Protein AF-0000000082584695 (afdb_homodimer)

Radius of gyration: 26.68 Å; Cα contacts (8 Å, |Δi|>4): 1479; chains: 2; bounding box: 53×78×63 Å

Secondary structure (DSSP, 8-state):
---SHHHHHHHHHHSPPEEEEEET---HHHHHHHHHHHHTTSEEEEEEE-HHHHHHHHHHTT--GGGSEEEE--SHHHHHHHHHHHHHTTS-SEEEE-SS-HHHHHHHHT-TTTS---SSPPEEEEEEE-TT-SSEEEEE-SSS-SS--HHHHHHHHHHHHHHHHHHT-SS-EEEEEESSSS--TT-HHHHHHHHHHHHHHTTSS-SSEE--SEEHHHHH-HHHHHHTT--SSSTT--SEEE-SSHHHHHHHHHHHHHHS--EEEEEEESSSS-EE---TTS-HHHHHHHHHHHHHHHHHHHHT-/---SHHHHHHHHHHSPPEEEEEET---HHHHHHHHHHHHTTSEEEEEEE-HHHHHHHHHHTT--GGGSEEEE--SHHHHHHHHHHHHHTTS-SEEEE-SS-HHHHHHHHT-TTTS---SSPPEEEEEEE-TT-SSEEEEE-SSS-SS--HHHHHHHHHHHHHHHHHHT-SS-EEEEEESSSS--TT-HHHHHHHHHHHHHHTTSS-SSEE--SEEHHHHH-HHHHHHTT--SSSTT--SEEE-SSHHHHHHHHHHHHHHS--EEEEEEESSSS-EE---TTS-HHHHHHHHHHHHHHHHHHHHT-

Nearest PDB structures (foldseek):
  7vg9-assembly1_A  TM=9.895E-01  e=6.605E-53  Clostridium acetobutylicum
  3u9e-assembly1_B  TM=9.110E-01  e=1.922E-30  Listeria monocytogenes EGD-e
  1yco-assembly1_A  TM=9.090E-01  e=2.021E-27  Enterococcus faecalis V583
  6iox-assembly1_B  TM=8.522E-01  e=4.344E-23  Porphyromonas gingivalis ATCC 33277
  1vmi-assembly1_A-2  TM=8.661E-01  e=4.978E-21  Escherichia coli

Structure (mmCIF, N/CA/C/O backbone):
data_AF-0000000082584695-model_v1
#
loop_
_entity.id
_entity.type
_entity.pdbx_description
1 polymer 'Phosphate butyryltransferase'
#
loop_
_atom_site.group_PDB
_atom_site.id
_atom_site.type_symbol
_atom_site.label_atom_id
_atom_site.label_alt_id
_at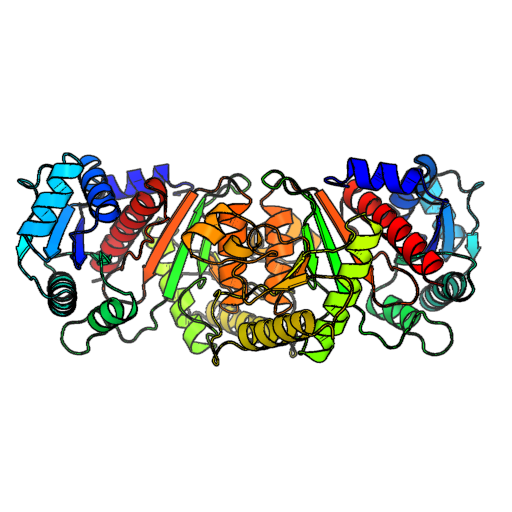om_site.label_comp_id
_atom_site.label_asym_id
_atom_site.label_entity_id
_atom_site.label_seq_id
_atom_site.pdbx_PDB_ins_code
_atom_site.Cartn_x
_atom_site.Cartn_y
_atom_site.Cartn_z
_atom_site.occupancy
_atom_site.B_iso_or_equiv
_atom_site.auth_seq_id
_atom_site.auth_comp_id
_atom_site.auth_asym_id
_atom_site.auth_atom_id
_atom_site.pdbx_PDB_model_num
ATOM 1 N N . MET A 1 1 ? -11.734 -24.312 6.875 1 70.38 1 MET A N 1
ATOM 2 C CA . MET A 1 1 ? -11.273 -23.266 5.969 1 70.38 1 MET A CA 1
ATOM 3 C C . MET A 1 1 ? -9.805 -22.938 6.215 1 70.38 1 MET A C 1
ATOM 5 O O . MET A 1 1 ? -9.367 -22.859 7.367 1 70.38 1 MET A O 1
ATOM 9 N N . VAL A 1 2 ? -8.938 -23.031 5.18 1 89.19 2 VAL A N 1
ATOM 10 C CA . VAL A 1 2 ? -7.5 -22.781 5.242 1 89.19 2 VAL A CA 1
ATOM 11 C C . VAL A 1 2 ? -7.246 -21.312 5.617 1 89.19 2 VAL A C 1
ATOM 13 O O . VAL A 1 2 ? -7.738 -20.406 4.953 1 89.19 2 VAL A O 1
ATOM 16 N N . LYS A 1 3 ? -6.625 -21.141 6.758 1 91.5 3 LYS A N 1
ATOM 17 C CA . LYS A 1 3 ? -6.477 -19.797 7.277 1 91.5 3 LYS A CA 1
ATOM 18 C C . LYS A 1 3 ? -5.012 -19.359 7.27 1 91.5 3 LYS A C 1
ATOM 20 O O . LYS A 1 3 ? -4.707 -18.188 7.5 1 91.5 3 LYS A O 1
ATOM 25 N N . ASN A 1 4 ? -4.129 -20.344 7.051 1 96.81 4 ASN A N 1
ATOM 26 C CA . ASN A 1 4 ? -2.703 -20.031 7.082 1 96.81 4 ASN A CA 1
ATOM 27 C C . ASN A 1 4 ? -1.909 -20.953 6.152 1 96.81 4 ASN A C 1
ATOM 29 O O . ASN A 1 4 ? -2.463 -21.891 5.574 1 96.81 4 ASN A O 1
ATOM 33 N N . PHE A 1 5 ? -0.653 -20.719 6.02 1 97.62 5 PHE A N 1
ATOM 34 C CA . PHE A 1 5 ? 0.144 -21.453 5.039 1 97.62 5 PHE A CA 1
ATOM 35 C C . PHE A 1 5 ? 0.452 -22.859 5.531 1 97.62 5 PHE A C 1
ATOM 37 O O . PHE A 1 5 ? 0.674 -23.766 4.727 1 97.62 5 PHE A O 1
ATOM 44 N N . GLN A 1 6 ? 0.509 -23.016 6.824 1 96.75 6 GLN A N 1
ATOM 45 C CA . GLN A 1 6 ? 0.66 -24.375 7.328 1 96.75 6 GLN A CA 1
ATOM 46 C C . GLN A 1 6 ? -0.469 -25.266 6.832 1 96.75 6 GLN A C 1
ATOM 48 O O . GLN A 1 6 ? -0.228 -26.406 6.402 1 96.75 6 GLN A O 1
ATOM 53 N N . GLU A 1 7 ? -1.643 -24.75 6.914 1 97.38 7 GLU A N 1
ATOM 54 C CA . GLU A 1 7 ? -2.807 -25.5 6.441 1 97.38 7 GLU A CA 1
ATOM 55 C C . GLU A 1 7 ? -2.779 -25.656 4.922 1 97.38 7 GLU A C 1
ATOM 57 O O . GLU A 1 7 ? -3.23 -26.672 4.391 1 97.38 7 GLU A O 1
ATOM 62 N N . VAL A 1 8 ? -2.295 -24.656 4.176 1 97.81 8 VAL A N 1
ATOM 63 C CA . VAL A 1 8 ? -2.131 -24.75 2.729 1 97.81 8 VAL A CA 1
ATOM 64 C C . VAL A 1 8 ? -1.207 -25.922 2.391 1 97.81 8 VAL A C 1
ATOM 66 O O . VAL A 1 8 ? -1.518 -26.734 1.515 1 97.81 8 VAL A O 1
ATOM 69 N N . LEU A 1 9 ? -0.085 -25.984 3.08 1 97.25 9 LEU A N 1
ATOM 70 C CA . LEU A 1 9 ? 0.897 -27.047 2.848 1 97.25 9 LEU A CA 1
ATOM 71 C C . LEU A 1 9 ? 0.307 -28.422 3.16 1 97.25 9 LEU A C 1
ATOM 73 O O . LEU A 1 9 ? 0.498 -29.359 2.396 1 97.25 9 LEU A O 1
ATOM 77 N N . GLU A 1 10 ? -0.404 -28.5 4.254 1 97.06 10 GLU A N 1
ATOM 78 C CA . GLU A 1 10 ? -1.026 -29.75 4.641 1 97.06 10 GLU A CA 1
ATOM 79 C C . GLU A 1 10 ? -2.07 -30.188 3.617 1 97.06 10 GLU A C 1
ATOM 81 O O . GLU A 1 10 ? -2.168 -31.375 3.289 1 97.06 10 GLU A O 1
ATOM 86 N N . LYS A 1 11 ? -2.816 -29.25 3.178 1 96.94 11 LYS A N 1
ATOM 87 C CA . LYS A 1 11 ? -3.818 -29.562 2.162 1 96.94 11 LYS A CA 1
ATOM 88 C C . LYS A 1 11 ? -3.164 -30.062 0.879 1 96.94 11 LYS A C 1
ATOM 90 O O . LYS A 1 11 ? -3.641 -31.031 0.267 1 96.94 11 LYS A O 1
ATOM 95 N N . ALA A 1 12 ? -2.15 -29.406 0.45 1 97 12 ALA A N 1
ATOM 96 C CA . ALA A 1 12 ? -1.428 -29.844 -0.745 1 97 12 ALA A CA 1
ATOM 97 C C . ALA A 1 12 ? -0.926 -31.266 -0.597 1 97 12 ALA A C 1
ATOM 99 O O . ALA A 1 12 ? -1.006 -32.062 -1.539 1 97 12 ALA A O 1
ATOM 100 N N . LYS A 1 13 ? -0.494 -31.625 0.543 1 96.06 13 LYS A N 1
ATOM 101 C CA . LYS A 1 13 ? 0.059 -32.938 0.818 1 96.06 13 LYS A CA 1
ATOM 102 C C . LYS A 1 13 ? -1.033 -34 0.81 1 96.06 13 LYS A C 1
ATOM 104 O O . LYS A 1 13 ? -0.763 -35.188 0.534 1 96.06 13 LYS A O 1
ATOM 109 N N . SER A 1 14 ? -2.162 -33.562 1.172 1 95.5 14 SER A N 1
ATOM 110 C CA . SER A 1 14 ? -3.262 -34.531 1.325 1 95.5 14 SER A CA 1
ATOM 111 C C . SER A 1 14 ? -3.9 -34.844 -0.019 1 95.5 14 SER A C 1
ATOM 113 O O . SER A 1 14 ? -4.645 -35.812 -0.138 1 95.5 14 SER A O 1
ATOM 115 N N . GLN A 1 15 ? -3.58 -34.094 -1.004 1 95.19 15 GLN A N 1
ATOM 116 C CA . GLN A 1 15 ? -4.129 -34.312 -2.336 1 95.19 15 GLN A CA 1
ATOM 117 C C . GLN A 1 15 ? -3.168 -35.125 -3.197 1 95.19 15 GLN A C 1
ATOM 119 O O . GLN A 1 15 ? -2.076 -35.5 -2.75 1 95.19 15 GLN A O 1
ATOM 124 N N . GLU A 1 16 ? -3.688 -35.5 -4.383 1 95 16 GLU A N 1
ATOM 125 C CA . GLU A 1 16 ? -2.818 -36.188 -5.336 1 95 16 GLU A CA 1
ATOM 126 C C . GLU A 1 16 ? -1.571 -35.375 -5.637 1 95 16 GLU A C 1
ATOM 128 O O . GLU A 1 16 ? -1.668 -34.156 -5.93 1 95 16 GLU A O 1
ATOM 133 N N . THR A 1 17 ? -0.45 -36 -5.516 1 96.44 17 THR A N 1
ATOM 134 C CA . THR A 1 17 ? 0.811 -35.312 -5.73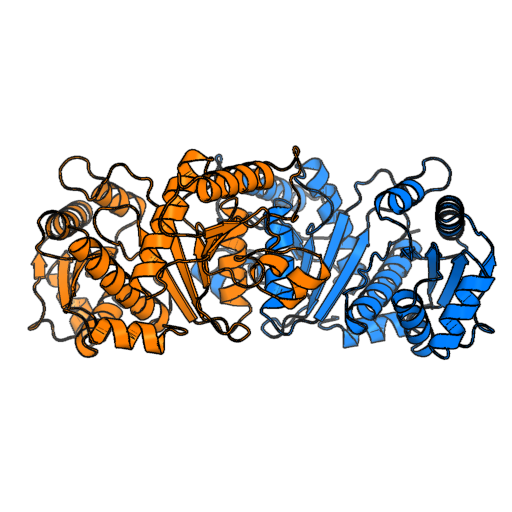4 1 96.44 17 THR A CA 1
ATOM 135 C C . THR A 1 17 ? 0.9 -34.781 -7.172 1 96.44 17 THR A C 1
ATOM 137 O O . THR A 1 17 ? 0.631 -35.531 -8.117 1 96.44 17 THR A O 1
ATOM 140 N N . LYS A 1 18 ? 1.263 -33.562 -7.262 1 97.94 18 LYS A N 1
ATOM 141 C CA . LYS A 1 18 ? 1.369 -32.938 -8.578 1 97.94 18 LYS A CA 1
ATOM 142 C C . LYS A 1 18 ? 2.822 -32.875 -9.039 1 97.94 18 LYS A C 1
ATOM 144 O O . LYS A 1 18 ? 3.742 -32.938 -8.227 1 97.94 18 LYS A O 1
ATOM 149 N N . LYS A 1 19 ? 2.928 -32.812 -10.328 1 98.38 19 LYS A N 1
ATOM 150 C CA . LYS A 1 19 ? 4.258 -32.75 -10.93 1 98.38 19 LYS A CA 1
ATOM 151 C C . LYS A 1 19 ? 4.539 -31.375 -11.516 1 98.38 19 LYS A C 1
ATOM 153 O O . LYS A 1 19 ? 3.717 -30.828 -12.258 1 98.38 19 LYS A O 1
ATOM 158 N N . ILE A 1 20 ? 5.688 -30.781 -11.18 1 98.62 20 ILE A N 1
ATOM 159 C CA . ILE A 1 20 ? 6.082 -29.469 -11.664 1 98.62 20 ILE A CA 1
ATOM 160 C C . ILE A 1 20 ? 7.215 -29.609 -12.68 1 98.62 20 ILE A C 1
ATOM 162 O O . ILE A 1 20 ? 8.195 -30.312 -12.43 1 98.62 20 ILE A O 1
ATOM 166 N N . ALA A 1 21 ? 7.027 -29.062 -13.875 1 98.81 21 ALA A N 1
ATOM 167 C CA . ALA A 1 21 ? 8.117 -28.969 -14.836 1 98.81 21 ALA A CA 1
ATOM 168 C C . ALA A 1 21 ? 8.945 -27.703 -14.602 1 98.81 21 ALA A C 1
ATOM 170 O O . ALA A 1 21 ? 8.406 -26.594 -14.625 1 98.81 21 ALA A O 1
ATOM 171 N N . VAL A 1 22 ? 10.242 -27.859 -14.398 1 98.75 22 VAL A N 1
ATOM 172 C CA . VAL A 1 22 ? 11.117 -26.719 -14.133 1 98.75 22 VAL A CA 1
ATOM 173 C C . VAL A 1 22 ? 11.875 -26.344 -15.406 1 98.75 22 VAL A C 1
ATOM 175 O O . VAL A 1 22 ? 12.648 -27.141 -15.938 1 98.75 22 VAL A O 1
ATOM 178 N N . ALA A 1 23 ? 11.656 -25.125 -15.844 1 98.69 23 ALA A N 1
ATOM 179 C CA . ALA A 1 23 ? 12.336 -24.641 -17.031 1 98.69 23 ALA A CA 1
ATOM 180 C C . ALA A 1 23 ? 13.734 -24.109 -16.688 1 98.69 23 ALA A C 1
ATOM 182 O O . ALA A 1 23 ? 13.875 -23.188 -15.883 1 98.69 23 ALA A O 1
ATOM 183 N N . VAL A 1 24 ? 14.742 -24.672 -17.312 1 98.5 24 VAL A N 1
ATOM 184 C CA . VAL A 1 24 ? 16.141 -24.297 -17.094 1 98.5 24 VAL A CA 1
ATOM 185 C C . VAL A 1 24 ? 16.484 -24.453 -15.617 1 98.5 24 VAL A C 1
ATOM 187 O O . VAL A 1 24 ? 16.812 -23.484 -14.938 1 98.5 24 VAL A O 1
ATOM 190 N N . ALA A 1 25 ? 16.625 -25.656 -15.25 1 98.38 25 ALA A N 1
ATOM 191 C CA . ALA A 1 25 ? 16.562 -26.062 -13.844 1 98.38 25 ALA A CA 1
ATOM 192 C C . ALA A 1 25 ? 17.906 -25.859 -13.156 1 98.38 25 ALA A C 1
ATOM 194 O O . ALA A 1 25 ? 18 -25.938 -11.93 1 98.38 25 ALA A O 1
ATOM 195 N N . GLN A 1 26 ? 18.953 -25.5 -13.898 1 97.75 26 GLN A N 1
ATOM 196 C CA . GLN A 1 26 ? 20.281 -25.344 -13.312 1 97.75 26 GLN A CA 1
ATOM 197 C C . GLN A 1 26 ? 20.375 -24.031 -12.555 1 97.75 26 GLN A C 1
ATOM 199 O O . GLN A 1 26 ? 21.203 -23.172 -12.883 1 97.75 26 GLN A O 1
ATOM 204 N N . ASP A 1 27 ? 19.594 -23.812 -11.586 1 95.5 27 ASP A N 1
ATOM 205 C CA . ASP A 1 27 ? 19.484 -22.656 -10.695 1 95.5 27 ASP A CA 1
ATOM 206 C C . ASP A 1 27 ? 19.406 -23.094 -9.234 1 95.5 27 ASP A C 1
ATOM 208 O O . ASP A 1 27 ? 18.469 -23.781 -8.828 1 95.5 27 ASP A O 1
ATOM 212 N N . LYS A 1 28 ? 20.344 -22.672 -8.445 1 95.81 28 LYS A N 1
ATOM 213 C CA . LYS A 1 28 ? 20.531 -23.188 -7.094 1 95.81 28 LYS A CA 1
ATOM 214 C C . LYS A 1 28 ? 19.281 -22.969 -6.238 1 95.81 28 LYS A C 1
ATOM 216 O O . LYS A 1 28 ? 18.75 -23.922 -5.668 1 95.81 28 LYS A O 1
ATOM 221 N N . PRO A 1 29 ? 18.766 -21.719 -6.129 1 95.5 29 PRO A N 1
ATOM 222 C CA . PRO A 1 29 ? 17.594 -21.547 -5.277 1 95.5 29 PRO A CA 1
ATOM 223 C C . PRO A 1 29 ? 16.375 -22.328 -5.766 1 95.5 29 PRO A C 1
ATOM 225 O O . PRO A 1 29 ? 15.555 -22.766 -4.957 1 95.5 29 PRO A O 1
ATOM 228 N N . VAL A 1 30 ? 16.266 -22.516 -7.023 1 95.81 30 VAL A N 1
ATOM 229 C CA . VAL A 1 30 ? 15.156 -23.25 -7.605 1 95.81 30 VAL A CA 1
ATOM 230 C C . VAL A 1 30 ? 15.266 -24.719 -7.238 1 95.81 30 VAL A C 1
ATOM 232 O O . VAL A 1 30 ? 14.281 -25.344 -6.812 1 95.81 30 VAL A O 1
ATOM 235 N N . LEU A 1 31 ? 16.438 -25.281 -7.41 1 96.94 31 LEU A N 1
ATOM 236 C CA . LEU A 1 31 ? 16.641 -26.703 -7.105 1 96.94 31 LEU A CA 1
ATOM 237 C C . LEU A 1 31 ? 16.453 -26.969 -5.617 1 96.94 31 LEU A C 1
ATOM 239 O O . LEU A 1 31 ? 15.945 -28.031 -5.234 1 96.94 31 LEU A O 1
ATOM 243 N N . GLU A 1 32 ? 16.844 -26.047 -4.77 1 96.56 32 GLU A N 1
ATOM 244 C CA . GLU A 1 32 ? 16.625 -26.188 -3.336 1 96.56 32 GLU A CA 1
ATOM 245 C C . GLU A 1 32 ? 15.133 -26.266 -3.014 1 96.56 32 GLU A C 1
ATOM 247 O O . GLU A 1 32 ? 14.703 -27.109 -2.227 1 96.56 32 GLU A O 1
ATOM 252 N N . ALA A 1 33 ? 14.422 -25.391 -3.633 1 95.94 33 ALA A N 1
ATOM 253 C CA . ALA A 1 33 ? 12.977 -25.375 -3.414 1 95.94 33 ALA A CA 1
ATOM 254 C C . ALA A 1 33 ? 12.336 -26.672 -3.898 1 95.94 33 ALA A C 1
ATOM 256 O O . ALA A 1 33 ? 11.445 -27.219 -3.238 1 95.94 33 ALA A O 1
ATOM 257 N N . ILE A 1 34 ? 12.781 -27.141 -5.023 1 96.81 34 ILE A N 1
ATOM 258 C CA . ILE A 1 34 ? 12.234 -28.359 -5.629 1 96.81 34 ILE A CA 1
ATOM 259 C C . ILE A 1 34 ? 12.578 -29.562 -4.766 1 96.81 34 ILE A C 1
ATOM 261 O O . ILE A 1 34 ? 11.727 -30.422 -4.531 1 96.81 34 ILE A O 1
ATOM 265 N N . ARG A 1 35 ? 13.805 -29.609 -4.34 1 96.75 35 ARG A N 1
ATOM 266 C CA . ARG A 1 35 ? 14.234 -30.672 -3.436 1 96.75 35 ARG A CA 1
ATOM 267 C C . ARG A 1 35 ? 13.344 -30.734 -2.201 1 96.75 35 ARG A C 1
ATOM 269 O O . ARG A 1 35 ? 12.828 -31.797 -1.857 1 96.75 35 ARG A O 1
ATOM 276 N N . ASP A 1 36 ? 13.18 -29.641 -1.588 1 96 36 ASP A N 1
ATOM 277 C CA . ASP A 1 36 ? 12.422 -29.578 -0.341 1 96 36 ASP A CA 1
ATOM 278 C C . ASP A 1 36 ? 10.953 -29.891 -0.576 1 96 36 ASP A C 1
ATOM 280 O O . ASP A 1 36 ? 10.305 -30.531 0.264 1 96 36 ASP A O 1
ATOM 284 N N . ALA A 1 37 ? 10.398 -29.391 -1.672 1 96.31 37 ALA A N 1
ATOM 285 C CA . ALA A 1 37 ? 9.008 -29.688 -2.012 1 96.31 37 ALA A CA 1
ATOM 286 C C . ALA A 1 37 ? 8.797 -31.188 -2.166 1 96.31 37 ALA A C 1
ATOM 288 O O . ALA A 1 37 ? 7.789 -31.719 -1.703 1 96.31 37 ALA A O 1
ATOM 289 N N . LYS A 1 38 ? 9.688 -31.875 -2.826 1 96.31 38 LYS A N 1
ATOM 290 C CA . LYS A 1 38 ? 9.602 -33.312 -2.998 1 96.31 38 LYS A CA 1
ATOM 291 C C . LYS A 1 38 ? 9.734 -34.031 -1.659 1 96.31 38 LYS A C 1
ATOM 293 O O . LYS A 1 38 ? 8.961 -34.938 -1.353 1 96.31 38 LYS A O 1
ATOM 298 N N . GLU A 1 39 ? 10.703 -33.594 -0.91 1 95.5 39 GLU A N 1
ATOM 299 C CA . GLU A 1 39 ? 10.969 -34.219 0.386 1 95.5 39 GLU A CA 1
ATOM 300 C C . GLU A 1 39 ? 9.758 -34.094 1.312 1 95.5 39 GLU A C 1
ATOM 302 O O . GLU A 1 39 ? 9.5 -35 2.123 1 95.5 39 GLU A O 1
ATOM 307 N N . GLN A 1 40 ? 9.055 -33.062 1.176 1 95.06 40 GLN A N 1
ATOM 308 C CA . GLN A 1 40 ? 7.914 -32.812 2.045 1 95.06 40 GLN A CA 1
ATOM 309 C C . GLN A 1 40 ? 6.633 -33.406 1.455 1 95.06 40 GLN A C 1
ATOM 311 O O . GLN A 1 40 ? 5.555 -33.25 2.031 1 95.06 40 GLN A O 1
ATOM 316 N N . GLY A 1 41 ? 6.746 -33.969 0.26 1 95.5 41 GLY A N 1
ATOM 317 C CA . GLY A 1 41 ? 5.598 -34.594 -0.365 1 95.5 41 GLY A CA 1
ATOM 318 C C . GLY A 1 41 ? 4.621 -33.594 -0.971 1 95.5 41 GLY A C 1
ATOM 319 O O . GLY A 1 41 ? 3.436 -33.906 -1.113 1 95.5 41 GLY A O 1
ATOM 320 N N . ILE A 1 42 ? 5.098 -32.469 -1.283 1 96.19 42 ILE A N 1
ATOM 321 C CA . ILE A 1 42 ? 4.238 -31.391 -1.805 1 96.19 42 ILE A CA 1
ATOM 322 C C . ILE A 1 42 ? 4.105 -31.531 -3.32 1 96.19 42 ILE A C 1
ATOM 324 O O . ILE A 1 42 ? 3.031 -31.312 -3.879 1 96.19 42 ILE A O 1
ATOM 328 N N . ALA A 1 43 ? 5.227 -31.875 -3.928 1 97 43 ALA A N 1
ATOM 329 C CA . ALA A 1 43 ? 5.223 -31.984 -5.383 1 97 43 ALA A CA 1
ATOM 330 C C . ALA A 1 43 ? 6.387 -32.844 -5.863 1 97 43 ALA A C 1
ATOM 332 O O . ALA A 1 43 ? 7.406 -32.969 -5.18 1 97 43 ALA A O 1
ATOM 333 N N . GLU A 1 44 ? 6.176 -33.469 -6.996 1 97.88 44 GLU A N 1
ATOM 334 C CA . GLU A 1 44 ? 7.258 -34.062 -7.773 1 97.88 44 GLU A CA 1
ATOM 335 C C . GLU A 1 44 ? 7.742 -33.094 -8.867 1 97.88 44 GLU A C 1
ATOM 337 O O . GLU A 1 44 ? 7.148 -32.031 -9.078 1 97.88 44 GLU A O 1
ATOM 342 N N . ALA A 1 45 ? 8.898 -33.5 -9.531 1 98.44 45 ALA A N 1
ATOM 343 C CA . ALA A 1 45 ? 9.383 -32.531 -10.5 1 98.44 45 ALA A CA 1
ATOM 344 C C . ALA A 1 45 ? 10.055 -33.219 -11.688 1 98.44 45 ALA A C 1
ATOM 346 O O . ALA A 1 45 ? 10.602 -34.312 -11.539 1 98.44 45 ALA A O 1
ATOM 347 N N . ILE A 1 46 ? 9.891 -32.625 -12.781 1 98.75 46 ILE A N 1
ATOM 348 C CA . ILE A 1 46 ? 10.719 -32.875 -13.961 1 98.75 46 ILE A CA 1
ATOM 349 C C . ILE A 1 46 ? 11.648 -31.703 -14.203 1 98.75 46 ILE A C 1
ATOM 351 O O . ILE A 1 46 ? 11.195 -30.562 -14.305 1 98.75 46 ILE A O 1
ATOM 355 N N . LEU A 1 47 ? 12.945 -31.984 -14.273 1 98.81 47 LEU A N 1
ATOM 356 C CA . LEU A 1 47 ? 13.945 -30.922 -14.438 1 98.81 47 LEU A CA 1
ATOM 357 C C . LEU A 1 47 ? 14.375 -30.812 -15.898 1 98.81 47 LEU A C 1
ATOM 359 O O . LEU A 1 47 ? 14.945 -31.766 -16.453 1 98.81 47 LEU A O 1
ATOM 363 N N . VAL A 1 48 ? 14.078 -29.719 -16.484 1 98.88 48 VAL A N 1
ATOM 364 C CA . VAL A 1 48 ? 14.453 -29.5 -17.875 1 98.88 48 VAL A CA 1
ATOM 365 C C . VAL A 1 48 ? 15.617 -28.516 -17.953 1 98.88 48 VAL A C 1
ATOM 367 O O . VAL A 1 48 ? 15.562 -27.438 -17.375 1 98.88 48 VAL A O 1
ATOM 370 N N . GLY A 1 49 ? 16.656 -28.766 -18.609 1 98.75 49 GLY A N 1
ATOM 371 C CA . GLY A 1 49 ? 17.812 -27.891 -18.766 1 98.75 49 GLY A CA 1
ATOM 372 C C . GLY A 1 49 ? 19.094 -28.656 -19.078 1 98.75 49 GLY A C 1
ATOM 373 O O . GLY A 1 49 ? 19.047 -29.781 -19.578 1 98.75 49 GLY A O 1
ATOM 374 N N . ASP A 1 50 ? 20.219 -28.031 -18.922 1 98.62 50 ASP A N 1
ATOM 375 C CA . ASP A 1 50 ? 21.531 -28.656 -19.125 1 98.62 50 ASP A CA 1
ATOM 376 C C . ASP A 1 50 ? 21.828 -29.688 -18.047 1 98.62 50 ASP A C 1
ATOM 378 O O . ASP A 1 50 ? 22.109 -29.328 -16.906 1 98.62 50 ASP A O 1
ATOM 382 N N . LYS A 1 51 ? 21.828 -30.922 -18.469 1 98.31 51 LYS A N 1
ATOM 383 C CA . LYS A 1 51 ? 21.938 -32.031 -17.531 1 98.31 51 LYS A CA 1
ATOM 384 C C . LYS A 1 51 ? 23.219 -31.906 -16.703 1 98.31 51 LYS A C 1
ATOM 386 O O . LYS A 1 51 ? 23.203 -32.188 -15.492 1 98.31 51 LYS A O 1
ATOM 391 N N . GLU A 1 52 ? 24.312 -31.531 -17.328 1 98.38 52 GLU A N 1
ATOM 392 C CA . GLU A 1 52 ? 25.578 -31.391 -16.625 1 98.38 52 GLU A CA 1
ATOM 393 C C . GLU A 1 52 ? 25.531 -30.266 -15.594 1 98.38 52 GLU A C 1
ATOM 395 O O . GLU A 1 52 ? 25.953 -30.438 -14.453 1 98.38 52 GLU A O 1
ATOM 400 N N . LYS A 1 53 ? 25 -29.141 -15.953 1 98.56 53 LYS A N 1
ATOM 401 C CA . LYS A 1 53 ? 24.906 -27.984 -15.047 1 98.56 53 LYS A CA 1
ATOM 402 C C . LYS A 1 53 ? 23.938 -28.266 -13.906 1 98.56 53 LYS A C 1
ATOM 404 O O . LYS A 1 53 ? 24.172 -27.859 -12.766 1 98.56 53 LYS A O 1
ATOM 409 N N . ILE A 1 54 ? 22.812 -28.953 -14.211 1 98.62 54 ILE A N 1
ATOM 410 C CA . ILE A 1 54 ? 21.875 -29.344 -13.172 1 98.62 54 ILE A CA 1
ATOM 411 C C . ILE A 1 54 ? 22.578 -30.25 -12.148 1 98.62 54 ILE A C 1
ATOM 413 O O . ILE A 1 54 ? 22.422 -30.062 -10.945 1 98.62 54 ILE A O 1
ATOM 417 N N . GLY A 1 55 ? 23.344 -31.172 -12.695 1 98.31 55 GLY A N 1
ATOM 418 C CA . GLY A 1 55 ? 24.094 -32.062 -11.828 1 98.31 55 GLY A CA 1
ATOM 419 C C . GLY A 1 55 ? 25.062 -31.344 -10.914 1 98.31 55 GLY A C 1
ATOM 420 O O . GLY A 1 55 ? 25.188 -31.688 -9.734 1 98.31 55 GLY A O 1
ATOM 421 N N . ILE A 1 56 ? 25.75 -30.391 -11.445 1 98.38 56 ILE A N 1
ATOM 422 C CA . ILE A 1 56 ? 26.734 -29.609 -10.688 1 98.38 56 ILE A CA 1
ATOM 423 C C . ILE A 1 56 ? 26.031 -28.875 -9.547 1 98.38 56 ILE A C 1
ATOM 425 O O . ILE A 1 56 ? 26.469 -28.953 -8.391 1 98.38 56 ILE A O 1
ATOM 429 N N . VAL A 1 57 ? 24.938 -28.203 -9.859 1 98.06 57 VAL A N 1
ATOM 430 C CA . VAL A 1 57 ? 24.219 -27.438 -8.852 1 98.06 57 VAL A CA 1
ATOM 431 C C . VAL A 1 57 ? 23.641 -28.375 -7.801 1 98.06 57 VAL A C 1
ATOM 433 O O . VAL A 1 57 ? 23.703 -28.094 -6.602 1 98.06 57 VAL A O 1
ATOM 436 N N . ALA A 1 58 ? 23.094 -29.5 -8.219 1 98 58 ALA A N 1
ATOM 437 C CA . ALA A 1 58 ? 22.516 -30.484 -7.301 1 98 58 ALA A CA 1
ATOM 438 C C . ALA A 1 58 ? 23.562 -31 -6.312 1 98 58 ALA A C 1
ATOM 440 O O . ALA A 1 58 ? 23.266 -31.156 -5.125 1 98 58 ALA A O 1
ATOM 441 N N . SER A 1 59 ? 24.688 -31.25 -6.844 1 97.56 59 SER A N 1
ATOM 442 C CA . SER A 1 59 ? 25.766 -31.734 -5.996 1 97.56 59 SER A CA 1
ATOM 443 C C . SER A 1 59 ? 26.156 -30.688 -4.949 1 97.56 59 SER A C 1
ATOM 445 O O . SER A 1 59 ? 26.422 -31.031 -3.795 1 97.56 59 SER A O 1
ATOM 447 N N . GLU A 1 60 ? 26.203 -29.469 -5.324 1 97.69 60 GLU A N 1
ATOM 448 C CA . GLU A 1 60 ? 26.547 -28.359 -4.426 1 97.69 60 GLU A CA 1
ATOM 449 C C . GLU A 1 60 ? 25.578 -28.297 -3.248 1 97.69 60 GLU A C 1
ATOM 451 O O . GLU A 1 60 ? 25.969 -27.922 -2.141 1 97.69 60 GLU A O 1
ATOM 456 N N . ILE A 1 61 ? 24.328 -28.641 -3.496 1 96.31 61 ILE A N 1
ATOM 457 C CA . ILE A 1 61 ? 23.344 -28.469 -2.439 1 96.31 61 ILE A CA 1
ATOM 458 C C . ILE A 1 61 ? 23 -29.828 -1.821 1 96.31 61 ILE A C 1
ATOM 460 O O . ILE A 1 61 ? 22.062 -29.922 -1.028 1 96.31 61 ILE A O 1
ATOM 464 N N . GLY A 1 62 ? 23.656 -30.859 -2.246 1 96.19 62 GLY A N 1
ATOM 465 C CA . GLY A 1 62 ? 23.438 -32.188 -1.694 1 96.19 62 GLY A CA 1
ATOM 466 C C . GLY A 1 62 ? 22.125 -32.812 -2.127 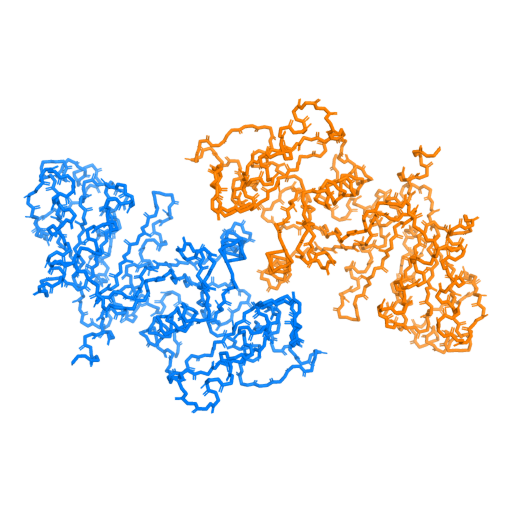1 96.19 62 GLY A C 1
ATOM 467 O O . GLY A 1 62 ? 21.484 -33.531 -1.356 1 96.19 62 GLY A O 1
ATOM 468 N N . MET A 1 63 ? 21.672 -32.469 -3.279 1 96.31 63 MET A N 1
ATOM 469 C CA . MET A 1 63 ? 20.406 -32.969 -3.812 1 96.31 63 MET A CA 1
ATOM 470 C C . MET A 1 63 ? 20.641 -34.25 -4.609 1 96.31 63 MET A C 1
ATOM 472 O O . MET A 1 63 ? 21.453 -34.281 -5.539 1 96.31 63 MET A O 1
ATOM 476 N N . ASP A 1 64 ? 20 -35.312 -4.223 1 95 64 ASP A N 1
ATOM 477 C CA . ASP A 1 64 ? 20.047 -36.594 -4.957 1 95 64 ASP A CA 1
ATOM 478 C C . ASP A 1 64 ? 19.125 -36.531 -6.18 1 95 64 ASP A C 1
ATOM 480 O O . ASP A 1 64 ? 17.906 -36.469 -6.043 1 95 64 ASP A O 1
ATOM 484 N N . LEU A 1 65 ? 19.641 -36.656 -7.348 1 96.62 65 LEU A N 1
ATOM 485 C CA . LEU A 1 65 ? 18.891 -36.469 -8.586 1 96.62 65 LEU A CA 1
ATOM 486 C C . LEU A 1 65 ? 18.25 -37.781 -9.023 1 96.62 65 LEU A C 1
ATOM 488 O O . LEU A 1 65 ? 17.438 -37.812 -9.945 1 96.62 65 LEU A O 1
ATOM 492 N N . THR A 1 66 ? 18.594 -38.906 -8.406 1 93.12 66 THR A N 1
ATOM 493 C CA . THR A 1 66 ? 18.094 -40.188 -8.82 1 93.12 66 THR A CA 1
ATOM 494 C C . THR A 1 66 ? 16.578 -40.25 -8.797 1 93.12 66 THR A C 1
ATOM 496 O O . THR A 1 66 ? 15.953 -40.906 -9.625 1 93.12 66 THR A O 1
ATOM 499 N N . GLY A 1 67 ? 15.922 -39.531 -8 1 91.38 67 GLY A N 1
ATOM 500 C CA . GLY A 1 67 ? 14.469 -39.531 -7.91 1 91.38 67 GLY A CA 1
ATOM 501 C C . GLY A 1 67 ? 13.82 -38.5 -8.797 1 91.38 67 GLY A C 1
ATOM 502 O O . GLY A 1 67 ? 12.609 -38.281 -8.719 1 91.38 67 GLY A O 1
ATOM 503 N N . PHE A 1 68 ? 14.594 -37.875 -9.742 1 96.25 68 PHE A N 1
ATOM 504 C CA . PHE A 1 68 ? 14.07 -36.844 -10.609 1 96.25 68 PHE A CA 1
ATOM 505 C C . PHE A 1 68 ? 14.234 -37.219 -12.078 1 96.25 68 PHE A C 1
ATOM 507 O O . PHE A 1 68 ? 15.242 -37.812 -12.461 1 96.25 68 PHE A O 1
ATOM 514 N N . GLU A 1 69 ? 13.25 -37.031 -12.805 1 97.75 69 GLU A N 1
ATOM 515 C CA . GLU A 1 69 ? 13.383 -37.062 -14.258 1 97.75 69 GLU A CA 1
ATOM 516 C C . GLU A 1 69 ? 14.055 -35.812 -14.797 1 97.75 69 GLU A C 1
ATOM 518 O O . GLU A 1 69 ? 13.656 -34.688 -14.453 1 97.75 69 GLU A O 1
ATOM 523 N N . ILE A 1 70 ? 15.086 -36.031 -15.602 1 98.5 70 ILE A N 1
ATOM 524 C CA . ILE A 1 70 ? 15.805 -34.906 -16.188 1 98.5 70 ILE A CA 1
ATOM 525 C C . ILE A 1 70 ? 15.68 -34.938 -17.703 1 98.5 70 ILE A C 1
ATOM 527 O O . ILE A 1 70 ? 15.961 -35.969 -18.328 1 98.5 70 ILE A O 1
ATOM 531 N N . VAL A 1 71 ? 15.219 -33.906 -18.266 1 98.69 71 VAL A N 1
ATOM 532 C CA . VAL A 1 71 ? 15.164 -33.75 -19.719 1 98.69 71 VAL A CA 1
ATOM 533 C C . VAL A 1 71 ? 16.281 -32.812 -20.172 1 98.69 71 VAL A C 1
ATOM 535 O O . VAL A 1 71 ? 16.219 -31.594 -19.922 1 98.69 71 VAL A O 1
ATOM 538 N N . HIS A 1 72 ? 17.219 -33.312 -20.906 1 98.62 72 HIS A N 1
ATOM 539 C CA . HIS A 1 72 ? 18.406 -32.562 -21.297 1 98.62 72 HIS A CA 1
ATOM 540 C C . HIS A 1 72 ? 18.094 -31.609 -22.438 1 98.62 72 HIS A C 1
ATOM 542 O O . HIS A 1 72 ? 17.562 -32.031 -23.469 1 98.62 72 HIS A O 1
ATOM 548 N N . GLU A 1 73 ? 18.312 -30.375 -22.266 1 98.69 73 GLU A N 1
ATOM 549 C CA . GLU A 1 73 ? 18.281 -29.328 -23.281 1 98.69 73 GLU A CA 1
ATOM 550 C C . GLU A 1 73 ? 19.172 -28.156 -22.875 1 98.69 73 GLU A C 1
ATOM 552 O O . GLU A 1 73 ? 18.875 -27.422 -21.938 1 98.69 73 GLU A O 1
ATOM 557 N N . GLU A 1 74 ? 20.203 -27.875 -23.625 1 98.12 74 GLU A N 1
ATOM 558 C CA . GLU A 1 74 ? 21.219 -26.891 -23.266 1 98.12 74 GLU A CA 1
ATOM 559 C C . GLU A 1 74 ? 20.75 -25.469 -23.531 1 98.12 74 GLU A C 1
ATOM 561 O O . GLU A 1 74 ? 21.125 -24.531 -22.812 1 98.12 74 GLU A O 1
ATOM 566 N N . ASN A 1 75 ? 20.031 -25.312 -24.594 1 98.38 75 ASN A N 1
ATOM 567 C CA . ASN A 1 75 ? 19.547 -23.984 -24.953 1 98.38 75 ASN A CA 1
ATOM 568 C C . ASN A 1 75 ? 18.406 -23.531 -24.047 1 98.38 75 ASN A C 1
ATOM 570 O O . ASN A 1 75 ? 17.359 -24.172 -24 1 98.38 75 ASN A O 1
ATOM 574 N N . PRO A 1 76 ? 18.547 -22.484 -23.328 1 98.38 76 PRO A N 1
ATOM 575 C CA . PRO A 1 76 ? 17.547 -22.062 -22.359 1 98.38 76 PRO A CA 1
ATOM 576 C C . PRO A 1 76 ? 16.172 -21.844 -22.984 1 98.38 76 PRO A C 1
ATOM 578 O O . PRO A 1 76 ? 15.148 -22.219 -22.391 1 98.38 76 PRO A O 1
ATOM 581 N N . VAL A 1 77 ? 16.109 -21.219 -24.125 1 98.38 77 VAL A N 1
ATOM 582 C CA . VAL A 1 77 ? 14.836 -20.953 -24.797 1 98.38 77 VAL A CA 1
ATOM 583 C C . VAL A 1 77 ? 14.156 -22.266 -25.172 1 98.38 77 VAL A C 1
ATOM 585 O O . VAL A 1 77 ? 12.953 -22.422 -24.953 1 98.38 77 VAL A O 1
ATOM 588 N N . LYS A 1 78 ? 14.914 -23.156 -25.688 1 98.5 78 LYS A N 1
ATOM 589 C CA . LYS A 1 78 ? 14.375 -24.469 -26.047 1 98.5 78 LYS A CA 1
ATOM 590 C C . LYS A 1 78 ? 13.977 -25.266 -24.797 1 98.5 78 LYS A C 1
ATOM 592 O O . LYS A 1 78 ? 12.992 -26 -24.812 1 98.5 78 LYS A O 1
ATOM 597 N N . ALA A 1 79 ? 14.773 -25.125 -23.766 1 98.75 79 ALA A N 1
ATOM 598 C CA . ALA A 1 79 ? 14.461 -25.797 -22.516 1 98.75 79 ALA A CA 1
ATOM 599 C C . ALA A 1 79 ? 13.133 -25.312 -21.953 1 98.75 79 ALA A C 1
ATOM 601 O O . ALA A 1 79 ? 12.336 -26.109 -21.438 1 98.75 79 ALA A O 1
ATOM 602 N N . ALA A 1 80 ? 12.914 -24.016 -22.016 1 98.69 80 ALA A N 1
ATOM 603 C CA . ALA A 1 80 ? 11.641 -23.469 -21.547 1 98.69 80 ALA A CA 1
ATOM 604 C C . ALA A 1 80 ? 10.477 -24.016 -22.359 1 98.69 80 ALA A C 1
ATOM 606 O O . ALA A 1 80 ? 9.445 -24.391 -21.797 1 98.69 80 ALA A O 1
ATOM 607 N N . LEU A 1 81 ? 10.648 -24.062 -23.656 1 98.62 81 LEU A N 1
ATOM 608 C CA . LEU A 1 81 ? 9.609 -24.594 -24.531 1 98.62 81 LEU A CA 1
ATOM 609 C C . LEU A 1 81 ? 9.32 -26.047 -24.219 1 98.62 81 LEU A C 1
ATOM 611 O O . LEU A 1 81 ? 8.164 -26.469 -24.219 1 98.62 81 LEU A O 1
ATOM 615 N N . LYS A 1 82 ? 10.359 -26.797 -24 1 98.69 82 LYS A N 1
ATOM 616 C CA . LYS A 1 82 ? 10.203 -28.203 -23.641 1 98.69 82 LYS A CA 1
ATOM 617 C C . LYS A 1 82 ? 9.438 -28.359 -22.328 1 98.69 82 LYS A C 1
ATOM 619 O O . LYS A 1 82 ? 8.578 -29.234 -22.203 1 98.69 82 LYS A O 1
ATOM 624 N N . ALA A 1 83 ? 9.812 -27.578 -21.344 1 98.81 83 ALA A N 1
ATOM 625 C CA . ALA A 1 83 ? 9.117 -27.625 -20.062 1 98.81 83 ALA A CA 1
ATOM 626 C C . ALA A 1 83 ? 7.633 -27.312 -20.234 1 98.81 83 ALA A C 1
ATOM 628 O O . ALA A 1 83 ? 6.781 -27.984 -19.641 1 98.81 83 ALA A O 1
ATOM 629 N N . VAL A 1 84 ? 7.324 -26.281 -21.016 1 98.75 84 VAL A N 1
ATOM 630 C CA . VAL A 1 84 ? 5.949 -25.891 -21.281 1 98.75 84 VAL A CA 1
ATOM 631 C C . VAL A 1 84 ? 5.211 -27.047 -21.984 1 98.75 84 VAL A C 1
ATOM 633 O O . VAL A 1 84 ? 4.051 -27.312 -21.672 1 98.75 84 VAL A O 1
ATOM 636 N N . GLU A 1 85 ? 5.875 -27.688 -22.859 1 98.44 85 GLU A N 1
ATOM 637 C CA . GLU A 1 85 ? 5.293 -28.812 -23.594 1 98.44 85 GLU A CA 1
ATOM 638 C C . GLU A 1 85 ? 4.941 -29.953 -22.656 1 98.44 85 GLU A C 1
ATOM 640 O O . GLU A 1 85 ? 3.92 -30.625 -22.828 1 98.44 85 GLU A O 1
ATOM 645 N N . LEU A 1 86 ? 5.824 -30.203 -21.703 1 98.62 86 LEU A N 1
ATOM 646 C CA . LEU A 1 86 ? 5.543 -31.234 -20.703 1 98.62 86 LEU A CA 1
ATOM 647 C C . LEU A 1 86 ? 4.234 -30.953 -19.984 1 98.62 86 LEU A C 1
ATOM 649 O O . LEU A 1 86 ? 3.48 -31.875 -19.672 1 98.62 86 LEU A O 1
ATOM 653 N N . VAL A 1 87 ? 3.984 -29.719 -19.734 1 98.69 87 VAL A N 1
ATOM 654 C CA . VAL A 1 87 ? 2.779 -29.344 -19 1 98.69 87 VAL A CA 1
ATOM 655 C C . VAL A 1 87 ? 1.573 -29.375 -19.938 1 98.69 87 VAL A C 1
ATOM 657 O O . VAL A 1 87 ? 0.528 -29.938 -19.578 1 98.69 87 VAL A O 1
ATOM 660 N N . SER A 1 88 ? 1.747 -28.797 -21.125 1 97.75 88 SER A N 1
ATOM 661 C CA . SER A 1 88 ? 0.625 -28.703 -22.047 1 97.75 88 SER A CA 1
ATOM 662 C C . SER A 1 88 ? 0.192 -30.078 -22.531 1 97.75 88 SER A C 1
ATOM 664 O O . SER A 1 88 ? -0.969 -30.281 -22.891 1 97.75 88 SER A O 1
ATOM 666 N N . THR A 1 89 ? 1.084 -31.078 -22.5 1 97.31 89 THR A N 1
ATOM 667 C CA . THR A 1 89 ? 0.764 -32.438 -22.953 1 97.31 89 THR A CA 1
ATOM 668 C C . THR A 1 89 ? 0.337 -33.312 -21.781 1 97.31 89 THR A C 1
ATOM 670 O O . THR A 1 89 ? 0.067 -34.5 -21.953 1 97.31 89 THR A O 1
ATOM 673 N N . GLY A 1 90 ? 0.377 -32.75 -20.562 1 96.75 90 GLY A N 1
ATOM 674 C CA . GLY A 1 90 ? -0.165 -33.469 -19.406 1 96.75 90 GLY A CA 1
ATOM 675 C C . GLY A 1 90 ? 0.87 -34.281 -18.672 1 96.75 90 GLY A C 1
ATOM 676 O O . GLY A 1 90 ? 0.537 -35 -17.734 1 96.75 90 GLY A O 1
ATOM 677 N N . LYS A 1 91 ? 2.123 -34.188 -19.031 1 97.88 91 LYS A N 1
ATOM 678 C CA . LYS A 1 91 ? 3.178 -34.938 -18.359 1 97.88 91 LYS A CA 1
ATOM 679 C C . LYS A 1 91 ? 3.547 -34.281 -17.031 1 97.88 91 LYS A C 1
ATOM 681 O O . LYS A 1 91 ? 4.121 -34.906 -16.141 1 97.88 91 LYS A O 1
ATOM 686 N N . ALA A 1 92 ? 3.273 -33.062 -16.953 1 98.44 92 ALA A N 1
ATOM 687 C CA . ALA A 1 92 ? 3.402 -32.281 -15.719 1 98.44 92 ALA A CA 1
ATOM 688 C C . ALA A 1 92 ? 2.154 -31.438 -15.477 1 98.44 92 ALA A C 1
ATOM 690 O O . ALA A 1 92 ? 1.339 -31.25 -16.375 1 98.44 92 ALA A O 1
ATOM 691 N N . ASP A 1 93 ? 1.991 -31 -14.25 1 98.38 93 ASP A N 1
ATOM 692 C CA . ASP A 1 93 ? 0.751 -30.328 -13.859 1 98.38 93 ASP A CA 1
ATOM 693 C C . ASP A 1 93 ? 0.958 -28.828 -13.695 1 98.38 93 ASP A C 1
ATOM 695 O O . ASP A 1 93 ? -0.005 -28.062 -13.719 1 98.38 93 ASP A O 1
ATOM 699 N N . MET A 1 94 ? 2.154 -28.406 -13.406 1 98.38 94 MET A N 1
ATOM 700 C CA . MET A 1 94 ? 2.504 -27.016 -13.156 1 98.38 94 MET A CA 1
ATOM 701 C C . MET A 1 94 ? 3.863 -26.672 -13.75 1 98.38 94 MET A C 1
ATOM 703 O O . MET A 1 94 ? 4.641 -27.578 -14.086 1 98.38 94 MET A O 1
ATOM 707 N N . LEU A 1 95 ? 4.105 -25.406 -13.922 1 98.75 95 LEU A N 1
ATOM 708 C CA . LEU A 1 95 ? 5.34 -24.922 -14.539 1 98.75 95 LEU A CA 1
ATOM 709 C C . LEU A 1 95 ? 6.09 -23.984 -13.594 1 98.75 95 LEU A C 1
ATOM 711 O O . LEU A 1 95 ? 5.477 -23.172 -12.906 1 98.75 95 LEU A O 1
ATOM 715 N N . MET A 1 96 ? 7.387 -24.094 -13.547 1 98.62 96 MET A N 1
ATOM 716 C CA . MET A 1 96 ? 8.219 -23.219 -12.734 1 98.62 96 MET A CA 1
ATOM 717 C C . MET A 1 96 ? 9.359 -22.641 -13.555 1 98.62 96 MET A C 1
ATOM 719 O O . MET A 1 96 ? 9.984 -23.344 -14.344 1 98.62 96 MET A O 1
ATOM 723 N N . LYS A 1 97 ? 9.547 -21.359 -13.359 1 98.06 97 LYS A N 1
ATOM 724 C CA . LYS A 1 97 ? 10.648 -20.672 -14.039 1 98.06 97 LYS A CA 1
ATOM 725 C C . LYS A 1 97 ? 11.969 -20.922 -13.32 1 98.06 97 LYS A C 1
ATOM 727 O O . LYS A 1 97 ? 12.062 -20.75 -12.102 1 98.06 97 LYS A O 1
ATOM 732 N N . GLY A 1 98 ? 12.992 -21.312 -14.016 1 96.94 98 GLY A N 1
ATOM 733 C CA . GLY A 1 98 ? 14.352 -21.422 -13.508 1 96.94 98 GLY A CA 1
ATOM 734 C C . GLY A 1 98 ? 15.266 -20.328 -14 1 96.94 98 GLY A C 1
ATOM 735 O O . GLY A 1 98 ? 14.914 -19.141 -13.938 1 96.94 98 GLY A O 1
ATOM 736 N N . LEU A 1 99 ? 16.484 -20.688 -14.398 1 96.12 99 LEU A N 1
ATOM 737 C CA . LEU A 1 99 ? 17.531 -19.734 -14.734 1 96.12 99 LEU A CA 1
ATOM 738 C C . LEU A 1 99 ? 17.359 -19.219 -16.156 1 96.12 99 LEU A C 1
ATOM 740 O O . LEU A 1 99 ? 18.203 -19.484 -17.031 1 96.12 99 LEU A O 1
ATOM 744 N N . ILE A 1 100 ? 16.359 -18.453 -16.422 1 96.69 100 ILE A N 1
ATOM 745 C CA . ILE A 1 100 ? 16.047 -17.844 -17.719 1 96.69 100 ILE A CA 1
ATOM 746 C C . ILE A 1 100 ? 15.375 -16.484 -17.5 1 96.69 100 ILE A C 1
ATOM 748 O O . ILE A 1 100 ? 14.75 -16.266 -16.453 1 96.69 100 ILE A O 1
ATOM 752 N N . ASP A 1 101 ? 15.609 -15.555 -18.344 1 95 101 ASP A N 1
ATOM 753 C CA . ASP A 1 101 ? 14.945 -14.258 -18.188 1 95 101 ASP A CA 1
ATOM 754 C C . ASP A 1 101 ? 13.438 -14.391 -18.359 1 95 101 ASP A C 1
ATOM 756 O O . ASP A 1 101 ? 12.961 -15.258 -19.094 1 95 101 ASP A O 1
ATOM 760 N N . THR A 1 102 ? 12.719 -13.531 -17.766 1 94.62 102 THR A N 1
ATOM 761 C CA . THR A 1 102 ? 11.266 -13.609 -17.672 1 94.62 102 THR A CA 1
ATOM 762 C C . THR A 1 102 ? 10.617 -13.469 -19.047 1 94.62 102 THR A C 1
ATOM 764 O O . THR A 1 102 ? 9.633 -14.141 -19.344 1 94.62 102 THR A O 1
ATOM 767 N N . ALA A 1 103 ? 11.18 -12.578 -19.859 1 94.19 103 ALA A N 1
ATOM 768 C CA . ALA A 1 103 ? 10.594 -12.336 -21.188 1 94.19 103 ALA A CA 1
ATOM 769 C C . ALA A 1 103 ? 10.586 -13.609 -22.016 1 94.19 103 ALA A C 1
ATOM 771 O O . ALA A 1 103 ? 9.562 -13.977 -22.594 1 94.19 103 ALA A O 1
ATOM 772 N N . ASN A 1 104 ? 11.703 -14.273 -22.062 1 97.31 104 ASN A N 1
ATOM 773 C CA . ASN A 1 104 ? 11.812 -15.5 -22.844 1 97.31 104 ASN A CA 1
ATOM 774 C C . ASN A 1 104 ? 10.977 -16.625 -22.234 1 97.31 104 ASN A C 1
ATOM 776 O O . ASN A 1 104 ? 10.359 -17.406 -22.969 1 97.31 104 ASN A O 1
ATOM 780 N N . PHE A 1 105 ? 10.992 -16.672 -20.984 1 98 105 PHE A N 1
ATOM 781 C CA . PHE A 1 105 ? 10.172 -17.656 -20.297 1 98 105 PHE A CA 1
ATOM 782 C C . PHE A 1 105 ? 8.703 -17.484 -20.656 1 98 105 PHE A C 1
ATOM 784 O O . PHE A 1 105 ? 8.023 -18.453 -21.016 1 98 105 PHE A O 1
ATOM 791 N N . LEU A 1 106 ? 8.227 -16.25 -20.578 1 97.5 106 LEU A N 1
ATOM 792 C CA . LEU A 1 106 ? 6.816 -15.961 -20.844 1 97.5 106 LEU A CA 1
ATOM 793 C C . LEU A 1 106 ? 6.473 -16.203 -22.312 1 97.5 106 LEU A C 1
ATOM 795 O O . LEU A 1 106 ? 5.359 -16.609 -22.625 1 97.5 106 LEU A O 1
ATOM 799 N N . ARG A 1 107 ? 7.395 -15.922 -23.141 1 97.5 107 ARG A N 1
ATOM 800 C CA . ARG A 1 107 ? 7.184 -16.234 -24.562 1 97.5 107 ARG A CA 1
ATOM 801 C C . ARG A 1 107 ? 6.902 -17.719 -24.75 1 97.5 107 ARG A C 1
ATOM 803 O O . ARG A 1 107 ? 6.07 -18.094 -25.578 1 97.5 107 ARG A O 1
ATOM 810 N N . ALA A 1 108 ? 7.625 -18.531 -24.031 1 98.38 108 ALA A N 1
ATOM 811 C CA . ALA A 1 108 ? 7.379 -19.969 -24.094 1 98.38 108 ALA A CA 1
ATOM 812 C C . ALA A 1 108 ? 5.996 -20.328 -23.547 1 98.38 108 ALA A C 1
ATOM 814 O O . ALA A 1 108 ? 5.262 -21.109 -24.156 1 98.38 108 ALA A O 1
ATOM 815 N N . VAL A 1 109 ? 5.645 -19.734 -22.43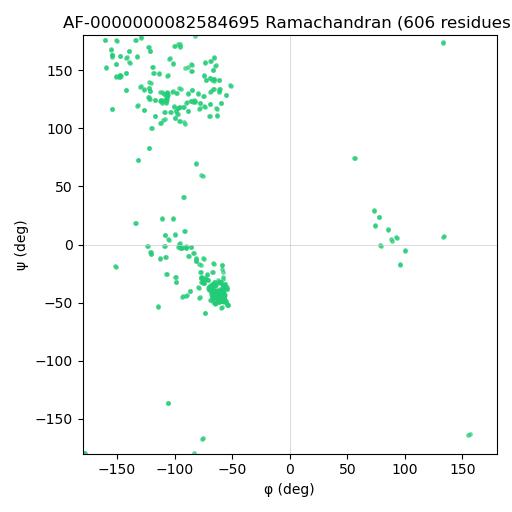8 1 98.31 109 VAL A N 1
ATOM 816 C CA . VAL A 1 109 ? 4.371 -20 -21.766 1 98.31 109 VAL A CA 1
ATOM 817 C C . VAL A 1 109 ? 3.221 -19.641 -22.703 1 98.31 109 VAL A C 1
ATOM 819 O O . VAL A 1 109 ? 2.217 -20.359 -22.781 1 98.31 109 VAL A O 1
ATOM 822 N N . LEU A 1 110 ? 3.395 -18.562 -23.453 1 96.94 110 LEU A N 1
ATOM 823 C CA . LEU A 1 110 ? 2.318 -18 -24.266 1 96.94 110 LEU A CA 1
ATOM 824 C C . LEU A 1 110 ? 2.465 -18.438 -25.719 1 96.94 110 LEU A C 1
ATOM 826 O O . LEU A 1 110 ? 1.815 -17.875 -26.609 1 96.94 110 LEU A O 1
ATOM 830 N N . ASN A 1 111 ? 3.387 -19.344 -25.938 1 97.38 111 ASN A N 1
ATOM 831 C CA . ASN A 1 111 ? 3.553 -19.875 -27.281 1 97.38 111 ASN A CA 1
ATOM 832 C C . ASN A 1 111 ? 2.229 -20.359 -27.875 1 97.38 111 ASN A C 1
ATOM 834 O O . ASN A 1 111 ? 1.47 -21.047 -27.203 1 97.38 111 ASN A O 1
ATOM 838 N N . LYS A 1 112 ? 1.971 -20.062 -29.078 1 94.69 112 LYS A N 1
ATOM 839 C CA . LYS A 1 112 ? 0.68 -20.328 -29.703 1 94.69 112 LYS A CA 1
ATOM 840 C C . LYS A 1 112 ? 0.507 -21.812 -30 1 94.69 112 LYS A C 1
ATOM 842 O O . LYS A 1 112 ? -0.612 -22.328 -29.969 1 94.69 112 LYS A O 1
ATOM 847 N N . GLU A 1 113 ? 1.522 -22.5 -30.219 1 94.81 113 GLU A N 1
ATOM 848 C CA . GLU A 1 113 ? 1.445 -23.891 -30.656 1 94.81 113 GLU A CA 1
ATOM 849 C C . GLU A 1 113 ? 1.492 -24.859 -29.484 1 94.81 113 GLU A C 1
ATOM 851 O O . GLU A 1 113 ? 0.685 -25.781 -29.406 1 94.81 113 GLU A O 1
ATOM 856 N N . VAL A 1 114 ? 2.389 -24.625 -28.547 1 94.19 114 VAL A N 1
ATOM 857 C CA . VAL A 1 114 ? 2.604 -25.641 -27.516 1 94.19 114 VAL A CA 1
ATOM 858 C C . VAL A 1 114 ? 2.4 -25.016 -26.141 1 94.19 114 VAL A C 1
ATOM 860 O O . VAL A 1 114 ? 2.514 -25.688 -25.109 1 94.19 114 VAL A O 1
ATOM 863 N N . GLY A 1 115 ? 2.104 -23.75 -26.109 1 95.81 115 GLY A N 1
ATOM 864 C CA . GLY A 1 115 ? 2.057 -23.031 -24.844 1 95.81 115 GLY A CA 1
ATOM 865 C C . GLY A 1 115 ? 0.817 -23.328 -24.031 1 95.81 115 GLY A C 1
ATOM 866 O O . GLY A 1 115 ? 0.156 -24.344 -24.25 1 95.81 115 GLY A O 1
ATOM 867 N N . LEU A 1 116 ? 0.626 -22.5 -23.031 1 97.5 116 LEU A N 1
ATOM 868 C CA . LEU A 1 116 ? -0.405 -22.75 -22.031 1 97.5 116 LEU A CA 1
ATOM 869 C C . LEU A 1 116 ? -1.539 -21.734 -22.156 1 97.5 116 LEU A C 1
ATOM 871 O O . LEU A 1 116 ? -2.32 -21.562 -21.219 1 97.5 116 LEU A O 1
ATOM 875 N N . ARG A 1 117 ? -1.681 -21.172 -23.266 1 95.38 117 ARG A N 1
ATOM 876 C CA . ARG A 1 117 ? -2.688 -20.141 -23.469 1 95.38 117 ARG A CA 1
ATOM 877 C C . ARG A 1 117 ? -4.094 -20.719 -23.375 1 95.38 117 ARG A C 1
ATOM 879 O O . ARG A 1 117 ? -4.352 -21.828 -23.859 1 95.38 117 ARG A O 1
ATOM 886 N N . THR A 1 118 ? -4.992 -19.953 -22.766 1 94.31 118 THR A N 1
ATOM 887 C CA . THR A 1 118 ? -6.391 -20.359 -22.656 1 94.31 118 THR A CA 1
ATOM 888 C C . THR A 1 118 ? -7.301 -19.328 -23.328 1 94.31 118 THR A C 1
ATOM 890 O O . THR A 1 118 ? -8.508 -19.562 -23.469 1 94.31 118 THR A O 1
ATOM 893 N N . GLY A 1 119 ? -6.734 -18.219 -23.719 1 92.25 119 GLY A N 1
ATOM 894 C CA . GLY A 1 119 ? -7.539 -17.109 -24.203 1 92.25 119 GLY A CA 1
ATOM 895 C C . GLY A 1 119 ? -7.852 -16.078 -23.141 1 92.25 119 GLY A C 1
ATOM 896 O O . GLY A 1 119 ? -8.25 -14.961 -23.438 1 92.25 119 GLY A O 1
ATOM 897 N N . LYS A 1 120 ? -7.688 -16.453 -21.938 1 93.44 120 LYS A N 1
ATOM 898 C CA . LYS A 1 120 ? -7.871 -15.539 -20.812 1 93.44 120 LYS A CA 1
ATOM 899 C C . LYS A 1 120 ? -6.602 -14.742 -20.531 1 93.44 120 LYS A C 1
ATOM 901 O O . LYS A 1 120 ? -5.504 -15.164 -20.906 1 93.44 120 LYS A O 1
ATOM 906 N N . LEU A 1 121 ? -6.812 -13.609 -19.953 1 97.44 121 LEU A N 1
ATOM 907 C CA . LEU A 1 121 ? -5.68 -12.797 -19.531 1 97.44 121 LEU A CA 1
ATOM 908 C C . LEU A 1 121 ? -4.934 -13.461 -18.375 1 97.44 121 LEU A C 1
ATOM 910 O O . LEU A 1 121 ? -5.555 -13.914 -17.422 1 97.44 121 LEU A O 1
ATOM 914 N N . MET A 1 122 ? -3.623 -13.555 -18.453 1 97.75 122 MET A N 1
ATOM 915 C CA . MET A 1 122 ? -2.791 -14.016 -17.344 1 97.75 122 MET A CA 1
ATOM 916 C C . MET A 1 122 ? -2.666 -12.945 -16.281 1 97.75 122 MET A C 1
ATOM 918 O O . MET A 1 122 ? -2.611 -11.75 -16.578 1 97.75 122 MET A O 1
ATOM 922 N N . SER A 1 123 ? -2.605 -13.359 -15.023 1 98.56 123 SER A N 1
ATOM 923 C CA . SER A 1 123 ? -2.471 -12.383 -13.945 1 98.56 123 SER A CA 1
ATOM 924 C C . SER A 1 123 ? -1.726 -12.977 -12.75 1 98.56 123 SER A C 1
ATOM 926 O O . SER A 1 123 ? -1.599 -14.195 -12.633 1 98.56 123 SER A O 1
ATOM 928 N N . HIS A 1 124 ? -1.143 -12.117 -12 1 98.38 124 HIS A N 1
ATOM 929 C CA . HIS A 1 124 ? -0.426 -12.445 -10.773 1 98.38 124 HIS A CA 1
ATOM 930 C C . HIS A 1 124 ? -1.378 -12.523 -9.578 1 98.38 124 HIS A C 1
ATOM 932 O O . HIS A 1 124 ? -2.27 -11.688 -9.438 1 98.38 124 HIS A O 1
ATOM 938 N N . VAL A 1 125 ? -1.275 -13.547 -8.773 1 98.75 125 VAL A N 1
ATOM 939 C CA . VAL A 1 125 ? -1.994 -13.656 -7.512 1 98.75 125 VAL A CA 1
ATOM 940 C C . VAL A 1 125 ? -1.008 -13.938 -6.379 1 98.75 125 VAL A C 1
ATOM 942 O O . VAL A 1 125 ? -0.312 -14.961 -6.395 1 98.75 125 VAL A O 1
ATOM 945 N N . ALA A 1 126 ? -0.899 -13.023 -5.477 1 98.69 126 ALA A N 1
ATOM 946 C CA . ALA A 1 126 ? -0.117 -13.227 -4.258 1 98.69 126 ALA A CA 1
ATOM 947 C C . ALA A 1 126 ? -1.023 -13.539 -3.07 1 98.69 126 ALA A C 1
ATOM 949 O O . ALA A 1 126 ? -2.049 -12.875 -2.875 1 98.69 126 ALA A O 1
ATOM 950 N N . VAL A 1 127 ? -0.701 -14.555 -2.316 1 98.75 127 VAL A N 1
ATOM 951 C CA . VAL A 1 127 ? -1.433 -14.922 -1.108 1 98.75 127 VAL A CA 1
ATOM 952 C C . VAL A 1 127 ? -0.609 -14.562 0.125 1 98.75 127 VAL A C 1
ATOM 954 O O . VAL A 1 127 ? 0.58 -14.883 0.201 1 98.75 127 VAL A O 1
ATOM 957 N N . PHE A 1 128 ? -1.252 -13.883 1.065 1 98.69 128 PHE A N 1
ATOM 958 C CA . PHE A 1 128 ? -0.558 -13.414 2.262 1 98.69 128 PHE A CA 1
ATOM 959 C C . PHE A 1 128 ? -1.209 -13.984 3.518 1 98.69 128 PHE A C 1
ATOM 961 O O . PHE A 1 128 ? -2.438 -14.031 3.619 1 98.69 128 PHE A O 1
ATOM 968 N N . GLU A 1 129 ? -0.427 -14.484 4.375 1 98.56 129 GLU A N 1
ATOM 969 C CA . GLU A 1 129 ? -0.766 -14.656 5.785 1 98.56 129 GLU A CA 1
ATOM 970 C C . GLU A 1 129 ? -0.25 -13.492 6.625 1 98.56 129 GLU A C 1
ATOM 972 O O . GLU A 1 129 ? 0.959 -13.344 6.816 1 98.56 129 GLU A O 1
ATOM 977 N N . ILE A 1 130 ? -1.117 -12.656 7.051 1 97.38 130 ILE A N 1
ATOM 978 C CA . ILE A 1 130 ? -0.781 -11.438 7.789 1 97.38 130 ILE A CA 1
ATOM 979 C C . ILE A 1 130 ? -1.142 -11.609 9.258 1 97.38 130 ILE A C 1
ATOM 981 O O . ILE A 1 130 ? -2.268 -11.992 9.594 1 97.38 130 ILE A O 1
ATOM 985 N N . PRO A 1 131 ? -0.289 -11.328 10.227 1 94.56 131 PRO A N 1
ATOM 986 C CA . PRO A 1 131 ? -0.506 -11.594 11.648 1 94.56 131 PRO A CA 1
ATOM 987 C C . PRO A 1 131 ? -1.773 -10.93 12.188 1 94.56 131 PRO A C 1
ATOM 989 O O . PRO A 1 131 ? -2.461 -11.508 13.039 1 94.56 131 PRO A O 1
ATOM 992 N N . LYS A 1 132 ? -2.172 -9.82 11.781 1 93.25 132 LYS A N 1
ATOM 993 C CA . LYS A 1 132 ? -3.297 -9.07 12.328 1 93.25 132 LYS A CA 1
ATOM 994 C C . LYS A 1 132 ? -4.613 -9.516 11.695 1 93.25 132 LYS A C 1
ATOM 996 O O . LYS A 1 132 ? -5.684 -9.031 12.078 1 93.25 132 LYS A O 1
ATOM 1001 N N . LEU A 1 133 ? -4.547 -10.422 10.766 1 94.69 133 LEU A N 1
ATOM 1002 C CA . LEU A 1 133 ? -5.746 -10.922 10.102 1 94.69 133 LEU A CA 1
ATOM 1003 C C . LEU A 1 133 ? -5.918 -12.414 10.352 1 94.69 133 LEU A C 1
ATOM 1005 O O . LEU A 1 133 ? -4.934 -13.156 10.445 1 94.69 133 LEU A O 1
ATOM 1009 N N . ASP A 1 134 ? -7.145 -12.906 10.422 1 94.5 134 ASP A N 1
ATOM 1010 C CA . ASP A 1 134 ? -7.434 -14.289 10.773 1 94.5 134 ASP A CA 1
ATOM 1011 C C . ASP A 1 134 ? -7.754 -15.117 9.531 1 94.5 134 ASP A C 1
ATOM 1013 O O . ASP A 1 134 ? -8.484 -16.109 9.609 1 94.5 134 ASP A O 1
ATOM 1017 N N . ARG A 1 135 ? -7.309 -14.672 8.43 1 96.75 135 ARG A N 1
ATOM 1018 C CA . ARG A 1 135 ? -7.527 -15.367 7.168 1 96.75 135 ARG A CA 1
ATOM 1019 C C . ARG A 1 135 ? -6.438 -15.023 6.16 1 96.75 135 ARG A C 1
ATOM 1021 O O . ARG A 1 135 ? -5.699 -14.047 6.34 1 96.75 135 ARG A O 1
ATOM 1028 N N . LEU A 1 136 ? -6.32 -15.852 5.102 1 98.25 136 LEU A N 1
ATOM 1029 C CA . LEU A 1 136 ? -5.422 -15.539 3.994 1 98.25 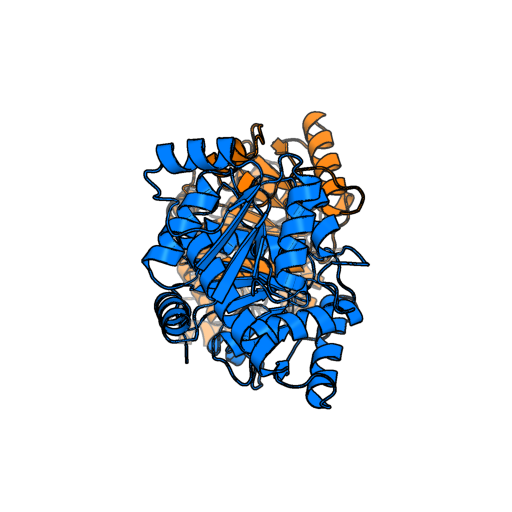136 LEU A CA 1
ATOM 1030 C C . LEU A 1 136 ? -5.984 -14.406 3.143 1 98.25 136 LEU A C 1
ATOM 1032 O O . LEU A 1 136 ? -7.195 -14.328 2.924 1 98.25 136 LEU A O 1
ATOM 1036 N N . ILE A 1 137 ? -5.145 -13.547 2.684 1 98.75 137 ILE A N 1
ATOM 1037 C CA . ILE A 1 137 ? -5.52 -12.461 1.786 1 98.75 137 ILE A CA 1
ATOM 1038 C C . ILE A 1 137 ? -4.91 -12.695 0.405 1 98.75 137 ILE A C 1
ATOM 1040 O O . ILE A 1 137 ? -3.709 -12.945 0.282 1 98.75 137 ILE A O 1
ATOM 1044 N N . PHE A 1 138 ? -5.742 -12.711 -0.595 1 98.88 138 PHE A N 1
ATOM 1045 C CA . PHE A 1 138 ? -5.309 -12.836 -1.982 1 98.88 138 PHE A CA 1
ATOM 1046 C C . PHE A 1 138 ? -5.215 -11.469 -2.646 1 98.88 138 PHE A C 1
ATOM 1048 O O . PHE A 1 138 ? -6.207 -10.742 -2.732 1 98.88 138 PHE A O 1
ATOM 1055 N N . LEU A 1 139 ? -4.047 -11.102 -3.059 1 98.94 139 LEU A N 1
ATOM 1056 C CA . LEU A 1 139 ? -3.773 -9.797 -3.66 1 98.94 139 LEU A CA 1
ATOM 1057 C C . LEU A 1 139 ? -3.527 -9.938 -5.16 1 98.94 139 LEU A C 1
ATOM 1059 O O . LEU A 1 139 ? -2.654 -10.695 -5.582 1 98.94 139 LEU A O 1
ATOM 1063 N N . THR A 1 140 ? -4.285 -9.258 -5.961 1 98.88 140 THR A N 1
ATOM 1064 C CA . THR A 1 140 ? -4.109 -9.297 -7.406 1 98.88 140 THR A CA 1
ATOM 1065 C C . THR A 1 140 ? -4.504 -7.965 -8.039 1 98.88 140 THR A C 1
ATOM 1067 O O . THR A 1 140 ? -5.387 -7.27 -7.531 1 98.88 140 THR A O 1
ATOM 1070 N N . ASP A 1 141 ? -3.881 -7.477 -9.047 1 98.44 141 ASP A N 1
ATOM 1071 C CA . ASP A 1 141 ? -2.604 -7.895 -9.617 1 98.44 141 ASP A CA 1
ATOM 1072 C C . ASP A 1 141 ? -1.464 -7.012 -9.117 1 98.44 141 ASP A C 1
ATOM 1074 O O . ASP A 1 141 ? -1.565 -5.781 -9.148 1 98.44 141 ASP A O 1
ATOM 1078 N N . ALA A 1 142 ? -0.466 -7.582 -8.68 1 98 142 ALA A N 1
ATOM 1079 C CA . ALA A 1 142 ? 0.6 -6.805 -8.055 1 98 142 ALA A CA 1
ATOM 1080 C C . ALA A 1 142 ? 1.841 -6.762 -8.938 1 98 142 ALA A C 1
ATOM 1082 O O . ALA A 1 142 ? 2.799 -6.043 -8.641 1 98 142 ALA A O 1
ATOM 1083 N N . ALA A 1 143 ? 1.78 -7.453 -10.125 1 96.38 143 ALA A N 1
ATOM 1084 C CA . ALA A 1 143 ? 3.088 -7.609 -10.758 1 96.38 143 ALA A CA 1
ATOM 1085 C C . ALA A 1 143 ? 2.953 -7.707 -12.281 1 96.38 143 ALA A C 1
ATOM 1087 O O . ALA A 1 143 ? 3.916 -7.461 -13.008 1 96.38 143 ALA A O 1
ATOM 1088 N N . PHE A 1 144 ? 1.791 -8.016 -12.781 1 96.62 144 PHE A N 1
ATOM 1089 C CA . PHE A 1 144 ? 1.775 -8.5 -14.164 1 96.62 144 PHE A CA 1
ATOM 1090 C C . PHE A 1 144 ? 1.035 -7.52 -15.062 1 96.62 144 PHE A C 1
ATOM 1092 O O . PHE A 1 144 ? 1.539 -7.145 -16.125 1 96.62 144 PHE A O 1
ATOM 1099 N N . ASN A 1 145 ? -0.182 -7.16 -14.734 1 98.06 145 ASN A N 1
ATOM 1100 C CA . ASN A 1 145 ? -0.98 -6.242 -15.539 1 98.06 145 ASN A CA 1
ATOM 1101 C C . ASN A 1 145 ? -0.871 -4.809 -15.031 1 98.06 145 ASN A C 1
ATOM 1103 O O . ASN A 1 145 ? -1.319 -4.504 -13.922 1 98.06 145 ASN A O 1
ATOM 1107 N N . MET A 1 146 ? -0.381 -3.926 -15.828 1 97.69 146 MET A N 1
ATOM 1108 C CA . MET A 1 146 ? -0.03 -2.58 -15.383 1 97.69 146 MET A CA 1
ATOM 1109 C C . MET A 1 146 ? -1.281 -1.74 -15.148 1 97.69 146 MET A C 1
ATOM 1111 O O . MET A 1 146 ? -1.497 -1.229 -14.047 1 97.69 146 MET A O 1
ATOM 1115 N N . TYR A 1 147 ? -2.066 -1.588 -16.188 1 98.19 147 TYR A N 1
ATOM 1116 C CA . TYR A 1 147 ? -3.273 -0.77 -16.141 1 98.19 147 TYR A CA 1
ATOM 1117 C C . TYR A 1 147 ? -4.461 -1.521 -16.734 1 98.19 147 TYR A C 1
ATOM 1119 O O . TYR A 1 147 ? -4.945 -1.178 -17.812 1 98.19 147 TYR A O 1
ATOM 1127 N N . PRO A 1 148 ? -4.961 -2.5 -16.016 1 98.44 148 PRO A N 1
ATOM 1128 C CA . PRO A 1 148 ? -6.043 -3.334 -16.547 1 98.44 148 PRO A CA 1
ATOM 1129 C C . PRO A 1 148 ? -7.344 -2.561 -16.75 1 98.44 148 PRO A C 1
ATOM 1131 O O . PRO A 1 148 ? -7.73 -1.765 -15.883 1 98.44 148 PRO A O 1
ATOM 1134 N N . GLU A 1 149 ? -7.938 -2.74 -17.859 1 98 149 GLU A N 1
ATOM 1135 C CA . GLU A 1 149 ? -9.281 -2.232 -18.109 1 98 149 GLU A CA 1
ATOM 1136 C C . GLU A 1 149 ? -10.344 -3.18 -17.562 1 98 149 GLU A C 1
ATOM 1138 O O . GLU A 1 149 ? -10.016 -4.191 -16.938 1 98 149 GLU A O 1
ATOM 1143 N N . LEU A 1 150 ? -11.602 -2.773 -17.766 1 98.38 150 LEU A N 1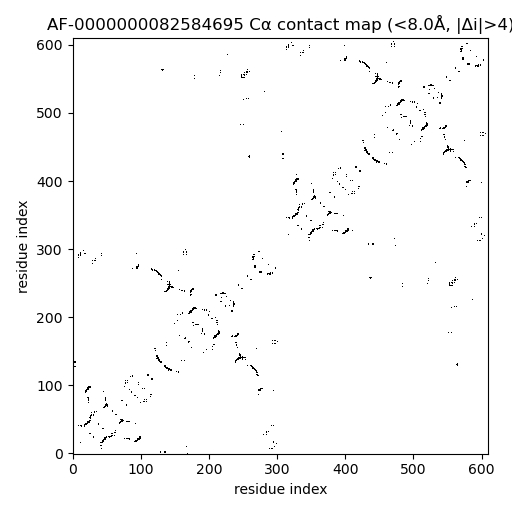
ATOM 1144 C CA . LEU A 1 150 ? -12.703 -3.516 -17.141 1 98.38 150 LEU A CA 1
ATOM 1145 C C . LEU A 1 150 ? -12.664 -4.984 -17.562 1 98.38 150 LEU A C 1
ATOM 1147 O O . LEU A 1 150 ? -12.766 -5.875 -16.719 1 98.38 150 LEU A O 1
ATOM 1151 N N . LYS A 1 151 ? -12.516 -5.25 -18.859 1 97.88 151 LYS A N 1
ATOM 1152 C CA . LYS A 1 151 ? -12.492 -6.621 -19.344 1 97.88 151 LYS A CA 1
ATOM 1153 C C . LYS A 1 151 ? -11.336 -7.406 -18.734 1 97.88 151 LYS A C 1
ATOM 1155 O O . LYS A 1 151 ? -11.492 -8.578 -18.391 1 97.88 151 LYS A O 1
ATOM 1160 N N . ASP A 1 152 ? -10.172 -6.734 -18.641 1 98.56 152 ASP A N 1
ATOM 1161 C CA . ASP A 1 152 ? -9.016 -7.348 -18 1 98.56 152 ASP A CA 1
ATOM 1162 C C . ASP A 1 152 ? -9.305 -7.695 -16.547 1 98.56 152 ASP A C 1
ATOM 1164 O O . ASP A 1 152 ? -8.953 -8.781 -16.078 1 98.56 152 ASP A O 1
ATOM 1168 N N . LYS A 1 153 ? -9.961 -6.797 -15.859 1 98.88 153 LYS A N 1
ATOM 1169 C CA . LYS A 1 153 ? -10.25 -6.977 -14.438 1 98.88 153 LYS A CA 1
ATOM 1170 C C . LYS A 1 153 ? -11.195 -8.156 -14.211 1 98.88 153 LYS A C 1
ATOM 1172 O O . LYS A 1 153 ? -11.094 -8.852 -13.203 1 98.88 153 LYS A O 1
ATOM 1177 N N . ILE A 1 154 ? -12.109 -8.367 -15.125 1 98.69 154 ILE A N 1
ATOM 1178 C CA . ILE A 1 154 ? -12.992 -9.523 -15.039 1 98.69 154 ILE A CA 1
ATOM 1179 C C . ILE A 1 154 ? -12.164 -10.812 -15.047 1 98.69 154 ILE A C 1
ATOM 1181 O O . ILE A 1 154 ? -12.352 -11.688 -14.203 1 98.69 154 ILE A O 1
ATOM 1185 N N . ASP A 1 155 ? -11.234 -10.922 -15.984 1 98.62 155 ASP A N 1
ATOM 1186 C CA . ASP A 1 155 ? -10.383 -12.102 -16.078 1 98.62 155 ASP A CA 1
ATOM 1187 C C . ASP A 1 155 ? -9.5 -12.242 -14.836 1 98.62 155 ASP A C 1
ATOM 1189 O O . ASP A 1 155 ? -9.289 -13.352 -14.336 1 98.62 155 ASP A O 1
ATOM 1193 N N . ILE A 1 156 ? -8.938 -11.125 -14.359 1 98.88 156 ILE A N 1
ATOM 1194 C CA . ILE A 1 156 ? -8.07 -11.125 -13.18 1 98.88 156 ILE A CA 1
ATOM 1195 C C . ILE A 1 156 ? -8.852 -11.641 -11.977 1 98.88 156 ILE A C 1
ATOM 1197 O O . ILE A 1 156 ? -8.328 -12.438 -11.195 1 98.88 156 ILE A O 1
ATOM 1201 N N . VAL A 1 157 ? -10.102 -11.203 -11.828 1 98.88 157 VAL A N 1
ATOM 1202 C CA . VAL A 1 157 ? -10.969 -11.672 -10.75 1 98.88 157 VAL A CA 1
ATOM 1203 C C . VAL A 1 157 ? -11.188 -13.18 -10.875 1 98.88 157 VAL A C 1
ATOM 1205 O O . VAL A 1 157 ? -10.984 -13.922 -9.914 1 98.88 157 VAL A O 1
ATOM 1208 N N . LYS A 1 158 ? -11.547 -13.617 -12.062 1 98.38 158 LYS A N 1
ATOM 1209 C CA . LYS A 1 158 ? -11.812 -15.039 -12.273 1 98.38 158 LYS A CA 1
ATOM 1210 C C . LYS A 1 158 ? -10.578 -15.883 -11.945 1 98.38 158 LYS A C 1
ATOM 1212 O O . LYS A 1 158 ? -10.695 -16.938 -11.328 1 98.38 158 LYS A O 1
ATOM 1217 N N . ASN A 1 159 ? -9.445 -15.43 -12.383 1 98.44 159 ASN A N 1
ATOM 1218 C CA . ASN A 1 159 ? -8.188 -16.109 -12.07 1 98.44 159 ASN A CA 1
ATOM 1219 C C . ASN A 1 159 ? -7.98 -16.234 -10.562 1 98.44 159 ASN A C 1
ATOM 1221 O O . ASN A 1 159 ? -7.641 -17.312 -10.07 1 98.44 159 ASN A O 1
ATOM 1225 N N . SER A 1 160 ? -8.148 -15.141 -9.852 1 98.75 160 SER A N 1
ATOM 1226 C CA . SER A 1 160 ? -7.906 -15.117 -8.414 1 98.75 160 SER A CA 1
ATOM 1227 C C . SER A 1 160 ? -8.93 -15.969 -7.668 1 98.75 160 SER A C 1
ATOM 1229 O O . SER A 1 160 ? -8.609 -16.578 -6.645 1 98.75 160 SER A O 1
ATOM 1231 N N . VAL A 1 161 ? -10.172 -16 -8.156 1 98.56 161 VAL A N 1
ATOM 1232 C CA . VAL A 1 161 ? -11.219 -16.828 -7.578 1 98.56 161 VAL A CA 1
ATOM 1233 C C . VAL A 1 161 ? -10.82 -18.312 -7.68 1 98.56 161 VAL A C 1
ATOM 1235 O O . VAL A 1 161 ? -10.992 -19.062 -6.73 1 98.56 161 VAL A O 1
ATOM 1238 N N . THR A 1 162 ? -10.234 -18.672 -8.805 1 98 162 THR A N 1
ATOM 1239 C CA . THR A 1 162 ? -9.766 -20.047 -8.992 1 98 162 THR A CA 1
ATOM 1240 C C . THR A 1 162 ? -8.734 -20.406 -7.934 1 98 162 THR A C 1
ATOM 1242 O O . THR A 1 162 ? -8.773 -21.516 -7.371 1 98 162 THR A O 1
ATOM 1245 N N . VAL A 1 163 ? -7.816 -19.516 -7.625 1 98.56 163 VAL A N 1
ATOM 1246 C CA . VAL A 1 163 ? -6.781 -19.766 -6.629 1 98.56 163 VAL A CA 1
ATOM 1247 C C . VAL A 1 163 ? -7.414 -19.891 -5.246 1 98.56 163 VAL A C 1
ATOM 1249 O O . VAL A 1 163 ? -7.09 -20.812 -4.492 1 98.56 163 VAL A O 1
ATOM 1252 N N . ALA A 1 164 ? -8.336 -18.969 -4.934 1 98.62 164 ALA A N 1
ATOM 1253 C CA . ALA A 1 164 ? -8.992 -19 -3.629 1 98.62 164 ALA A CA 1
ATOM 1254 C C . ALA A 1 164 ? -9.781 -20.281 -3.439 1 98.62 164 ALA A C 1
ATOM 1256 O O . ALA A 1 164 ? -9.742 -20.891 -2.369 1 98.62 164 ALA A O 1
ATOM 1257 N N . GLN A 1 165 ? -10.477 -20.703 -4.445 1 98.12 165 GLN A N 1
ATOM 1258 C CA . GLN A 1 165 ? -11.25 -21.938 -4.371 1 98.12 165 GLN A CA 1
ATOM 1259 C C . GLN A 1 165 ? -10.344 -23.156 -4.219 1 98.12 165 GLN A C 1
ATOM 1261 O O . GLN A 1 165 ? -10.664 -24.094 -3.496 1 98.12 165 GLN A O 1
ATOM 1266 N N . ALA A 1 166 ? -9.234 -23.156 -4.922 1 97.81 166 ALA A N 1
ATOM 1267 C CA . ALA A 1 166 ? -8.266 -24.234 -4.801 1 97.81 166 ALA A CA 1
ATOM 1268 C C . ALA A 1 166 ? -7.777 -24.375 -3.363 1 97.81 166 ALA A C 1
ATOM 1270 O O . ALA A 1 166 ? -7.5 -25.484 -2.9 1 97.81 166 ALA A O 1
ATOM 1271 N N . VAL A 1 167 ? -7.637 -23.266 -2.666 1 97.81 167 VAL A N 1
ATOM 1272 C CA . VAL A 1 167 ? -7.168 -23.25 -1.285 1 97.81 167 VAL A CA 1
ATOM 1273 C C . VAL A 1 167 ? -8.273 -23.719 -0.354 1 97.81 167 VAL A C 1
ATOM 1275 O O . VAL A 1 167 ? -8 -24.281 0.716 1 97.81 167 VAL A O 1
ATOM 1278 N N . GLY A 1 168 ? -9.539 -23.469 -0.755 1 96.44 168 GLY A N 1
ATOM 1279 C CA . GLY A 1 168 ? -10.625 -24.016 0.04 1 96.44 168 GLY A CA 1
ATOM 1280 C C . GLY A 1 168 ? -11.727 -23.016 0.333 1 96.44 168 GLY A C 1
ATOM 1281 O O . GLY A 1 168 ? -12.617 -23.281 1.136 1 96.44 168 GLY A O 1
ATOM 1282 N N . ILE A 1 169 ? -11.656 -21.875 -0.26 1 97.5 169 ILE A N 1
ATOM 1283 C CA . ILE A 1 169 ? -12.711 -20.891 -0.1 1 97.5 169 ILE A CA 1
ATOM 1284 C C . ILE A 1 169 ? -13.75 -21.062 -1.201 1 97.5 169 ILE A C 1
ATOM 1286 O O . ILE A 1 169 ? -13.539 -20.641 -2.34 1 97.5 169 ILE A O 1
ATOM 1290 N N . GLU A 1 170 ? -14.867 -21.578 -0.946 1 96.81 170 GLU A N 1
ATOM 1291 C CA . GLU A 1 170 ? -15.859 -21.984 -1.939 1 96.81 170 GLU A CA 1
ATOM 1292 C C . GLU A 1 170 ? -16.422 -20.781 -2.682 1 96.81 170 GLU A C 1
ATOM 1294 O O . GLU A 1 170 ? -16.5 -20.781 -3.91 1 96.81 170 GLU A O 1
ATOM 1299 N N . ILE A 1 171 ? -16.828 -19.797 -1.91 1 97.69 171 ILE A N 1
ATOM 1300 C CA . ILE A 1 171 ? -17.359 -18.562 -2.486 1 97.69 171 ILE A CA 1
ATOM 1301 C C . ILE A 1 171 ? -16.547 -17.375 -1.996 1 97.69 171 ILE A C 1
ATOM 1303 O O . ILE A 1 171 ? -16.969 -16.672 -1.072 1 97.69 171 ILE A O 1
ATOM 1307 N N . PRO A 1 172 ? -15.398 -17.141 -2.682 1 98.5 172 PRO A N 1
ATOM 1308 C CA . PRO A 1 172 ? -14.539 -16.031 -2.248 1 98.5 172 PRO A CA 1
ATOM 1309 C C . PRO A 1 172 ? -15.234 -14.68 -2.336 1 98.5 172 PRO A C 1
ATOM 1311 O O . PRO A 1 172 ? -16.016 -14.438 -3.26 1 98.5 172 PRO A O 1
ATOM 1314 N N . LYS A 1 173 ? -14.977 -13.852 -1.368 1 98.75 173 LYS A N 1
ATOM 1315 C CA . LYS A 1 173 ? -15.422 -12.461 -1.353 1 98.75 173 LYS A CA 1
ATOM 1316 C C . LYS A 1 173 ? -14.359 -11.539 -1.951 1 98.75 173 LYS A C 1
ATOM 1318 O O . LYS A 1 173 ? -13.25 -11.445 -1.432 1 98.75 173 LYS A O 1
ATOM 1323 N N . VAL A 1 174 ? -14.719 -10.875 -3.033 1 98.88 174 VAL A N 1
ATOM 1324 C CA . VAL A 1 174 ? -13.781 -10.062 -3.795 1 98.88 174 VAL A CA 1
ATOM 1325 C C . VAL A 1 174 ? -14.062 -8.578 -3.549 1 98.88 174 VAL A C 1
ATOM 1327 O O . VAL A 1 174 ? -15.188 -8.117 -3.719 1 98.88 174 VAL A O 1
ATOM 1330 N N . ALA A 1 175 ? -13.047 -7.824 -3.166 1 98.88 175 ALA A N 1
ATOM 1331 C CA . ALA A 1 175 ? -13.148 -6.379 -2.992 1 98.88 175 ALA A CA 1
ATOM 1332 C C . ALA A 1 175 ? -12.328 -5.637 -4.043 1 98.88 175 ALA A C 1
ATOM 1334 O O . ALA A 1 175 ? -11.094 -5.633 -3.988 1 98.88 175 ALA A O 1
ATOM 1335 N N . PRO A 1 176 ? -12.969 -5.047 -5.07 1 98.81 176 PRO A N 1
ATOM 1336 C CA . PRO A 1 176 ? -12.227 -4.047 -5.852 1 98.81 176 PRO A CA 1
ATOM 1337 C C . PRO A 1 176 ? -11.828 -2.832 -5.02 1 98.81 176 PRO A C 1
ATOM 1339 O O . PRO A 1 176 ? -12.68 -2.037 -4.625 1 98.81 176 PRO A O 1
ATOM 1342 N N . VAL A 1 177 ? -10.578 -2.654 -4.773 1 98.81 177 VAL A N 1
ATOM 1343 C CA . VAL A 1 177 ? -10.086 -1.685 -3.799 1 98.81 177 VAL A CA 1
ATOM 1344 C C . VAL A 1 177 ? -9.891 -0.329 -4.473 1 98.81 177 VAL A C 1
ATOM 1346 O O . VAL A 1 177 ? -9.297 -0.247 -5.551 1 98.81 177 VAL A O 1
ATOM 1349 N N . CYS A 1 178 ? -10.422 0.688 -3.9 1 98.38 178 CYS A N 1
ATOM 1350 C CA . CYS A 1 178 ? -10.289 2.076 -4.324 1 98.38 178 CYS A CA 1
ATOM 1351 C C . CYS A 1 178 ? -9.859 2.963 -3.164 1 98.38 178 CYS A C 1
ATOM 1353 O O . CYS A 1 178 ? -9.633 2.475 -2.055 1 98.38 178 CYS A O 1
ATOM 1355 N N . ALA A 1 179 ? -9.688 4.23 -3.463 1 97.5 179 ALA A N 1
ATOM 1356 C CA . ALA A 1 179 ? -9.305 5.184 -2.426 1 97.5 179 ALA A CA 1
ATOM 1357 C C . ALA A 1 179 ? -10.523 5.641 -1.627 1 97.5 179 ALA A C 1
ATOM 1359 O O . ALA A 1 179 ? -10.383 6.227 -0.55 1 97.5 179 ALA A O 1
ATOM 1360 N N . VAL A 1 180 ? -11.695 5.375 -2.125 1 95.69 180 VAL A N 1
ATOM 1361 C CA . VAL A 1 180 ? -12.945 5.773 -1.488 1 95.69 180 VAL A CA 1
ATOM 1362 C C . VAL A 1 180 ? -13.969 4.648 -1.611 1 95.69 180 VAL A C 1
ATOM 1364 O O . VAL A 1 180 ? -13.781 3.719 -2.398 1 95.69 180 VAL A O 1
ATOM 1367 N N . GLU A 1 181 ? -15.031 4.711 -0.893 1 95.81 181 GLU A N 1
ATOM 1368 C CA . GLU A 1 181 ? -16.031 3.646 -0.874 1 95.81 181 GLU A CA 1
ATOM 1369 C C . GLU A 1 181 ? -17.312 4.074 -1.591 1 95.81 181 GLU A C 1
ATOM 1371 O O . GLU A 1 181 ? -18.344 3.396 -1.502 1 95.81 181 GLU A O 1
ATOM 1376 N N . VAL A 1 182 ? -17.234 5.242 -2.242 1 95.56 182 VAL A N 1
ATOM 1377 C CA . VAL A 1 182 ? -18.344 5.73 -3.049 1 95.56 182 VAL A CA 1
ATOM 1378 C C . VAL A 1 182 ? -17.906 5.883 -4.504 1 95.56 182 VAL A C 1
ATOM 1380 O O . VAL A 1 182 ? -16.719 6.07 -4.781 1 95.56 182 VAL A O 1
ATOM 1383 N N . VAL A 1 183 ? -18.906 5.762 -5.395 1 97.81 183 VAL A N 1
ATOM 1384 C CA . VAL A 1 183 ? -18.578 5.949 -6.805 1 97.81 183 VAL A CA 1
ATOM 1385 C C . VAL A 1 183 ? -18.234 7.414 -7.066 1 97.81 183 VAL A C 1
ATOM 1387 O O . VAL A 1 183 ? -19 8.312 -6.715 1 97.81 183 VAL A O 1
ATOM 1390 N N . ASN A 1 184 ? -17.094 7.613 -7.52 1 97.62 184 ASN A N 1
ATOM 1391 C CA . ASN A 1 184 ? -16.609 8.922 -7.949 1 97.62 184 ASN A CA 1
ATOM 1392 C C . ASN A 1 184 ? -16.281 8.938 -9.438 1 97.62 184 ASN A C 1
ATOM 1394 O O . ASN A 1 184 ? -15.289 8.344 -9.867 1 97.62 184 ASN A O 1
ATOM 1398 N N . PRO A 1 185 ? -17.062 9.641 -10.234 1 97.19 185 PRO A N 1
ATOM 1399 C CA . PRO A 1 185 ? -16.891 9.617 -11.688 1 97.19 185 PRO A CA 1
ATOM 1400 C C . PRO A 1 185 ? -15.492 10.078 -12.117 1 97.19 185 PRO A C 1
ATOM 1402 O O . PRO A 1 185 ? -15.055 9.789 -13.234 1 97.19 185 PRO A O 1
ATOM 1405 N N . SER A 1 186 ? -14.836 10.742 -11.219 1 96.69 186 SER A N 1
ATOM 1406 C CA . SER A 1 186 ? -13.5 11.234 -11.547 1 96.69 186 SER A CA 1
ATOM 1407 C C . SER A 1 186 ? -12.438 10.203 -11.18 1 96.69 186 SER A C 1
ATOM 1409 O O . SER A 1 186 ? -11.242 10.43 -11.406 1 96.69 186 SER A O 1
ATOM 1411 N N . MET A 1 187 ? -12.836 9.078 -10.609 1 97.56 187 MET A N 1
ATOM 1412 C CA . MET A 1 187 ? -11.938 7.996 -10.227 1 97.56 187 MET A CA 1
ATOM 1413 C C . MET A 1 187 ? -12.305 6.703 -10.953 1 97.56 187 MET A C 1
ATOM 1415 O O . MET A 1 187 ? -13.156 5.949 -10.484 1 97.56 187 MET A O 1
ATOM 1419 N N . GLN A 1 188 ? -11.578 6.434 -11.969 1 98.12 188 GLN A N 1
ATOM 1420 C CA . GLN A 1 188 ? -11.891 5.281 -12.812 1 98.12 188 GLN A CA 1
ATOM 1421 C C . GLN A 1 188 ? -11.961 4 -11.992 1 98.12 188 GLN A C 1
ATOM 1423 O O . GLN A 1 188 ? -12.773 3.117 -12.281 1 98.12 188 GLN A O 1
ATOM 1428 N N . ALA A 1 189 ? -11.133 3.859 -11 1 98.44 189 ALA A N 1
ATOM 1429 C CA . ALA A 1 189 ? -11.133 2.674 -10.148 1 98.44 189 ALA A CA 1
ATOM 1430 C C . ALA A 1 189 ? -12.516 2.418 -9.555 1 98.44 189 ALA A C 1
ATOM 1432 O O . ALA A 1 189 ? -12.953 1.269 -9.461 1 98.44 189 ALA A O 1
ATOM 1433 N N . THR A 1 190 ? -13.234 3.494 -9.18 1 98.62 190 THR A N 1
ATOM 1434 C CA . THR A 1 190 ? -14.539 3.338 -8.539 1 98.62 190 THR A CA 1
ATOM 1435 C C . THR A 1 190 ? -15.602 2.977 -9.57 1 98.62 190 THR A C 1
ATOM 1437 O O . THR A 1 190 ? -16.562 2.26 -9.266 1 98.62 190 THR A O 1
ATOM 1440 N N . ILE A 1 191 ? -15.406 3.498 -10.773 1 98.62 191 ILE A N 1
ATOM 1441 C CA . ILE A 1 191 ? -16.312 3.154 -11.859 1 98.62 191 ILE A CA 1
ATOM 1442 C C . ILE A 1 191 ? -16.203 1.666 -12.18 1 98.62 191 ILE A C 1
ATOM 1444 O O . ILE A 1 191 ? -17.203 0.951 -12.203 1 98.62 191 ILE A O 1
ATOM 1448 N N . ASP A 1 192 ? -14.977 1.2 -12.359 1 98.81 192 ASP A N 1
ATOM 1449 C CA . ASP A 1 192 ? -14.742 -0.217 -12.625 1 98.81 192 ASP A CA 1
ATOM 1450 C C . ASP A 1 192 ? -15.312 -1.085 -11.508 1 98.81 192 ASP A C 1
ATOM 1452 O O . ASP A 1 192 ? -15.977 -2.09 -11.773 1 98.81 192 ASP A O 1
ATOM 1456 N N . ALA A 1 193 ? -15.031 -0.685 -10.273 1 98.69 193 ALA A N 1
ATOM 1457 C CA . ALA A 1 193 ? -15.461 -1.448 -9.109 1 98.69 193 ALA A CA 1
ATOM 1458 C C . ALA A 1 193 ? -16.984 -1.58 -9.07 1 98.69 193 ALA A C 1
ATOM 1460 O O . ALA A 1 193 ? -17.516 -2.65 -8.766 1 98.69 193 ALA A O 1
ATOM 1461 N N . SER A 1 194 ? -17.641 -0.477 -9.383 1 98.56 194 SER A N 1
ATOM 1462 C CA . SER A 1 194 ? -19.109 -0.48 -9.359 1 98.56 194 SER A CA 1
ATOM 1463 C C . SER A 1 194 ? -19.672 -1.404 -10.43 1 98.56 194 SER A C 1
ATOM 1465 O O . SER A 1 194 ? -20.656 -2.119 -10.188 1 98.56 194 SER A O 1
ATOM 1467 N N . ILE A 1 195 ? -19.078 -1.373 -11.594 1 98.69 195 ILE A N 1
ATOM 1468 C CA . ILE A 1 195 ? -19.547 -2.207 -12.695 1 98.69 195 ILE A CA 1
ATOM 1469 C C . ILE A 1 195 ? -19.312 -3.68 -12.359 1 98.69 195 ILE A C 1
ATOM 1471 O O . ILE A 1 195 ? -20.219 -4.508 -12.523 1 98.69 195 ILE A O 1
ATOM 1475 N N . LEU A 1 196 ? -18.109 -4.047 -11.852 1 98.81 196 LEU A N 1
ATOM 1476 C CA . LEU A 1 196 ? -17.797 -5.418 -11.469 1 98.81 196 LEU A CA 1
ATOM 1477 C C . LEU A 1 196 ? -18.797 -5.93 -10.43 1 98.81 196 LEU A C 1
ATOM 1479 O O . LEU A 1 196 ? -19.25 -7.07 -10.516 1 98.81 196 LEU A O 1
ATOM 1483 N N . SER A 1 197 ? -19.062 -5.109 -9.453 1 98.38 197 SER A N 1
ATOM 1484 C CA . SER A 1 197 ? -19.984 -5.477 -8.391 1 98.38 197 SER A CA 1
ATOM 1485 C C . SER A 1 197 ? -21.375 -5.754 -8.945 1 98.38 197 SER A C 1
ATOM 1487 O O . SER A 1 197 ? -22.031 -6.723 -8.547 1 98.38 197 SER A O 1
ATOM 1489 N N . LYS A 1 198 ? -21.812 -4.871 -9.789 1 98.25 198 LYS A N 1
ATOM 1490 C CA . LYS A 1 198 ? -23.141 -5.051 -10.391 1 98.25 198 LYS A CA 1
ATOM 1491 C C . LYS A 1 198 ? -23.172 -6.316 -11.25 1 98.25 198 LYS A C 1
ATOM 1493 O O . LYS A 1 198 ? -24.188 -7.016 -11.281 1 98.25 198 LYS A O 1
ATOM 1498 N N . MET A 1 199 ? -22.141 -6.57 -12.008 1 98.38 199 MET A N 1
ATOM 1499 C CA . MET A 1 199 ? -22.062 -7.793 -12.805 1 98.38 199 MET A CA 1
ATOM 1500 C C . MET A 1 199 ? -22.188 -9.031 -11.914 1 98.38 199 MET A C 1
ATOM 1502 O O . MET A 1 199 ? -22.828 -10 -12.289 1 98.38 199 MET A O 1
ATOM 1506 N N . SER A 1 200 ? -21.5 -8.969 -10.805 1 97.81 200 SER A N 1
ATOM 1507 C CA . SER A 1 200 ? -21.594 -10.062 -9.836 1 97.81 200 SER A CA 1
ATOM 1508 C C . SER A 1 200 ? -23.031 -10.211 -9.32 1 97.81 200 SER A C 1
ATOM 1510 O O . SER A 1 200 ? -23.562 -11.32 -9.273 1 97.81 200 SER A O 1
ATOM 1512 N N . ASP A 1 201 ? -23.672 -9.125 -8.984 1 96.75 201 ASP A N 1
ATOM 1513 C CA . ASP A 1 201 ? -25.047 -9.117 -8.5 1 96.75 201 ASP A CA 1
ATOM 1514 C C . ASP A 1 201 ? -25.984 -9.781 -9.5 1 96.75 201 ASP A C 1
ATOM 1516 O O . ASP A 1 201 ? -26.953 -10.438 -9.117 1 96.75 201 ASP A O 1
ATOM 1520 N N . ARG A 1 202 ? -25.656 -9.609 -10.703 1 97.56 202 ARG A N 1
ATOM 1521 C CA . ARG A 1 202 ? -26.531 -10.078 -11.766 1 97.56 202 ARG A CA 1
ATOM 1522 C C . ARG A 1 202 ? -26.141 -11.477 -12.227 1 97.56 202 ARG A C 1
ATOM 1524 O O . ARG A 1 202 ? -26.703 -12.008 -13.18 1 97.56 202 ARG A O 1
ATOM 1531 N N . GLY A 1 203 ? -25.109 -12 -11.672 1 97 203 GLY A N 1
ATOM 1532 C CA . GLY A 1 203 ? -24.719 -13.367 -11.977 1 97 203 GLY A CA 1
ATOM 1533 C C . GLY A 1 203 ? -23.859 -13.477 -13.219 1 97 203 GLY A C 1
ATOM 1534 O O . GLY A 1 203 ? -23.656 -14.57 -13.75 1 97 203 GLY A O 1
ATOM 1535 N N . GLN A 1 204 ? -23.344 -12.344 -13.703 1 97.62 204 GLN A N 1
ATOM 1536 C CA . GLN A 1 204 ? -22.469 -12.367 -14.875 1 97.62 204 GLN A CA 1
ATOM 1537 C C . GLN A 1 204 ? -21.078 -12.875 -14.508 1 97.62 204 GLN A C 1
ATOM 1539 O O . GLN A 1 204 ? -20.359 -13.398 -15.359 1 97.62 204 GLN A O 1
ATOM 1544 N N . ILE A 1 205 ? -20.656 -12.609 -13.352 1 97.81 205 ILE A N 1
ATOM 1545 C CA . ILE A 1 205 ? -19.438 -13.195 -12.773 1 97.81 205 ILE A CA 1
ATOM 1546 C C . ILE A 1 205 ? -19.812 -14.18 -11.672 1 97.81 205 ILE A C 1
ATOM 1548 O O . ILE A 1 205 ? -20.344 -13.789 -10.633 1 97.81 205 ILE A O 1
ATOM 1552 N N . LYS A 1 206 ? -19.531 -15.406 -11.891 1 96.94 206 LYS A N 1
ATOM 1553 C CA . LYS A 1 206 ? -20.047 -16.469 -11.023 1 96.94 206 LYS A CA 1
ATOM 1554 C C . LYS A 1 206 ? -18.938 -16.984 -10.102 1 96.94 206 LYS A C 1
ATOM 1556 O O . LYS A 1 206 ? -17.766 -16.75 -10.336 1 96.94 206 LYS A O 1
ATOM 1561 N N . GLY A 1 207 ? -19.344 -17.609 -9.039 1 97.25 207 GLY A N 1
ATOM 1562 C CA . GLY A 1 207 ? -18.438 -18.344 -8.18 1 97.25 207 GLY A CA 1
ATOM 1563 C C . GLY A 1 207 ? -17.812 -17.484 -7.09 1 97.25 207 GLY A C 1
ATOM 1564 O O . GLY A 1 207 ? -16.938 -17.938 -6.359 1 97.25 207 GLY A O 1
ATOM 1565 N N . CYS A 1 208 ? -18.281 -16.281 -7.078 1 98.38 208 CYS A N 1
ATOM 1566 C CA . CYS A 1 208 ? -17.766 -15.367 -6.062 1 98.38 208 CYS A CA 1
ATOM 1567 C C . CYS A 1 208 ? -18.766 -14.258 -5.766 1 98.38 208 CYS A C 1
ATOM 1569 O O . CYS A 1 208 ? -19.812 -14.18 -6.402 1 98.38 208 CYS A O 1
ATOM 1571 N N . LEU A 1 209 ? -18.516 -13.531 -4.723 1 98.56 209 LEU A N 1
ATOM 1572 C CA . LEU A 1 209 ? -19.219 -12.297 -4.398 1 98.56 209 LEU A CA 1
ATOM 1573 C C . LEU A 1 209 ? -18.312 -11.086 -4.551 1 98.56 209 LEU A C 1
ATOM 1575 O O . LEU A 1 209 ? -17.203 -11.07 -4.004 1 98.56 209 LEU A O 1
ATOM 1579 N N . ILE A 1 210 ? -18.719 -10.188 -5.383 1 98.69 210 ILE A N 1
ATOM 1580 C CA . ILE A 1 210 ? -17.953 -8.969 -5.57 1 98.69 210 ILE A CA 1
ATOM 1581 C C . ILE A 1 210 ? -18.719 -7.777 -5.008 1 98.69 210 ILE A C 1
ATOM 1583 O O . ILE A 1 210 ? -19.922 -7.629 -5.258 1 98.69 210 ILE A O 1
ATOM 1587 N N . ASP A 1 211 ? -18.062 -6.977 -4.223 1 98 211 ASP A N 1
ATOM 1588 C CA . ASP A 1 211 ? -18.672 -5.734 -3.752 1 98 211 ASP A CA 1
ATOM 1589 C C . ASP A 1 211 ? -17.641 -4.609 -3.691 1 98 211 ASP A C 1
ATOM 1591 O O . ASP A 1 211 ? -16.547 -4.797 -3.17 1 98 211 ASP A O 1
ATOM 1595 N N . GLY A 1 212 ? -18.062 -3.484 -4.234 1 96.62 212 GLY A N 1
ATOM 1596 C CA . GLY A 1 212 ? -17.234 -2.287 -4.254 1 96.62 212 GLY A CA 1
ATOM 1597 C C . GLY A 1 212 ? -17.922 -1.095 -4.887 1 96.62 212 GLY A C 1
ATOM 1598 O O . GLY A 1 212 ? -19.062 -1.202 -5.348 1 96.62 212 GLY A O 1
ATOM 1599 N N . PRO A 1 213 ? -17.266 0.026 -4.969 1 98 213 PRO A N 1
ATOM 1600 C CA . PRO A 1 213 ? -15.906 0.28 -4.504 1 98 213 PRO A CA 1
ATOM 1601 C C . PRO A 1 213 ? -15.773 0.18 -2.986 1 98 213 PRO A C 1
ATOM 1603 O O . PRO A 1 213 ? -16.688 0.56 -2.254 1 98 213 PRO A O 1
ATOM 1606 N N . LEU A 1 214 ? -14.641 -0.37 -2.525 1 98.12 214 LEU A N 1
ATOM 1607 C CA . LEU A 1 214 ? -14.273 -0.394 -1.113 1 98.12 214 LEU A CA 1
ATOM 1608 C C . LEU A 1 214 ? -12.883 0.183 -0.903 1 98.12 214 LEU A C 1
ATOM 1610 O O . LEU A 1 214 ? -11.969 -0.088 -1.687 1 98.12 214 LEU A O 1
ATOM 1614 N N . ALA A 1 215 ? -12.734 1.048 0.076 1 97.62 215 ALA A N 1
ATOM 1615 C CA . ALA A 1 215 ? -11.391 1.349 0.548 1 97.62 215 ALA A CA 1
ATOM 1616 C C . ALA A 1 215 ? -10.781 0.149 1.269 1 97.62 215 ALA A C 1
ATOM 1618 O O . ALA A 1 215 ? -11.5 -0.751 1.706 1 97.62 215 ALA A O 1
ATOM 1619 N N . LEU A 1 216 ? -9.492 0.138 1.339 1 98.12 216 LEU A N 1
ATOM 1620 C CA . LEU A 1 216 ? -8.805 -1.043 1.857 1 98.12 216 LEU A CA 1
ATOM 1621 C C . LEU A 1 216 ? -9.25 -1.343 3.287 1 98.12 216 LEU A C 1
ATOM 1623 O O . LEU A 1 216 ? -9.398 -2.508 3.662 1 98.12 216 LEU A O 1
ATOM 1627 N N . ASP A 1 217 ? -9.438 -0.29 4.113 1 95.75 217 ASP A N 1
ATOM 1628 C CA . ASP A 1 217 ? -9.852 -0.49 5.496 1 95.75 217 ASP A CA 1
ATOM 1629 C C . ASP A 1 217 ? -11.227 -1.148 5.566 1 95.75 217 ASP A C 1
ATOM 1631 O O . ASP A 1 217 ? -11.445 -2.062 6.367 1 95.75 217 ASP A O 1
ATOM 1635 N N . ASN A 1 218 ? -12.141 -0.734 4.695 1 96.25 218 ASN A N 1
ATOM 1636 C CA . ASN A 1 218 ? -13.484 -1.303 4.656 1 96.25 218 ASN A CA 1
ATOM 1637 C C . ASN A 1 218 ? -13.477 -2.721 4.094 1 96.25 218 ASN A C 1
ATOM 1639 O O . ASN A 1 218 ? -14.406 -3.494 4.332 1 96.25 218 ASN A O 1
ATOM 1643 N N . ALA A 1 219 ? -12.5 -3.029 3.285 1 97.5 219 ALA A N 1
ATOM 1644 C CA . ALA A 1 219 ? -12.367 -4.379 2.738 1 97.5 219 ALA A CA 1
ATOM 1645 C C . ALA A 1 219 ? -11.844 -5.348 3.793 1 97.5 219 ALA A C 1
ATOM 1647 O O . ALA A 1 219 ? -12.242 -6.516 3.826 1 97.5 219 ALA A O 1
ATOM 1648 N N . LEU A 1 220 ? -10.969 -4.852 4.723 1 96.69 220 LEU A N 1
ATOM 1649 C CA . LEU A 1 220 ? -10.203 -5.734 5.59 1 96.69 220 LEU A CA 1
ATOM 1650 C C . LEU A 1 220 ? -10.852 -5.848 6.965 1 96.69 220 LEU A C 1
ATOM 1652 O O . LEU A 1 220 ? -10.695 -6.863 7.648 1 96.69 220 LEU A O 1
ATOM 1656 N N . SER A 1 221 ? -11.492 -4.797 7.41 1 94.12 221 SER A N 1
ATOM 1657 C CA . SER A 1 221 ? -11.922 -4.715 8.805 1 94.12 221 SER A CA 1
ATOM 1658 C C . SER A 1 221 ? -13.43 -4.508 8.914 1 94.12 221 SER A C 1
ATOM 1660 O O . SER A 1 221 ? -13.961 -3.523 8.398 1 94.12 221 SER A O 1
ATOM 1662 N N . ILE A 1 222 ? -14.062 -5.367 9.688 1 92.56 222 ILE A N 1
ATOM 1663 C CA . ILE A 1 222 ? -15.5 -5.25 9.914 1 92.56 222 ILE A CA 1
ATOM 1664 C C . ILE A 1 222 ? -15.797 -3.959 10.672 1 92.56 222 ILE A C 1
ATOM 1666 O O . ILE A 1 222 ? -16.75 -3.248 10.344 1 92.56 222 ILE A O 1
ATOM 1670 N N . GLU A 1 223 ? -14.969 -3.68 11.594 1 90.19 223 GLU A N 1
ATOM 1671 C CA . GLU A 1 223 ? -15.133 -2.477 12.398 1 90.19 223 GLU A CA 1
ATOM 1672 C C . GLU A 1 223 ? -15.023 -1.217 11.547 1 90.19 223 GLU A C 1
ATOM 1674 O O . GLU A 1 223 ? -15.836 -0.299 11.68 1 90.19 223 GLU A O 1
ATOM 1679 N N . ALA A 1 224 ? -14.016 -1.209 10.703 1 89.44 224 ALA A N 1
ATOM 1680 C CA . ALA A 1 224 ? -13.836 -0.053 9.836 1 89.44 224 ALA A CA 1
ATOM 1681 C C . ALA A 1 224 ? -15.031 0.115 8.891 1 89.44 224 ALA A C 1
ATOM 1683 O O . ALA A 1 224 ? -15.492 1.233 8.664 1 89.44 224 ALA A O 1
ATOM 1684 N N . ALA A 1 225 ? -15.492 -0.97 8.391 1 90.31 225 ALA A N 1
ATOM 1685 C CA . ALA A 1 225 ? -16.641 -0.933 7.492 1 90.31 225 ALA A CA 1
ATOM 1686 C C . ALA A 1 225 ? -17.875 -0.408 8.211 1 90.31 225 ALA A C 1
ATOM 1688 O O . ALA A 1 225 ? -18.594 0.453 7.684 1 90.31 225 ALA A O 1
ATOM 1689 N N . ALA A 1 226 ? -18.125 -0.878 9.383 1 88.19 226 ALA A N 1
ATOM 1690 C CA . ALA A 1 226 ? -19.281 -0.461 10.18 1 88.19 226 ALA A CA 1
ATOM 1691 C C . ALA A 1 226 ? -19.219 1.033 10.484 1 88.19 226 ALA A C 1
ATOM 1693 O O . ALA A 1 226 ? -20.234 1.728 10.406 1 88.19 226 ALA A O 1
ATOM 1694 N N . HIS A 1 227 ? -18.078 1.492 10.828 1 85.5 227 HIS A N 1
ATOM 1695 C CA . HIS A 1 227 ? -17.875 2.893 11.18 1 85.5 227 HIS A CA 1
ATOM 1696 C C . HIS A 1 227 ? -18.219 3.809 10.008 1 85.5 227 HIS A C 1
ATOM 1698 O O . HIS A 1 227 ? -18.703 4.926 10.211 1 85.5 227 HIS A O 1
ATOM 1704 N N . LYS A 1 228 ? -17.969 3.305 8.828 1 85.19 228 LYS A N 1
ATOM 1705 C CA . LYS A 1 228 ? -18.219 4.121 7.645 1 85.19 228 LYS A CA 1
ATOM 1706 C C . LYS A 1 228 ? -19.594 3.822 7.047 1 85.19 228 LYS A C 1
ATOM 1708 O O . LYS A 1 228 ? -19.922 4.312 5.969 1 85.19 228 LYS A O 1
ATOM 1713 N N . GLY A 1 229 ? -20.266 2.945 7.691 1 87.06 229 GLY A N 1
ATOM 1714 C CA . GLY A 1 229 ? -21.594 2.598 7.242 1 87.06 229 GLY A CA 1
ATOM 1715 C C . GLY A 1 229 ? -21.609 1.747 5.988 1 87.06 229 GLY A C 1
ATOM 1716 O O . GLY A 1 229 ? -22.562 1.787 5.207 1 87.06 229 GLY A O 1
ATOM 1717 N N . VAL A 1 230 ? -20.516 1.196 5.691 1 84.88 230 VAL A N 1
ATOM 1718 C CA . VAL A 1 230 ? -20.422 0.297 4.547 1 84.88 230 VAL A CA 1
ATOM 1719 C C . VAL A 1 230 ? -20.906 -1.098 4.949 1 84.88 230 VAL A C 1
ATOM 1721 O O . VAL A 1 230 ? -20.422 -1.669 5.926 1 84.88 230 VAL A O 1
ATOM 1724 N N . ASN A 1 231 ? -21.875 -1.508 4.195 1 83.94 231 ASN A N 1
ATOM 1725 C CA . ASN A 1 231 ? -22.469 -2.801 4.516 1 83.94 231 ASN A CA 1
ATOM 1726 C C . ASN A 1 231 ? -22.359 -3.775 3.344 1 83.94 231 ASN A C 1
ATOM 1728 O O . ASN A 1 231 ? -21.906 -3.4 2.262 1 83.94 231 ASN A O 1
ATOM 1732 N N . GLY A 1 232 ? -22.609 -5.051 3.615 1 84.88 232 GLY A N 1
ATOM 1733 C CA . GLY A 1 232 ? -22.562 -6.074 2.584 1 84.88 232 GLY A CA 1
ATOM 1734 C C . GLY A 1 232 ? -21.781 -7.305 2.996 1 84.88 232 GLY A C 1
ATOM 1735 O O . GLY A 1 232 ? -21.125 -7.309 4.043 1 84.88 232 GLY A O 1
ATOM 1736 N N . SER A 1 233 ? -21.844 -8.242 2.158 1 89.38 233 SER A N 1
ATOM 1737 C CA . SER A 1 233 ? -21.25 -9.531 2.477 1 89.38 233 SER A CA 1
ATOM 1738 C C . SER A 1 233 ? -19.734 -9.5 2.326 1 89.38 233 SER A C 1
ATOM 1740 O O . SER A 1 233 ? -19.016 -10.312 2.926 1 89.38 233 SER A O 1
ATOM 1742 N N . VAL A 1 234 ? -19.188 -8.531 1.625 1 96.19 234 VAL A N 1
ATOM 1743 C CA . VAL A 1 234 ? -17.75 -8.484 1.337 1 96.19 234 VAL A CA 1
ATOM 1744 C C . VAL A 1 234 ? -17.062 -7.531 2.309 1 96.19 234 VAL A C 1
ATOM 1746 O O . VAL A 1 234 ? -15.898 -7.742 2.672 1 96.19 234 VAL A O 1
ATOM 1749 N N . ALA A 1 235 ? -17.75 -6.508 2.834 1 95.25 235 ALA A N 1
ATOM 1750 C CA . ALA A 1 235 ? -17.188 -5.461 3.684 1 95.25 235 ALA A CA 1
ATOM 1751 C C . ALA A 1 235 ? -16.578 -6.055 4.953 1 95.25 235 ALA A C 1
ATOM 1753 O O . ALA A 1 235 ? -17.25 -6.785 5.684 1 95.25 235 ALA A O 1
ATOM 1754 N N . GLY A 1 236 ? -15.32 -5.77 5.09 1 96 236 GLY A N 1
ATOM 1755 C CA . GLY A 1 236 ? -14.586 -6.219 6.262 1 96 236 GLY A CA 1
ATOM 1756 C C . GLY A 1 236 ? -14.188 -7.68 6.188 1 96 236 GLY A C 1
ATOM 1757 O O . GLY A 1 236 ? -13.484 -8.18 7.066 1 96 236 GLY A O 1
ATOM 1758 N N . ARG A 1 237 ? -14.555 -8.375 5.09 1 96.56 237 ARG A N 1
ATOM 1759 C CA . ARG A 1 237 ? -14.383 -9.82 5.035 1 96.56 237 ARG A CA 1
ATOM 1760 C C . ARG A 1 237 ? -13.781 -10.25 3.699 1 96.56 237 ARG A C 1
ATOM 1762 O O . ARG A 1 237 ? -13.906 -11.406 3.297 1 96.56 237 ARG A O 1
ATOM 1769 N N . ALA A 1 238 ? -13.211 -9.328 3.037 1 98.25 238 ALA A N 1
ATOM 1770 C CA . ALA A 1 238 ? -12.695 -9.633 1.702 1 98.25 238 ALA A CA 1
ATOM 1771 C C . ALA A 1 238 ? -11.625 -10.719 1.758 1 98.25 238 ALA A C 1
ATOM 1773 O O . ALA A 1 238 ? -10.758 -10.695 2.637 1 98.25 238 ALA A O 1
ATOM 1774 N N . ASP A 1 239 ? -11.719 -11.688 0.872 1 98.44 239 ASP A N 1
ATOM 1775 C CA . ASP A 1 239 ? -10.672 -12.688 0.655 1 98.44 239 ASP A CA 1
ATOM 1776 C C . ASP A 1 239 ? -9.68 -12.219 -0.403 1 98.44 239 ASP A C 1
ATOM 1778 O O . ASP A 1 239 ? -8.469 -12.391 -0.24 1 98.44 239 ASP A O 1
ATOM 1782 N N . ILE A 1 240 ? -10.234 -11.688 -1.438 1 98.88 240 ILE A N 1
ATOM 1783 C CA . ILE A 1 240 ? -9.461 -11.258 -2.594 1 98.88 240 ILE A CA 1
ATOM 1784 C C . ILE A 1 240 ? -9.5 -9.734 -2.699 1 98.88 240 ILE A C 1
ATOM 1786 O O . ILE A 1 240 ? -10.578 -9.133 -2.699 1 98.88 240 ILE A O 1
ATOM 1790 N N . LEU A 1 241 ? -8.383 -9.125 -2.719 1 98.94 241 LEU A N 1
ATOM 1791 C CA . LEU A 1 241 ? -8.227 -7.699 -2.979 1 98.94 241 LEU A CA 1
ATOM 1792 C C . LEU A 1 241 ? -7.816 -7.449 -4.426 1 98.94 241 LEU A C 1
ATOM 1794 O O . LEU A 1 241 ? -6.695 -7.773 -4.82 1 98.94 241 LEU A O 1
ATOM 1798 N N . LEU A 1 242 ? -8.734 -6.906 -5.238 1 98.94 242 LEU A N 1
ATOM 1799 C CA . LEU A 1 242 ? -8.445 -6.52 -6.617 1 98.94 242 LEU A CA 1
ATOM 1800 C C . LEU A 1 242 ? -7.914 -5.094 -6.68 1 98.94 242 LEU A C 1
ATOM 1802 O O . LEU A 1 242 ? -8.633 -4.141 -6.375 1 98.94 242 LEU A O 1
ATOM 1806 N N . MET A 1 243 ? -6.684 -4.934 -7.09 1 98.88 243 MET A N 1
ATOM 1807 C CA . MET A 1 243 ? -6.031 -3.629 -7.117 1 98.88 243 MET A CA 1
ATOM 1808 C C . MET A 1 243 ? -6.352 -2.887 -8.414 1 98.88 243 MET A C 1
ATOM 1810 O O . MET A 1 243 ? -6.523 -3.506 -9.461 1 98.88 243 MET A O 1
ATOM 1814 N N . PRO A 1 244 ? -6.387 -1.618 -8.359 1 98.69 244 PRO A N 1
ATOM 1815 C CA . PRO A 1 244 ? -6.812 -0.836 -9.516 1 98.69 244 PRO A CA 1
ATOM 1816 C C . PRO A 1 244 ? -5.73 -0.735 -10.594 1 98.69 244 PRO A C 1
ATOM 1818 O O . PRO A 1 244 ? -6.043 -0.565 -11.773 1 98.69 244 PRO A O 1
ATOM 1821 N N . ASN A 1 245 ? -4.484 -0.798 -10.203 1 98.44 245 ASN A N 1
ATOM 1822 C CA . ASN A 1 245 ? -3.357 -0.667 -11.117 1 98.44 245 ASN A CA 1
ATOM 1823 C C . ASN A 1 245 ? -2.074 -1.23 -10.516 1 98.44 245 ASN A C 1
ATOM 1825 O O . ASN A 1 245 ? -2.061 -1.646 -9.352 1 98.44 245 ASN A O 1
ATOM 1829 N N . ILE A 1 246 ? -1.052 -1.232 -11.266 1 98.5 246 ILE A N 1
ATOM 1830 C CA . ILE A 1 246 ? 0.169 -1.94 -10.898 1 98.5 246 ILE A CA 1
ATOM 1831 C C . ILE A 1 246 ? 0.85 -1.221 -9.734 1 98.5 246 ILE A C 1
ATOM 1833 O O . ILE A 1 246 ? 1.448 -1.859 -8.867 1 98.5 246 ILE A O 1
ATOM 1837 N N . GLU A 1 247 ? 0.785 0.145 -9.719 1 98.44 247 GLU A N 1
ATOM 1838 C CA . GLU A 1 247 ? 1.436 0.876 -8.641 1 98.44 247 GLU A CA 1
ATOM 1839 C C . GLU A 1 247 ? 0.82 0.523 -7.285 1 98.44 247 GLU A C 1
ATOM 1841 O O . GLU A 1 247 ? 1.538 0.202 -6.336 1 98.44 247 GLU A O 1
ATOM 1846 N N . ALA A 1 248 ? -0.511 0.56 -7.262 1 98.69 248 ALA A N 1
ATOM 1847 C CA . ALA A 1 248 ? -1.221 0.252 -6.023 1 98.69 248 ALA A CA 1
ATOM 1848 C C . ALA A 1 248 ? -0.945 -1.181 -5.574 1 98.69 248 ALA A C 1
ATOM 1850 O O . ALA A 1 248 ? -0.647 -1.425 -4.402 1 98.69 248 ALA A O 1
ATOM 1851 N N . GLY A 1 249 ? -1.02 -2.055 -6.516 1 98.75 249 GLY A N 1
ATOM 1852 C CA . GLY A 1 249 ? -0.785 -3.453 -6.195 1 98.75 249 GLY A CA 1
ATOM 1853 C C . GLY A 1 249 ? 0.631 -3.729 -5.727 1 98.75 249 GLY A C 1
ATOM 1854 O O . GLY A 1 249 ? 0.834 -4.379 -4.699 1 98.75 249 GLY A O 1
ATOM 1855 N N . ASN A 1 250 ? 1.586 -3.26 -6.496 1 98.56 250 ASN A N 1
ATOM 1856 C CA . ASN A 1 250 ? 2.992 -3.48 -6.176 1 98.56 250 ASN A CA 1
ATOM 1857 C C . ASN A 1 250 ? 3.367 -2.85 -4.836 1 98.56 250 ASN A C 1
ATOM 1859 O O . ASN A 1 250 ? 4.082 -3.457 -4.039 1 98.56 250 ASN A O 1
ATOM 1863 N N . ILE A 1 251 ? 2.877 -1.686 -4.594 1 98.69 251 ILE A N 1
ATOM 1864 C CA . ILE A 1 251 ? 3.201 -0.96 -3.371 1 98.69 251 ILE A CA 1
ATOM 1865 C C . ILE A 1 251 ? 2.586 -1.675 -2.17 1 98.69 251 ILE A C 1
ATOM 1867 O O . ILE A 1 251 ? 3.225 -1.801 -1.122 1 98.69 251 ILE A O 1
ATOM 1871 N N . MET A 1 252 ? 1.332 -2.137 -2.275 1 98.75 252 MET A N 1
ATOM 1872 C CA . MET A 1 252 ? 0.765 -2.898 -1.168 1 98.75 252 MET A CA 1
ATOM 1873 C C . MET A 1 252 ? 1.564 -4.176 -0.92 1 98.75 252 MET A C 1
ATOM 1875 O O . MET A 1 252 ? 1.862 -4.512 0.227 1 98.75 252 MET A O 1
ATOM 1879 N N . TYR A 1 253 ? 1.893 -4.875 -2.021 1 98.5 253 TYR A N 1
ATOM 1880 C CA . TYR A 1 253 ? 2.686 -6.098 -1.926 1 98.5 253 TYR A CA 1
ATOM 1881 C C . TYR A 1 253 ? 3.977 -5.848 -1.156 1 98.5 253 TYR A C 1
ATOM 1883 O O . TYR A 1 253 ? 4.297 -6.578 -0.215 1 98.5 253 TYR A O 1
ATOM 1891 N N . LYS A 1 254 ? 4.707 -4.879 -1.529 1 97.94 254 LYS A N 1
ATOM 1892 C CA . LYS A 1 254 ? 5.996 -4.574 -0.914 1 97.94 254 LYS A CA 1
ATOM 1893 C C . LYS A 1 254 ? 5.816 -4.027 0.498 1 97.94 254 LYS A C 1
ATOM 1895 O O . LYS A 1 254 ? 6.645 -4.273 1.376 1 97.94 254 LYS A O 1
ATOM 1900 N N . THR A 1 255 ? 4.75 -3.176 0.727 1 98.44 255 THR A N 1
ATOM 1901 C CA . THR A 1 255 ? 4.473 -2.705 2.078 1 98.44 255 THR A CA 1
ATOM 1902 C C . THR A 1 255 ? 4.305 -3.881 3.037 1 98.44 255 THR A C 1
ATOM 1904 O O . THR A 1 255 ? 4.957 -3.932 4.082 1 98.44 255 THR A O 1
ATOM 1907 N N . LEU A 1 256 ? 3.484 -4.867 2.664 1 97.94 256 LEU A N 1
ATOM 1908 C CA . LEU A 1 256 ? 3.277 -6.043 3.504 1 97.94 256 LEU A CA 1
ATOM 1909 C C . LEU A 1 256 ? 4.59 -6.785 3.73 1 97.94 256 LEU A C 1
ATOM 1911 O O . LEU A 1 256 ? 4.922 -7.133 4.867 1 97.94 256 LEU A O 1
ATOM 1915 N N . THR A 1 257 ? 5.359 -6.98 2.682 1 96.12 257 THR A N 1
ATOM 1916 C CA . THR A 1 257 ? 6.57 -7.797 2.707 1 96.12 257 THR A CA 1
ATOM 1917 C C . THR A 1 257 ? 7.637 -7.152 3.592 1 96.12 257 THR A C 1
ATOM 1919 O O . THR A 1 257 ? 8.375 -7.848 4.293 1 96.12 257 THR A O 1
ATOM 1922 N N . TYR A 1 258 ? 7.688 -5.828 3.627 1 95.25 258 TYR A N 1
ATOM 1923 C CA . TYR A 1 258 ? 8.852 -5.188 4.238 1 95.25 258 TYR A CA 1
ATOM 1924 C C . TYR A 1 258 ? 8.484 -4.562 5.578 1 95.25 258 TYR A C 1
ATOM 1926 O O . TYR A 1 258 ? 9.367 -4.188 6.355 1 95.25 258 TYR A O 1
ATOM 1934 N N . THR A 1 259 ? 7.145 -4.5 5.859 1 96.38 259 THR A N 1
ATOM 1935 C CA . THR A 1 259 ? 6.805 -3.797 7.094 1 96.38 259 THR A CA 1
ATOM 1936 C C . THR A 1 259 ? 6.055 -4.715 8.047 1 96.38 259 THR A C 1
ATOM 1938 O O . THR A 1 259 ? 5.77 -4.34 9.188 1 96.38 259 THR A O 1
ATOM 1941 N N . THR A 1 260 ? 5.703 -5.918 7.629 1 96.44 260 THR A N 1
ATOM 1942 C CA . THR A 1 260 ? 5.059 -6.895 8.5 1 96.44 260 THR A CA 1
ATOM 1943 C C . THR A 1 260 ? 5.871 -8.188 8.555 1 96.44 260 THR A C 1
ATOM 1945 O O . THR A 1 260 ? 6.848 -8.344 7.82 1 96.44 260 THR A O 1
ATOM 1948 N N . GLU A 1 261 ? 5.508 -9.086 9.469 1 95.75 261 GLU A N 1
ATOM 1949 C CA . GLU A 1 261 ? 6.062 -10.43 9.523 1 95.75 261 GLU A CA 1
ATOM 1950 C C . GLU A 1 261 ? 5.203 -11.414 8.727 1 95.75 261 GLU A C 1
ATOM 1952 O O . GLU A 1 261 ? 5.031 -12.562 9.133 1 95.75 261 GLU A O 1
ATOM 1957 N N . CYS A 1 262 ? 4.754 -11.062 7.668 1 96.81 262 CYS A N 1
ATOM 1958 C CA . CYS A 1 262 ? 3.83 -11.867 6.875 1 96.81 262 CYS A CA 1
ATOM 1959 C C . CYS A 1 262 ? 4.551 -13.039 6.219 1 96.81 262 CYS A C 1
ATOM 1961 O O . CYS A 1 262 ? 5.781 -13.047 6.133 1 96.81 262 CYS A O 1
ATOM 1963 N N . ARG A 1 263 ? 3.82 -14.094 5.887 1 97.5 263 ARG A N 1
ATOM 1964 C CA . ARG A 1 263 ? 4.207 -15.156 4.969 1 97.5 263 ARG A CA 1
ATOM 1965 C C . ARG A 1 263 ? 3.463 -15.031 3.641 1 97.5 263 ARG A C 1
ATOM 1967 O O . ARG A 1 263 ? 2.316 -14.578 3.605 1 97.5 263 ARG A O 1
ATOM 1974 N N . SER A 1 264 ? 4.148 -15.391 2.605 1 97.81 264 SER A N 1
ATOM 1975 C CA . SER A 1 264 ? 3.473 -15.172 1.329 1 97.81 264 SER A CA 1
ATOM 1976 C C . SER A 1 264 ? 3.863 -16.234 0.311 1 97.81 264 SER A C 1
ATOM 1978 O O . SER A 1 264 ? 4.773 -17.031 0.554 1 97.81 264 SER A O 1
ATOM 1980 N N . GLY A 1 265 ? 3.148 -16.406 -0.689 1 98 265 GLY A N 1
ATOM 1981 C CA . GLY A 1 265 ? 3.363 -17.141 -1.92 1 98 265 GLY A CA 1
ATOM 1982 C C . GLY A 1 265 ? 2.609 -16.562 -3.104 1 98 265 GLY A C 1
ATOM 1983 O O . GLY A 1 265 ? 1.501 -16.047 -2.949 1 98 265 GLY A O 1
ATOM 1984 N N . ALA A 1 266 ? 3.217 -16.656 -4.23 1 97.88 266 ALA A N 1
ATOM 1985 C CA . ALA A 1 266 ? 2.57 -16.062 -5.398 1 97.88 266 ALA A CA 1
ATOM 1986 C C . ALA A 1 266 ? 2.723 -16.953 -6.625 1 97.88 266 ALA A C 1
ATOM 1988 O O . ALA A 1 266 ? 3.623 -17.797 -6.68 1 97.88 266 ALA A O 1
ATOM 1989 N N . LEU A 1 267 ? 1.834 -16.781 -7.555 1 97.62 267 LEU A N 1
ATOM 1990 C CA . LEU A 1 267 ? 1.913 -17.516 -8.812 1 97.62 267 LEU A CA 1
ATOM 1991 C C . LEU A 1 267 ? 1.208 -16.75 -9.93 1 97.62 267 LEU A C 1
ATOM 1993 O O . LEU A 1 267 ? 0.528 -15.758 -9.68 1 97.62 267 LEU A O 1
ATOM 1997 N N . LEU A 1 268 ? 1.517 -17.141 -11.125 1 98.19 268 LEU A N 1
ATOM 1998 C CA . LEU A 1 268 ? 0.81 -16.672 -12.312 1 98.19 268 LEU A CA 1
ATOM 1999 C C . LEU A 1 268 ? -0.277 -17.656 -12.727 1 98.19 268 LEU A C 1
ATOM 2001 O O . LEU A 1 268 ? -0.05 -18.875 -12.727 1 98.19 268 LEU A O 1
ATOM 2005 N N . VAL A 1 269 ? -1.429 -17.078 -13.016 1 98.19 269 VAL A N 1
ATOM 2006 C CA . VAL A 1 269 ? -2.594 -17.891 -13.367 1 98.19 269 VAL A CA 1
ATOM 2007 C C . VAL A 1 269 ? -3.275 -17.297 -14.602 1 98.19 269 VAL A C 1
ATOM 2009 O O . VAL A 1 269 ? -2.846 -16.266 -15.117 1 98.19 269 VAL A O 1
ATOM 2012 N N . GLY A 1 270 ? -4.27 -17.953 -15.07 1 97.44 270 GLY A N 1
ATOM 2013 C CA . GLY A 1 270 ? -4.918 -17.578 -16.328 1 97.44 270 GLY A CA 1
ATOM 2014 C C . GLY A 1 270 ? -4.488 -18.422 -17.5 1 97.44 270 GLY A C 1
ATOM 2015 O O . GLY A 1 270 ? -4.977 -18.25 -18.609 1 97.44 270 GLY A O 1
ATOM 2016 N N . THR A 1 271 ? -3.533 -19.297 -17.281 1 97.62 271 THR A N 1
ATOM 2017 C CA . THR A 1 271 ? -3.08 -20.312 -18.234 1 97.62 271 THR A CA 1
ATOM 2018 C C . THR A 1 271 ? -3.688 -21.672 -17.922 1 97.62 271 THR A C 1
ATOM 2020 O O . THR A 1 271 ? -4.371 -21.828 -16.906 1 97.62 271 THR A O 1
ATOM 2023 N N . SER A 1 272 ? -3.484 -22.578 -18.812 1 97.44 272 SER A N 1
ATOM 2024 C CA . SER A 1 272 ? -4.098 -23.891 -18.656 1 97.44 272 SER A CA 1
ATOM 2025 C C . SER A 1 272 ? -3.508 -24.625 -17.453 1 97.44 272 SER A C 1
ATOM 2027 O O . SER A 1 272 ? -4.082 -25.609 -16.984 1 97.44 272 SER A O 1
ATOM 2029 N N . ALA A 1 273 ? -2.402 -24.203 -16.953 1 98.19 273 ALA A N 1
ATOM 2030 C CA . ALA A 1 273 ? -1.74 -24.672 -15.734 1 98.19 273 ALA A CA 1
ATOM 2031 C C . ALA A 1 273 ? -1.091 -23.516 -14.984 1 98.19 273 ALA A C 1
ATOM 2033 O O . ALA A 1 273 ? -0.69 -22.516 -15.594 1 98.19 273 ALA A O 1
ATOM 2034 N N . PRO A 1 274 ? -1.067 -23.641 -13.617 1 98.56 274 PRO A N 1
ATOM 2035 C CA . PRO A 1 274 ? -0.428 -22.547 -12.867 1 98.56 274 PRO A CA 1
ATOM 2036 C C . PRO A 1 274 ? 1.074 -22.453 -13.125 1 98.56 274 PRO A C 1
ATOM 2038 O O . PRO A 1 274 ? 1.713 -23.469 -13.43 1 98.56 274 PRO A O 1
ATOM 2041 N N . VAL A 1 275 ? 1.588 -21.266 -13.031 1 98.62 275 VAL A N 1
ATOM 2042 C CA . VAL A 1 275 ? 2.996 -20.984 -13.297 1 98.62 275 VAL A CA 1
ATOM 2043 C C . VAL A 1 275 ? 3.643 -20.359 -12.062 1 98.62 275 VAL A C 1
ATOM 2045 O O . VAL A 1 275 ? 3.148 -19.359 -11.531 1 98.62 275 VAL A O 1
ATOM 2048 N N . VAL A 1 276 ? 4.715 -20.938 -11.578 1 98.19 276 VAL A N 1
ATOM 2049 C CA . VAL A 1 276 ? 5.461 -20.438 -10.43 1 98.19 276 VAL A CA 1
ATOM 2050 C C . VAL A 1 276 ? 6.656 -19.609 -10.906 1 98.19 276 VAL A C 1
ATOM 2052 O O . VAL A 1 276 ? 7.539 -20.141 -11.586 1 98.19 276 VAL A O 1
ATOM 2055 N N . LEU A 1 277 ? 6.527 -18.328 -10.602 1 93.62 277 LEU A N 1
ATOM 2056 C CA . LEU A 1 277 ? 7.629 -17.406 -10.875 1 93.62 277 LEU A CA 1
ATOM 2057 C C . LEU A 1 277 ? 8.281 -16.938 -9.578 1 93.62 277 LEU A C 1
ATOM 2059 O O . LEU A 1 277 ? 7.648 -16.266 -8.766 1 93.62 277 LEU A O 1
ATOM 2063 N N . THR A 1 278 ? 9.43 -17.406 -9.312 1 84.06 278 THR A N 1
ATOM 2064 C CA . THR A 1 278 ? 10.078 -16.984 -8.07 1 84.06 278 THR A CA 1
ATOM 2065 C C . THR A 1 278 ? 11.32 -16.156 -8.359 1 84.06 278 THR A C 1
ATOM 2067 O O . THR A 1 278 ? 11.891 -16.25 -9.445 1 84.06 278 THR A O 1
ATOM 2070 N N . SER A 1 279 ? 11.492 -15.242 -7.441 1 81.06 279 SER A N 1
ATOM 2071 C CA . SER A 1 279 ? 12.711 -14.438 -7.508 1 81.06 279 SER A CA 1
ATOM 2072 C C . SER A 1 279 ? 13.852 -15.094 -6.742 1 81.06 279 SER A C 1
ATOM 2074 O O . SER A 1 279 ? 13.625 -15.844 -5.793 1 81.06 279 SER A O 1
ATOM 2076 N N . ARG A 1 280 ? 15.102 -14.828 -7.145 1 75.06 280 ARG A N 1
ATOM 2077 C CA . ARG A 1 280 ? 16.281 -15.312 -6.438 1 75.06 280 ARG A CA 1
ATOM 2078 C C . ARG A 1 280 ? 16.297 -14.836 -4.992 1 75.06 280 ARG A C 1
ATOM 2080 O O . ARG A 1 280 ? 16.844 -15.5 -4.113 1 75.06 280 ARG A O 1
ATOM 2087 N N . ASN A 1 281 ? 15.57 -13.742 -4.836 1 77.38 281 ASN A N 1
ATOM 2088 C CA . ASN A 1 281 ? 15.633 -13.117 -3.52 1 77.38 281 ASN A CA 1
ATOM 2089 C C . ASN A 1 281 ? 14.469 -13.555 -2.633 1 77.38 281 ASN A C 1
ATOM 2091 O O . ASN A 1 281 ? 14.414 -13.211 -1.452 1 77.38 281 ASN A O 1
ATOM 2095 N N . ASP A 1 282 ? 13.633 -14.352 -3.17 1 88 282 ASP A N 1
ATOM 2096 C CA . ASP A 1 282 ? 12.562 -14.891 -2.346 1 88 282 ASP A CA 1
ATOM 2097 C C . ASP A 1 282 ? 13.102 -15.867 -1.3 1 88 282 ASP A C 1
ATOM 2099 O O . ASP A 1 282 ? 14.062 -16.594 -1.562 1 88 282 ASP A O 1
ATOM 2103 N N . SER A 1 283 ? 12.531 -15.836 -0.19 1 90.88 283 SER A N 1
ATOM 2104 C CA . SER A 1 283 ? 12.914 -16.812 0.828 1 90.88 283 SER A CA 1
ATOM 2105 C C . SER A 1 283 ? 12.539 -18.219 0.406 1 90.88 283 SER A C 1
ATOM 2107 O O . SER A 1 283 ? 11.711 -18.406 -0.483 1 90.88 283 SER A O 1
ATOM 2109 N N . HIS A 1 284 ? 13.18 -19.156 1.05 1 91.19 284 HIS A N 1
ATOM 2110 C CA . HIS A 1 284 ? 12.852 -20.562 0.837 1 91.19 284 HIS A CA 1
ATOM 2111 C C . HIS A 1 284 ? 11.383 -20.828 1.138 1 91.19 284 HIS A C 1
ATOM 2113 O O . HIS A 1 284 ? 10.703 -21.531 0.374 1 91.19 284 HIS A O 1
ATOM 2119 N N . GLU A 1 285 ? 10.953 -20.297 2.195 1 94.44 285 GLU A N 1
ATOM 2120 C CA . GLU A 1 285 ? 9.562 -20.469 2.604 1 94.44 285 GLU A CA 1
ATOM 2121 C C . GLU A 1 285 ? 8.602 -19.938 1.547 1 94.44 285 GLU A C 1
ATOM 2123 O O . GLU A 1 285 ? 7.594 -20.578 1.23 1 94.44 285 GLU A O 1
ATOM 2128 N N . THR A 1 286 ? 8.891 -18.797 1.014 1 96.12 286 THR A N 1
ATOM 2129 C CA . THR A 1 286 ? 8.039 -18.172 0.007 1 96.12 286 THR A CA 1
ATOM 2130 C C . THR A 1 286 ? 7.945 -19.047 -1.239 1 96.12 286 THR A C 1
ATOM 2132 O O . THR A 1 286 ? 6.867 -19.188 -1.82 1 96.12 286 THR A O 1
ATOM 2135 N N . LYS A 1 287 ? 9.055 -19.641 -1.66 1 95.69 287 LYS A N 1
ATOM 2136 C CA . LYS A 1 287 ? 9.07 -20.531 -2.822 1 95.69 287 LYS A CA 1
ATOM 2137 C C . LYS A 1 287 ? 8.242 -21.781 -2.564 1 95.69 287 LYS A C 1
ATOM 2139 O O . LYS A 1 287 ? 7.484 -22.219 -3.432 1 95.69 287 LYS A O 1
ATOM 2144 N N . MET A 1 288 ? 8.359 -22.312 -1.363 1 95.81 288 MET A N 1
ATOM 2145 C CA . MET A 1 288 ? 7.598 -23.484 -0.983 1 95.81 288 MET A CA 1
ATOM 2146 C C . MET A 1 288 ? 6.102 -23.203 -0.997 1 95.81 288 MET A C 1
ATOM 2148 O O . MET A 1 288 ? 5.312 -24.016 -1.487 1 95.81 288 MET A O 1
ATOM 2152 N N . ASN A 1 289 ? 5.793 -22.094 -0.436 1 98 289 ASN A N 1
ATOM 2153 C CA . ASN A 1 289 ? 4.391 -21.672 -0.425 1 98 289 ASN A CA 1
ATOM 2154 C C . ASN A 1 289 ? 3.834 -21.547 -1.839 1 98 289 ASN A C 1
ATOM 2156 O O . ASN A 1 289 ? 2.705 -21.953 -2.107 1 98 289 ASN A O 1
ATOM 2160 N N . ALA A 1 290 ? 4.645 -21 -2.734 1 98.31 290 ALA A N 1
ATOM 2161 C CA . ALA A 1 290 ? 4.223 -20.812 -4.125 1 98.31 290 ALA A CA 1
ATOM 2162 C C . ALA A 1 290 ? 3.979 -22.172 -4.797 1 98.31 290 ALA A C 1
ATOM 2164 O O . ALA A 1 290 ? 2.988 -22.344 -5.512 1 98.31 290 ALA A O 1
ATOM 2165 N N . ILE A 1 291 ? 4.852 -23.125 -4.578 1 98.25 291 ILE A N 1
ATOM 2166 C CA . ILE A 1 291 ? 4.727 -24.453 -5.168 1 98.25 291 ILE A CA 1
ATOM 2167 C C . ILE A 1 291 ? 3.475 -25.141 -4.629 1 98.25 291 ILE A C 1
ATOM 2169 O O . ILE A 1 291 ? 2.721 -25.75 -5.387 1 98.25 291 ILE A O 1
ATOM 2173 N N . ALA A 1 292 ? 3.266 -25.016 -3.326 1 98.31 292 ALA A N 1
ATOM 2174 C CA . ALA A 1 292 ? 2.09 -25.625 -2.709 1 98.31 292 ALA A CA 1
ATOM 2175 C C . ALA A 1 292 ? 0.803 -25.031 -3.281 1 98.31 292 ALA A C 1
ATOM 2177 O O . ALA A 1 292 ? -0.141 -25.766 -3.588 1 98.31 292 ALA A O 1
ATOM 2178 N N . LEU A 1 293 ? 0.758 -23.719 -3.371 1 98.5 293 LEU A N 1
ATOM 2179 C CA . LEU A 1 293 ? -0.398 -23.062 -3.965 1 98.5 293 LEU A CA 1
ATOM 2180 C C . LEU A 1 293 ? -0.629 -23.547 -5.391 1 98.5 293 LEU A C 1
ATOM 2182 O O . LEU A 1 293 ? -1.768 -23.812 -5.785 1 98.5 293 LEU A O 1
ATOM 2186 N N . ALA A 1 294 ? 0.463 -23.609 -6.148 1 98.69 294 ALA A N 1
ATOM 2187 C CA . ALA A 1 294 ? 0.366 -24.062 -7.535 1 98.69 294 ALA A CA 1
ATOM 2188 C C . ALA A 1 294 ? -0.195 -25.484 -7.609 1 98.69 294 ALA A C 1
ATOM 2190 O O . ALA A 1 294 ? -1.005 -25.797 -8.484 1 98.69 294 ALA A O 1
ATOM 2191 N N . ALA A 1 295 ? 0.233 -26.344 -6.727 1 98.31 295 ALA A N 1
ATOM 2192 C CA . ALA A 1 295 ? -0.259 -27.719 -6.691 1 98.31 295 ALA A CA 1
ATOM 2193 C C . ALA A 1 295 ? -1.766 -27.75 -6.453 1 98.31 295 ALA A C 1
ATOM 2195 O O . ALA A 1 295 ? -2.486 -28.516 -7.105 1 98.31 295 ALA A O 1
ATOM 2196 N N . LEU A 1 296 ? -2.197 -26.953 -5.512 1 98.12 296 LEU A N 1
ATOM 2197 C CA . LEU A 1 296 ? -3.625 -26.891 -5.219 1 98.12 296 LEU A CA 1
ATOM 2198 C C . LEU A 1 296 ? -4.406 -26.391 -6.43 1 98.12 296 LEU A C 1
ATOM 2200 O O . LEU A 1 296 ? -5.48 -26.906 -6.742 1 98.12 296 LEU A O 1
ATOM 2204 N N . VAL A 1 297 ? -3.883 -25.359 -7.09 1 98.38 297 VAL A N 1
ATOM 2205 C CA . VAL A 1 297 ? -4.547 -24.797 -8.258 1 98.38 297 VAL A CA 1
ATOM 2206 C C . VAL A 1 297 ? -4.586 -25.828 -9.383 1 98.38 297 VAL A C 1
ATOM 2208 O O . VAL A 1 297 ? -5.598 -25.969 -10.07 1 98.38 297 VAL A O 1
ATOM 2211 N N . ALA A 1 298 ? -3.436 -26.5 -9.586 1 98.06 298 ALA A N 1
ATOM 2212 C CA . ALA A 1 298 ? -3.387 -27.547 -10.602 1 98.06 298 ALA A CA 1
ATOM 2213 C C . ALA A 1 298 ? -4.453 -28.609 -10.352 1 98.06 298 ALA A C 1
ATOM 2215 O O . ALA A 1 298 ? -5.086 -29.109 -11.289 1 98.06 298 ALA A O 1
ATOM 2216 N N . ASN A 1 299 ? -4.602 -29 -9.125 1 96.56 299 ASN A N 1
ATOM 2217 C CA . ASN A 1 299 ? -5.621 -29.969 -8.75 1 96.56 299 ASN A CA 1
ATOM 2218 C C . ASN A 1 299 ? -7.023 -29.469 -9.086 1 96.56 299 ASN A C 1
ATOM 2220 O O . ASN A 1 299 ? -7.863 -30.234 -9.57 1 96.56 299 ASN A O 1
ATOM 2224 N N . LYS A 1 300 ? -7.27 -28.266 -8.758 1 94.75 300 LYS A N 1
ATOM 2225 C CA . LYS A 1 300 ? -8.57 -27.656 -9.023 1 94.75 300 LYS A CA 1
ATOM 2226 C C . LYS A 1 300 ? -8.867 -27.609 -10.516 1 94.75 300 LYS A C 1
ATOM 2228 O O . LYS A 1 300 ? -9.992 -27.875 -10.938 1 94.75 300 LYS A O 1
ATOM 2233 N N . LEU A 1 301 ? -7.879 -27.219 -11.297 1 94.06 301 LEU A N 1
ATOM 2234 C CA . LEU A 1 301 ? -8.062 -27.094 -12.734 1 94.06 301 LEU A CA 1
ATOM 2235 C C . LEU A 1 301 ? -8.32 -28.453 -13.375 1 94.06 301 LEU A C 1
ATOM 2237 O O . LEU A 1 301 ? -9.016 -28.547 -14.391 1 94.06 301 LEU A O 1
ATOM 2241 N N . LYS A 1 302 ? -7.742 -29.5 -12.914 1 86.06 302 LYS A N 1
ATOM 2242 C CA . LYS A 1 302 ? -7.957 -30.844 -13.438 1 86.06 302 LYS A CA 1
ATOM 2243 C C . LYS A 1 302 ? -9.352 -31.359 -13.094 1 86.06 302 LYS A C 1
ATOM 2245 O O . LYS A 1 302 ? -9.977 -32.062 -13.883 1 86.06 302 LYS A O 1
ATOM 2250 N N . GLY A 1 303 ? -9.75 -31.016 -11.891 1 74.31 303 GLY A N 1
ATOM 2251 C CA . GLY A 1 303 ? -11.094 -31.406 -11.5 1 74.31 303 GLY A CA 1
ATOM 2252 C C . GLY A 1 303 ? -12.172 -30.719 -12.32 1 74.31 303 GLY A C 1
ATOM 2253 O O . GLY A 1 303 ? -13.281 -31.25 -12.461 1 74.31 303 GLY A O 1
ATOM 2254 N N . ASN A 1 304 ? -11.945 -29.578 -12.734 1 63.97 304 ASN A N 1
ATOM 2255 C CA . ASN A 1 304 ? -12.906 -28.859 -13.562 1 63.97 304 ASN A CA 1
ATOM 2256 C C . ASN A 1 304 ? -12.914 -29.391 -14.992 1 63.97 304 ASN A C 1
ATOM 2258 O O . ASN A 1 304 ? -13.781 -29.031 -15.789 1 63.97 304 ASN A O 1
ATOM 2262 N N . LYS A 1 305 ? -11.867 -30.281 -15.359 1 51.81 305 LYS A N 1
ATOM 2263 C CA . LYS A 1 305 ? -11.867 -30.891 -16.688 1 51.81 305 LYS A CA 1
ATOM 2264 C C . LYS A 1 305 ? -12.672 -32.188 -16.688 1 51.81 305 LYS A C 1
ATOM 2266 O O . LYS A 1 305 ? -12.719 -32.906 -15.688 1 51.81 305 LYS A O 1
ATOM 2271 N N . MET B 1 1 ? 18.719 13.227 15.539 1 70.12 1 MET B N 1
ATOM 2272 C CA . MET B 1 1 ? 17.703 13.086 14.508 1 70.12 1 MET B CA 1
ATOM 2273 C C . MET B 1 1 ? 16.453 12.391 15.055 1 70.12 1 MET B C 1
ATOM 2275 O O . MET B 1 1 ? 16.562 11.422 15.812 1 70.12 1 MET B O 1
ATOM 2279 N N . VAL B 1 2 ? 15.258 13 14.945 1 89.06 2 VAL B N 1
ATOM 2280 C CA . VAL B 1 2 ? 13.984 12.492 15.438 1 89.06 2 VAL B CA 1
ATOM 2281 C C . VAL B 1 2 ? 13.625 11.195 14.703 1 89.06 2 VAL B C 1
ATOM 2283 O O . VAL B 1 2 ? 13.57 11.172 13.469 1 89.06 2 VAL B O 1
ATOM 2286 N N . LYS B 1 3 ? 13.547 10.141 15.453 1 91.44 3 LYS B N 1
ATOM 2287 C CA . LYS B 1 3 ? 13.367 8.836 14.828 1 91.44 3 LYS B CA 1
ATOM 2288 C C . LYS B 1 3 ? 11.992 8.25 15.164 1 91.44 3 LYS B C 1
ATOM 2290 O O . LYS B 1 3 ? 11.586 7.242 14.586 1 91.44 3 LYS B O 1
ATOM 2295 N N . ASN B 1 4 ? 11.336 8.914 16.156 1 96.88 4 ASN B N 1
ATOM 2296 C CA . ASN B 1 4 ? 10.047 8.383 16.578 1 96.88 4 ASN B CA 1
ATOM 2297 C C . ASN B 1 4 ? 9.125 9.492 17.094 1 96.88 4 ASN B C 1
ATOM 2299 O O . ASN B 1 4 ? 9.547 10.648 17.203 1 96.88 4 ASN B O 1
ATOM 2303 N N . PHE B 1 5 ? 7.922 9.133 17.422 1 97.62 5 PHE B N 1
ATOM 2304 C CA . PHE B 1 5 ? 6.941 10.156 17.766 1 97.62 5 PHE B CA 1
ATOM 2305 C C . PHE B 1 5 ? 7.184 10.68 19.172 1 97.62 5 PHE B C 1
ATOM 2307 O O . PHE B 1 5 ? 6.816 11.82 19.484 1 97.62 5 PHE B O 1
ATOM 2314 N N . GLN B 1 6 ? 7.75 9.852 20.016 1 96.75 6 GLN B N 1
ATOM 2315 C CA . GLN B 1 6 ? 8.125 10.367 21.328 1 96.75 6 GLN B CA 1
ATOM 2316 C C . GLN B 1 6 ? 9.07 11.555 21.188 1 96.75 6 GLN B C 1
ATOM 2318 O O . GLN B 1 6 ? 8.898 12.57 21.875 1 96.75 6 GLN B O 1
ATOM 2323 N N . GLU B 1 7 ? 10.023 11.398 20.344 1 97.44 7 GLU B N 1
ATOM 2324 C CA . GLU B 1 7 ? 10.977 12.477 20.109 1 97.44 7 GLU B CA 1
ATOM 2325 C C . GLU B 1 7 ? 10.312 13.664 19.406 1 97.44 7 GLU B C 1
ATOM 2327 O O . GLU B 1 7 ? 10.672 14.812 19.656 1 97.44 7 GLU B O 1
ATOM 2332 N N . VAL B 1 8 ? 9.344 13.43 18.516 1 97.81 8 VAL B N 1
ATOM 2333 C CA . VAL B 1 8 ? 8.578 14.492 17.875 1 97.81 8 VAL B CA 1
ATOM 2334 C C . VAL B 1 8 ? 7.859 15.32 18.938 1 97.81 8 VAL B C 1
ATOM 2336 O O . VAL B 1 8 ? 7.906 16.547 18.906 1 97.81 8 VAL B O 1
ATOM 2339 N N . LEU B 1 9 ? 7.211 14.641 19.859 1 97.19 9 LEU B N 1
ATOM 2340 C CA . LEU B 1 9 ? 6.469 15.305 20.922 1 97.19 9 LEU B CA 1
ATOM 2341 C C . LEU B 1 9 ? 7.402 16.125 21.812 1 97.19 9 LEU B C 1
ATOM 2343 O O . LEU B 1 9 ? 7.09 17.266 22.172 1 97.19 9 LEU B O 1
ATOM 2347 N N . GLU B 1 10 ? 8.523 15.539 22.141 1 97.06 10 GLU B N 1
ATOM 2348 C CA . GLU B 1 10 ? 9.492 16.234 22.984 1 97.06 10 GLU B CA 1
ATOM 2349 C C . GLU B 1 10 ? 10.039 17.469 22.281 1 97.06 10 GLU B C 1
ATOM 2351 O O . GLU B 1 10 ? 10.227 18.516 22.906 1 97.06 10 GLU B O 1
ATOM 2356 N N . LYS B 1 11 ? 10.305 17.312 21.047 1 96.94 11 LYS B N 1
ATOM 2357 C CA . LYS B 1 11 ? 10.789 18.453 20.266 1 96.94 11 LYS B CA 1
ATOM 2358 C C . LYS B 1 11 ? 9.75 19.578 20.219 1 96.94 11 LYS B C 1
ATOM 2360 O O . LYS B 1 11 ? 10.094 20.75 20.359 1 96.94 11 LYS B O 1
ATOM 2365 N N . ALA B 1 12 ? 8.539 19.219 19.969 1 97 12 ALA B N 1
ATOM 2366 C CA . ALA B 1 12 ? 7.469 20.219 19.953 1 97 12 ALA B CA 1
ATOM 2367 C C . ALA B 1 12 ? 7.391 20.969 21.281 1 97 12 ALA B C 1
ATOM 2369 O O . ALA B 1 12 ? 7.203 22.188 21.312 1 97 12 ALA B O 1
ATOM 2370 N N . LYS B 1 13 ? 7.598 20.297 22.344 1 96.12 13 LYS B N 1
ATOM 2371 C CA . LYS B 1 13 ? 7.508 20.875 23.688 1 96.12 13 LYS B CA 1
ATOM 2372 C C . LYS B 1 13 ? 8.672 21.812 23.953 1 96.12 13 LYS B C 1
ATOM 2374 O O . LYS B 1 13 ? 8.555 22.75 24.766 1 96.12 13 LYS B O 1
ATOM 2379 N N . SER B 1 14 ? 9.727 21.5 23.344 1 95.56 14 SER B N 1
ATOM 2380 C CA . SER B 1 14 ? 10.945 22.25 23.625 1 95.56 14 SER B CA 1
ATOM 2381 C C . SER B 1 14 ? 10.977 23.562 22.844 1 95.56 14 SER B C 1
ATOM 2383 O O . SER B 1 14 ? 11.773 24.453 23.141 1 95.56 14 SER B O 1
ATOM 2385 N N . GLN B 1 15 ? 10.109 23.688 21.906 1 95.19 15 GLN B N 1
ATOM 2386 C CA . GLN B 1 15 ? 10.047 24.906 21.094 1 95.19 15 GLN B CA 1
ATOM 2387 C C . GLN B 1 15 ? 9 25.875 21.641 1 95.19 15 GLN B C 1
ATOM 2389 O O . GLN B 1 15 ? 8.328 25.578 22.625 1 95.19 15 GLN B O 1
ATOM 2394 N N . GLU B 1 16 ? 9 27.078 21.031 1 94.88 16 GLU B N 1
ATOM 2395 C CA . GLU B 1 16 ? 7.961 28.047 21.391 1 94.88 16 GLU B CA 1
ATOM 2396 C C . GLU B 1 16 ? 6.57 27.453 21.203 1 94.88 16 GLU B C 1
ATOM 2398 O O . GLU B 1 16 ? 6.277 26.875 20.156 1 94.88 16 GLU B O 1
ATOM 2403 N N . THR B 1 17 ? 5.777 27.562 22.219 1 96.38 17 THR B N 1
ATOM 2404 C CA . THR B 1 17 ? 4.434 27 22.172 1 96.38 17 THR B CA 1
ATOM 2405 C C . THR B 1 17 ? 3.613 27.656 21.062 1 96.38 17 THR B C 1
ATOM 2407 O O . THR B 1 17 ? 3.588 28.875 20.953 1 96.38 17 THR B O 1
ATOM 2410 N N . LYS B 1 18 ? 2.988 26.797 20.297 1 97.94 18 LYS B N 1
ATOM 2411 C CA . LYS B 1 18 ? 2.178 27.297 19.188 1 97.94 18 LYS B CA 1
ATOM 2412 C C . LYS B 1 18 ? 0.694 27.281 19.547 1 97.94 18 LYS B C 1
ATOM 2414 O O . LYS B 1 18 ? 0.27 26.562 20.438 1 97.94 18 LYS B O 1
ATOM 2419 N N . LYS B 1 19 ? 0.01 28.156 18.844 1 98.44 19 LYS B N 1
ATOM 2420 C CA . LYS B 1 19 ? -1.427 28.266 19.078 1 98.44 19 LYS B CA 1
ATOM 2421 C C . LYS B 1 19 ? -2.219 27.719 17.891 1 98.44 19 LYS B C 1
ATOM 2423 O O . LYS B 1 19 ? -1.948 28.062 16.75 1 98.44 19 LYS B O 1
ATOM 2428 N N . ILE B 1 20 ? -3.189 26.828 18.188 1 98.62 20 ILE B N 1
ATOM 2429 C CA . ILE B 1 20 ? -4.023 26.219 17.156 1 98.62 20 ILE B CA 1
ATOM 2430 C C . ILE B 1 20 ? -5.434 26.797 17.219 1 98.62 20 ILE B C 1
ATOM 2432 O O . ILE B 1 20 ? -6.031 26.891 18.297 1 98.62 20 ILE B O 1
ATOM 2436 N N . ALA B 1 21 ? -5.906 27.328 16.109 1 98.81 21 ALA B N 1
ATOM 2437 C CA . ALA B 1 21 ? -7.309 27.719 16 1 98.81 21 ALA B CA 1
ATOM 2438 C C . ALA B 1 21 ? -8.18 26.547 15.586 1 98.81 21 ALA B C 1
ATOM 2440 O O . ALA B 1 21 ? -7.953 25.922 14.547 1 98.81 21 ALA B O 1
ATOM 2441 N N . VAL B 1 22 ? -9.195 26.219 16.375 1 98.69 22 VAL B N 1
ATOM 2442 C CA . VAL B 1 22 ? -10.078 25.094 16.094 1 98.69 22 VAL B CA 1
ATOM 2443 C C . VAL B 1 22 ? -11.383 25.594 15.477 1 98.69 22 VAL B C 1
ATOM 2445 O O . VAL B 1 22 ? -12.125 26.344 16.109 1 98.69 22 VAL B O 1
ATOM 2448 N N . ALA B 1 23 ? -11.633 25.156 14.281 1 98.69 23 ALA B N 1
ATOM 2449 C CA . ALA B 1 23 ? -12.859 25.531 13.586 1 98.69 23 ALA B CA 1
ATOM 2450 C C . ALA B 1 23 ? -14.031 24.641 14.023 1 98.69 23 ALA B C 1
ATOM 2452 O O . ALA B 1 23 ? -13.984 23.422 13.852 1 98.69 23 ALA B O 1
ATOM 2453 N N . VAL B 1 24 ? -15.078 25.25 14.523 1 98.44 24 VAL B N 1
ATOM 2454 C CA . VAL B 1 24 ? -16.266 24.547 15 1 98.44 24 VAL B CA 1
ATOM 2455 C C . VAL B 1 24 ? -15.883 23.531 16.062 1 98.44 24 VAL B C 1
ATOM 2457 O O . VAL B 1 24 ? -16.062 22.328 15.883 1 98.44 24 VAL B O 1
ATOM 2460 N N . ALA B 1 25 ? -15.602 24.031 17.188 1 98.31 25 ALA B N 1
ATOM 2461 C CA . ALA B 1 25 ? -14.836 23.312 18.203 1 98.31 25 ALA B CA 1
ATOM 2462 C C . ALA B 1 25 ? -15.742 22.406 19.031 1 98.31 25 ALA B C 1
ATOM 2464 O O . ALA B 1 25 ? -15.258 21.562 19.797 1 98.31 25 ALA B O 1
ATOM 2465 N N . GLN B 1 26 ? -17.047 22.5 18.844 1 97.75 26 GLN B N 1
ATOM 2466 C CA . GLN B 1 26 ? -17.984 21.688 19.625 1 97.75 26 GLN B CA 1
ATOM 2467 C C . GLN B 1 26 ? -18 20.234 19.141 1 97.75 26 GLN B C 1
ATOM 2469 O O . GLN B 1 26 ? -19.047 19.734 18.719 1 97.75 26 GLN B O 1
ATOM 2474 N N . ASP B 1 27 ? -16.938 19.578 19.156 1 95.38 27 ASP B N 1
ATOM 2475 C CA . ASP B 1 27 ? -16.672 18.188 18.766 1 95.38 27 ASP B CA 1
ATOM 2476 C C . ASP B 1 27 ? -15.875 17.453 19.828 1 95.38 27 ASP B C 1
ATOM 2478 O O . ASP B 1 27 ? -14.734 17.828 20.125 1 95.38 27 ASP B O 1
ATOM 2482 N N . LYS B 1 28 ? -16.406 16.422 20.359 1 95.81 28 LYS B N 1
ATOM 2483 C CA . LYS B 1 28 ? -15.875 15.758 21.547 1 95.81 28 LYS B CA 1
ATOM 2484 C C . LYS B 1 28 ? -14.453 15.258 21.297 1 95.81 28 LYS B C 1
ATOM 2486 O O . LYS B 1 28 ? -13.531 15.594 22.047 1 95.81 28 LYS B O 1
ATOM 2491 N N . PRO B 1 29 ? -14.211 14.453 20.25 1 95.44 29 PRO B N 1
ATOM 2492 C CA . PRO B 1 29 ? -12.844 13.961 20.047 1 95.44 29 PRO B CA 1
ATOM 2493 C C . PRO B 1 29 ? -11.836 15.094 19.812 1 95.44 29 PRO B C 1
ATOM 2495 O O . PRO B 1 29 ? -10.672 14.977 20.203 1 95.44 29 PRO B O 1
ATOM 2498 N N . VAL B 1 30 ? -12.266 16.125 19.203 1 95.75 30 VAL B N 1
ATOM 2499 C CA . VAL B 1 30 ? -11.398 17.266 18.922 1 95.75 30 VAL B CA 1
ATOM 2500 C C . VAL B 1 30 ? -11.031 17.969 20.234 1 95.75 30 VAL B C 1
ATOM 2502 O O . VAL B 1 30 ? -9.859 18.281 20.469 1 95.75 30 VAL B O 1
ATOM 2505 N N . LEU B 1 31 ? -12.008 18.234 21.062 1 96.88 31 LEU B N 1
ATOM 2506 C CA . LEU B 1 31 ? -11.758 18.906 22.328 1 96.88 31 LEU B CA 1
ATOM 2507 C C . LEU B 1 31 ? -10.875 18.062 23.25 1 96.88 31 LEU B C 1
ATOM 2509 O O . LEU B 1 31 ? -10.047 18.609 23.984 1 96.88 31 LEU B O 1
ATOM 2513 N N . GLU B 1 32 ? -11.039 16.766 23.203 1 96.56 32 GLU B N 1
ATOM 2514 C CA . GLU B 1 32 ? -10.18 15.883 23.984 1 96.56 32 GLU B CA 1
ATOM 2515 C C . GLU B 1 32 ? -8.719 16.016 23.547 1 96.56 32 GLU B C 1
ATOM 2517 O O . GLU B 1 32 ? -7.824 16.109 24.391 1 96.56 32 GLU B O 1
ATOM 2522 N N . ALA B 1 33 ? -8.555 16.016 22.281 1 95.88 33 ALA B N 1
ATOM 2523 C CA . ALA B 1 33 ? -7.203 16.141 21.734 1 95.88 33 ALA B CA 1
ATOM 2524 C C . ALA B 1 33 ? -6.59 17.5 22.125 1 95.88 33 ALA B C 1
ATOM 2526 O O . ALA B 1 33 ? -5.41 17.562 22.469 1 95.88 33 ALA B O 1
ATOM 2527 N N . ILE B 1 34 ? -7.375 18.531 22.047 1 96.81 34 ILE B N 1
ATOM 2528 C CA . ILE B 1 34 ? -6.922 19.875 22.344 1 96.81 34 ILE B CA 1
ATOM 2529 C C . ILE B 1 34 ? -6.586 20 23.828 1 96.81 34 ILE B C 1
ATOM 2531 O O . ILE B 1 34 ? -5.566 20.594 24.203 1 96.81 34 ILE B O 1
ATOM 2535 N N . ARG B 1 35 ? -7.461 19.469 24.641 1 96.75 35 ARG B N 1
ATOM 2536 C CA . ARG B 1 35 ? -7.219 19.438 26.078 1 96.75 35 ARG B CA 1
ATOM 2537 C C . ARG B 1 35 ? -5.879 18.781 26.391 1 96.75 35 ARG B C 1
ATOM 2539 O O . ARG B 1 35 ? -5.055 19.359 27.109 1 96.75 35 ARG B O 1
ATOM 2546 N N . ASP B 1 36 ? -5.68 17.656 25.875 1 96.06 36 ASP B N 1
ATOM 2547 C CA . ASP B 1 36 ? -4.48 16.875 26.156 1 96.06 36 ASP B CA 1
ATOM 2548 C C . ASP B 1 36 ? -3.234 17.562 25.609 1 96.06 36 ASP B C 1
ATOM 2550 O O . ASP B 1 36 ? -2.168 17.516 26.219 1 96.06 36 ASP B O 1
ATOM 2554 N N . ALA B 1 37 ? -3.348 18.109 24.406 1 96.31 37 ALA B N 1
ATOM 2555 C CA . ALA B 1 37 ? -2.229 18.844 23.812 1 96.31 37 ALA B CA 1
ATOM 2556 C C . ALA B 1 37 ? -1.8 20 24.703 1 96.31 37 ALA B C 1
ATOM 2558 O O . ALA B 1 37 ? -0.604 20.25 24.891 1 96.31 37 ALA B O 1
ATOM 2559 N N . LYS B 1 38 ? -2.736 20.766 25.234 1 96.38 38 LYS B N 1
ATOM 2560 C CA . LYS B 1 38 ? -2.439 21.859 26.141 1 96.38 38 LYS B CA 1
ATOM 2561 C C . LYS B 1 38 ? -1.815 21.359 27.438 1 96.38 38 LYS B C 1
ATOM 2563 O O . LYS B 1 38 ? -0.814 21.906 27.906 1 96.38 38 LYS B O 1
ATOM 2568 N N . GLU B 1 39 ? -2.402 20.328 27.969 1 95.5 39 GLU B N 1
ATOM 2569 C CA . GLU B 1 39 ? -1.925 19.766 29.219 1 95.5 39 GLU B CA 1
ATOM 2570 C C . GLU B 1 39 ? -0.487 19.266 29.094 1 95.5 39 GLU B C 1
ATOM 2572 O O . GLU B 1 39 ? 0.289 19.344 30.047 1 95.5 39 GLU B O 1
ATOM 2577 N N . GLN B 1 40 ? -0.145 18.812 27.969 1 95.12 40 GLN B N 1
ATOM 2578 C CA . GLN B 1 40 ? 1.187 18.266 27.75 1 95.12 40 GLN B CA 1
ATOM 2579 C C . GLN B 1 40 ? 2.16 19.344 27.281 1 95.12 40 GLN B C 1
ATOM 2581 O O . GLN B 1 40 ? 3.328 19.062 27.016 1 95.12 40 GLN B O 1
ATOM 2586 N N . GLY B 1 41 ? 1.653 20.547 27.094 1 95.56 41 GLY B N 1
ATOM 2587 C CA . GLY B 1 41 ? 2.504 21.656 26.703 1 95.56 41 GLY B CA 1
ATOM 2588 C C . GLY B 1 41 ? 2.879 21.625 25.234 1 95.56 41 GLY B C 1
ATOM 2589 O O . GLY B 1 41 ? 3.91 22.188 24.844 1 95.56 41 GLY B O 1
ATOM 2590 N N . ILE B 1 42 ? 2.082 20.984 24.438 1 96.12 42 ILE B N 1
ATOM 2591 C CA . ILE B 1 42 ? 2.379 20.828 23.016 1 96.12 42 ILE B CA 1
ATOM 2592 C C . ILE B 1 42 ? 1.85 22.031 22.25 1 96.12 42 ILE B C 1
ATOM 2594 O O . ILE B 1 42 ? 2.494 22.516 21.312 1 96.12 42 ILE B O 1
ATOM 2598 N N . ALA B 1 43 ? 0.668 22.469 22.656 1 97 43 ALA B N 1
ATOM 2599 C CA . ALA B 1 43 ? 0.048 23.594 21.953 1 97 43 ALA B CA 1
ATOM 2600 C C . ALA B 1 43 ? -1.003 24.266 22.828 1 97 43 ALA B C 1
ATOM 2602 O O . ALA B 1 43 ? -1.564 23.641 23.734 1 97 43 ALA B O 1
ATOM 2603 N N . GLU B 1 44 ? -1.195 25.516 22.578 1 97.88 44 GLU B N 1
ATOM 2604 C CA . GLU B 1 44 ? -2.363 26.25 23.062 1 97.88 44 GLU B CA 1
ATOM 2605 C C . GLU B 1 44 ? -3.465 26.297 22 1 97.88 44 GLU B C 1
ATOM 2607 O O . GLU B 1 44 ? -3.26 25.859 20.859 1 97.88 44 GLU B O 1
ATOM 2612 N N . ALA B 1 45 ? -4.691 26.781 22.453 1 98.44 45 ALA B N 1
ATOM 2613 C CA . ALA B 1 45 ? -5.746 26.719 21.438 1 98.44 45 ALA B CA 1
ATOM 2614 C C . ALA B 1 45 ? -6.723 27.891 21.594 1 98.44 45 ALA B C 1
ATOM 2616 O O . ALA B 1 45 ? -6.91 28.406 22.703 1 98.44 45 ALA B O 1
ATOM 2617 N N . ILE B 1 46 ? -7.184 28.328 20.516 1 98.75 46 ILE B N 1
ATOM 2618 C CA . ILE B 1 46 ? -8.375 29.156 20.422 1 98.75 46 ILE B CA 1
ATOM 2619 C C . ILE B 1 46 ? -9.539 28.344 19.859 1 98.75 46 ILE B C 1
ATOM 2621 O O . ILE B 1 46 ? -9.43 27.75 18.797 1 98.75 46 ILE B O 1
ATOM 2625 N N . LEU B 1 47 ? -10.648 28.312 20.609 1 98.81 47 LEU B N 1
ATOM 2626 C CA . LEU B 1 47 ? -11.812 27.516 20.203 1 98.81 47 LEU B CA 1
ATOM 2627 C C . LEU B 1 47 ? -12.859 28.406 19.531 1 98.81 47 LEU B C 1
ATOM 2629 O O . LEU B 1 47 ? -13.406 29.312 20.172 1 98.81 47 LEU B O 1
ATOM 2633 N N . VAL B 1 48 ? -13.086 28.156 18.281 1 98.88 48 VAL B N 1
ATOM 2634 C CA . VAL B 1 48 ? -14.078 28.938 17.547 1 98.88 48 VAL B CA 1
ATOM 2635 C C . VAL B 1 48 ? -15.328 28.094 17.312 1 98.88 48 VAL B C 1
ATOM 2637 O O . VAL B 1 48 ? -15.242 26.969 16.828 1 98.88 48 VAL B O 1
ATOM 2640 N N . GLY B 1 49 ? -16.484 28.5 17.609 1 98.75 49 GLY B N 1
ATOM 2641 C CA . GLY B 1 49 ? -17.734 27.797 17.422 1 98.75 49 GLY B CA 1
ATOM 2642 C C . GLY B 1 49 ? -18.828 28.266 18.359 1 98.75 49 GLY B C 1
ATOM 2643 O O . GLY B 1 49 ? -18.781 29.375 18.875 1 98.75 49 GLY B O 1
ATOM 2644 N N . ASP B 1 50 ? -19.859 27.484 18.5 1 98.62 50 ASP B N 1
ATOM 2645 C CA . ASP B 1 50 ? -20.969 27.781 19.422 1 98.62 50 ASP B CA 1
ATOM 2646 C C . ASP B 1 50 ? -20.531 27.641 20.875 1 98.62 50 ASP B C 1
ATOM 2648 O O . ASP B 1 50 ? -20.344 26.516 21.359 1 98.62 50 ASP B O 1
ATOM 2652 N N . LYS B 1 51 ? -20.469 28.781 21.531 1 98.31 51 LYS B N 1
ATOM 2653 C CA . LYS B 1 51 ? -19.922 28.812 22.875 1 98.31 51 LYS B CA 1
ATOM 2654 C C . LYS B 1 51 ? -20.688 27.875 23.812 1 98.31 51 LYS B C 1
ATOM 2656 O O . LYS B 1 51 ? -20.094 27.203 24.656 1 98.31 51 LYS B O 1
ATOM 2661 N N . GLU B 1 52 ? -22 27.844 23.672 1 98.38 52 GLU B N 1
ATOM 2662 C CA . GLU B 1 52 ? -22.828 26.984 24.516 1 98.38 52 GLU B CA 1
ATOM 2663 C C . GLU B 1 52 ? -22.547 25.5 24.25 1 98.38 52 GLU B C 1
ATOM 2665 O O . GLU B 1 52 ? -22.375 24.719 25.188 1 98.38 52 GLU B O 1
ATOM 2670 N N . LYS B 1 53 ? -22.484 25.109 23.016 1 98.56 53 LYS B N 1
ATOM 2671 C CA . LYS B 1 53 ? -22.234 23.734 22.641 1 98.56 53 LYS B CA 1
ATOM 2672 C C . LYS B 1 53 ? -20.828 23.297 23.031 1 98.56 53 LYS B C 1
ATOM 2674 O O . LYS B 1 53 ? -20.609 22.156 23.453 1 98.56 53 LYS B O 1
ATOM 2679 N N . ILE B 1 54 ? -19.844 24.188 22.844 1 98.56 54 ILE B N 1
ATOM 2680 C CA . ILE B 1 54 ? -18.484 23.906 23.281 1 98.56 54 ILE B CA 1
ATOM 2681 C C . ILE B 1 54 ? -18.453 23.641 24.781 1 98.56 54 ILE B C 1
ATOM 2683 O O . ILE B 1 54 ? -17.828 22.688 25.234 1 98.56 54 ILE B O 1
ATOM 2687 N N . GLY B 1 55 ? -19.188 24.5 25.5 1 98.31 55 GLY B N 1
ATOM 2688 C CA . GLY B 1 55 ? -19.266 24.328 26.938 1 98.31 55 GLY B CA 1
ATOM 2689 C C . GLY B 1 55 ? -19.844 22.984 27.344 1 98.31 55 GLY B C 1
ATOM 2690 O O . GLY B 1 55 ? -19.359 22.344 28.281 1 98.31 55 GLY B O 1
ATOM 2691 N N . ILE B 1 56 ? -20.891 22.578 26.672 1 98.38 56 ILE B N 1
ATOM 2692 C CA . ILE B 1 56 ? -21.562 21.312 26.969 1 98.38 56 ILE B CA 1
ATOM 2693 C C . ILE B 1 56 ? -20.594 20.156 26.75 1 98.38 56 ILE B C 1
ATOM 2695 O O . ILE B 1 56 ? -20.453 19.281 27.609 1 98.38 56 ILE B O 1
ATOM 2699 N N . VAL B 1 57 ? -19.922 20.156 25.609 1 98.06 57 VAL B N 1
ATOM 2700 C CA . VAL B 1 57 ? -18.984 19.062 25.281 1 98.06 57 VAL B CA 1
ATOM 2701 C C . VAL B 1 57 ? -17.828 19.062 26.266 1 98.06 57 VAL B C 1
ATOM 2703 O O . VAL B 1 57 ? -17.406 18.016 26.734 1 98.06 57 VAL B O 1
ATOM 2706 N N . ALA B 1 58 ? -17.297 20.234 26.594 1 98 58 ALA B N 1
ATOM 2707 C CA . ALA B 1 58 ? -16.188 20.359 27.531 1 98 58 ALA B CA 1
ATOM 2708 C C . ALA B 1 58 ? -16.547 19.781 28.891 1 98 58 ALA B C 1
ATOM 2710 O O . ALA B 1 58 ? -15.742 19.094 29.516 1 98 58 ALA B O 1
ATOM 2711 N N . SER B 1 59 ? -17.719 20.094 29.297 1 97.56 59 SER B N 1
ATOM 2712 C CA . SER B 1 59 ? -18.203 19.578 30.578 1 97.56 59 SER B CA 1
ATOM 2713 C C . SER B 1 59 ? -18.266 18.047 30.562 1 97.56 59 SER B C 1
ATOM 2715 O O . SER B 1 59 ? -17.922 17.391 31.547 1 97.56 59 SER B O 1
ATOM 2717 N N . GLU B 1 60 ? -18.734 17.5 29.5 1 97.69 60 GLU B N 1
ATOM 2718 C CA . GLU B 1 60 ? -18.859 16.047 29.359 1 97.69 60 GLU B CA 1
ATOM 2719 C C . GLU B 1 60 ? -17.5 15.359 29.5 1 97.69 60 GLU B C 1
ATOM 2721 O O . GLU B 1 60 ? -17.422 14.234 30 1 97.69 60 GLU B O 1
ATOM 2726 N N . ILE B 1 61 ? -16.453 16.031 29.078 1 96.25 61 ILE B N 1
ATOM 2727 C CA . ILE B 1 61 ? -15.164 15.352 29.094 1 96.25 61 ILE B CA 1
ATOM 2728 C C . ILE B 1 61 ? -14.312 15.891 30.234 1 96.25 61 ILE B C 1
ATOM 2730 O O . ILE B 1 61 ? -13.117 15.586 30.328 1 96.25 61 ILE B O 1
ATOM 2734 N N . GLY B 1 62 ? -14.852 16.75 31.047 1 96.12 62 GLY B N 1
ATOM 2735 C CA . GLY B 1 62 ? -14.148 17.281 32.188 1 96.12 62 GLY B CA 1
ATOM 2736 C C . GLY B 1 62 ? -13.062 18.281 31.828 1 96.12 62 GLY B C 1
ATOM 2737 O O . GLY B 1 62 ? -12.023 18.344 32.469 1 96.12 62 GLY B O 1
ATOM 2738 N N . MET B 1 63 ? -13.258 18.953 30.75 1 96.25 63 MET B N 1
ATOM 2739 C CA . MET B 1 63 ? -12.297 19.938 30.266 1 96.25 63 MET B CA 1
ATOM 2740 C C . MET B 1 63 ? -12.594 21.312 30.859 1 96.25 63 MET B C 1
ATOM 2742 O O . MET B 1 63 ? -13.711 21.828 30.734 1 96.25 63 MET B O 1
ATOM 2746 N N . ASP B 1 64 ? -11.633 21.906 31.547 1 95 64 ASP B N 1
ATOM 2747 C CA . ASP B 1 64 ? -11.742 23.266 32.062 1 95 64 ASP B CA 1
ATOM 2748 C C . ASP B 1 64 ? -11.5 24.297 30.969 1 95 64 ASP B C 1
ATOM 2750 O O . ASP B 1 64 ? -10.391 24.406 30.438 1 95 64 ASP B O 1
ATOM 2754 N N . LEU B 1 65 ? -12.438 25.094 30.641 1 96.62 65 LEU B N 1
ATOM 2755 C CA . LEU B 1 65 ? -12.375 26.016 29.516 1 96.62 65 LEU B CA 1
ATOM 2756 C C . LEU B 1 65 ? -11.742 27.344 29.938 1 96.62 65 LEU B C 1
ATOM 2758 O O . LEU B 1 65 ? -11.438 28.188 29.078 1 96.62 65 LEU B O 1
ATOM 2762 N N . THR B 1 66 ? -11.531 27.562 31.203 1 93.19 66 THR B N 1
ATOM 2763 C CA . THR B 1 66 ? -11.016 28.844 31.703 1 93.19 66 THR B CA 1
ATOM 2764 C C . THR B 1 66 ? -9.672 29.172 31.062 1 93.19 66 THR B C 1
ATOM 2766 O O . THR B 1 66 ? -9.359 30.344 30.812 1 93.19 66 THR B O 1
ATOM 2769 N N . GLY B 1 67 ? -8.891 28.266 30.703 1 91.44 67 GLY B N 1
ATOM 2770 C CA . GLY B 1 67 ? -7.582 28.5 30.109 1 91.44 67 GLY B CA 1
ATOM 2771 C C . GLY B 1 67 ? -7.621 28.578 28.594 1 91.44 67 GLY B C 1
ATOM 2772 O O . GLY B 1 67 ? -6.574 28.641 27.938 1 91.44 67 GLY B O 1
ATOM 2773 N N . PHE B 1 68 ? -8.859 28.672 28 1 96.31 68 PHE B N 1
ATOM 2774 C CA . PHE B 1 68 ? -9.008 28.703 26.547 1 96.31 68 PHE B CA 1
ATOM 2775 C C . PHE B 1 68 ? -9.727 29.969 26.109 1 96.31 68 PHE B C 1
ATOM 2777 O O . PHE B 1 68 ? -10.648 30.438 26.766 1 96.31 68 PHE B O 1
ATOM 2784 N N . GLU B 1 69 ? -9.227 30.578 25.125 1 97.75 69 GLU B N 1
ATOM 2785 C CA . GLU B 1 69 ? -9.977 31.625 24.438 1 97.75 69 GLU B CA 1
ATOM 2786 C C . GLU B 1 69 ? -11.062 31.031 23.547 1 97.75 69 GLU B C 1
ATOM 2788 O O . GLU B 1 69 ? -10.797 30.125 22.766 1 97.75 69 GLU B O 1
ATOM 2793 N N . ILE B 1 70 ? -12.289 31.531 23.734 1 98.5 70 ILE B N 1
ATOM 2794 C CA . ILE B 1 70 ? -13.406 31.047 22.922 1 98.5 70 ILE B CA 1
ATOM 2795 C C . ILE B 1 70 ? -13.961 32.188 22.078 1 98.5 70 ILE B C 1
ATOM 2797 O O . ILE B 1 70 ? -14.273 33.25 22.594 1 98.5 70 ILE B O 1
ATOM 2801 N N . VAL B 1 71 ? -14.008 32 20.828 1 98.69 71 VAL B N 1
ATOM 2802 C CA . VAL B 1 71 ? -14.648 32.938 19.906 1 98.69 71 VAL B CA 1
ATOM 2803 C C . VAL B 1 71 ? -16.016 32.375 19.484 1 98.69 71 VAL B C 1
ATOM 2805 O O . VAL B 1 71 ? -16.094 31.422 18.734 1 98.69 71 VAL B O 1
ATOM 2808 N N . HIS B 1 72 ? -17.047 33.062 19.891 1 98.62 72 HIS B N 1
ATOM 2809 C CA . HIS B 1 72 ? -18.406 32.594 19.656 1 98.62 72 HIS B CA 1
ATOM 2810 C C . HIS B 1 72 ? -18.844 32.844 18.219 1 98.62 72 HIS B C 1
ATOM 2812 O O . HIS B 1 72 ? -18.766 33.969 17.734 1 98.62 72 HIS B O 1
ATOM 2818 N N . GLU B 1 73 ? -19.203 31.844 17.547 1 98.69 73 GLU B N 1
ATOM 2819 C CA . GLU B 1 73 ? -19.844 31.875 16.234 1 98.69 73 GLU B CA 1
ATOM 2820 C C . GLU B 1 73 ? -20.688 30.625 16 1 98.69 73 GLU B C 1
ATOM 2822 O O . GLU B 1 73 ? -20.156 29.531 15.844 1 98.69 73 GLU B O 1
ATOM 2827 N N . GLU B 1 74 ? -21.984 30.75 15.852 1 98.12 74 GLU B N 1
ATOM 2828 C CA . GLU B 1 74 ? -22.906 29.625 15.805 1 98.12 74 GLU B CA 1
ATOM 2829 C C . GLU B 1 74 ? -22.906 28.969 14.43 1 98.12 74 GLU B C 1
ATOM 2831 O O . GLU B 1 74 ? -23.109 27.75 14.312 1 98.12 74 GLU B O 1
ATOM 2836 N N . ASN B 1 75 ? -22.781 29.781 13.422 1 98.38 75 ASN B N 1
ATOM 2837 C CA . ASN B 1 75 ? -22.797 29.25 12.062 1 98.38 75 ASN B CA 1
ATOM 2838 C C . ASN B 1 75 ? -21.484 28.547 11.727 1 98.38 75 ASN B C 1
ATOM 2840 O O . ASN B 1 75 ? -20.422 29.156 11.734 1 98.38 75 ASN B O 1
ATOM 2844 N N . PRO B 1 76 ? -21.516 27.297 11.43 1 98.38 76 PRO B N 1
ATOM 2845 C CA . PRO B 1 76 ? -20.281 26.531 11.203 1 98.38 76 PRO B CA 1
ATOM 2846 C C . PRO B 1 76 ? -19.406 27.109 10.102 1 98.38 76 PRO B C 1
ATOM 2848 O O . PRO B 1 76 ? -18.188 27.156 10.234 1 98.38 76 PRO B O 1
ATOM 2851 N N . VAL B 1 77 ? -20 27.531 9 1 98.31 77 VAL B N 1
ATOM 2852 C CA . VAL B 1 77 ? -19.25 28.094 7.879 1 98.31 77 VAL B CA 1
ATOM 2853 C C . VAL B 1 77 ? -18.562 29.391 8.312 1 98.31 77 VAL B C 1
ATOM 2855 O O . VAL B 1 77 ? -17.375 29.594 8.016 1 98.31 77 VAL B O 1
ATOM 2858 N N . LYS B 1 78 ? -19.25 30.203 9.023 1 98.5 78 LYS B N 1
ATOM 2859 C CA . LYS B 1 78 ? -18.672 31.453 9.523 1 98.5 78 LYS B CA 1
ATOM 2860 C C . LYS B 1 78 ? -17.609 31.172 10.586 1 98.5 78 LYS B C 1
ATOM 2862 O O . LYS B 1 78 ? -16.609 31.875 10.664 1 98.5 78 LYS B O 1
ATOM 2867 N N . ALA B 1 79 ? -17.875 30.172 11.391 1 98.75 79 ALA B N 1
ATOM 2868 C CA . ALA B 1 79 ? -16.906 29.781 12.414 1 98.75 79 ALA B CA 1
ATOM 2869 C C . ALA B 1 79 ? -15.602 29.328 11.773 1 98.75 79 ALA B C 1
ATOM 2871 O O . ALA B 1 79 ? -14.516 29.672 12.266 1 98.75 79 ALA B O 1
ATOM 2872 N N . ALA B 1 80 ? -15.703 28.547 10.727 1 98.69 80 ALA B N 1
ATOM 2873 C CA . ALA B 1 80 ? -14.508 28.109 10.008 1 98.69 80 ALA B CA 1
ATOM 2874 C C . ALA B 1 80 ? -13.742 29.312 9.445 1 98.69 80 ALA B C 1
ATOM 2876 O O . ALA B 1 80 ? -12.516 29.359 9.555 1 98.69 80 ALA B O 1
ATOM 2877 N N . LEU B 1 81 ? -14.461 30.234 8.852 1 98.62 81 LEU B N 1
ATOM 2878 C CA . LEU B 1 81 ? -13.836 31.438 8.297 1 98.62 81 LEU B CA 1
ATOM 2879 C C . LEU B 1 81 ? -13.141 32.25 9.383 1 98.62 81 LEU B C 1
ATOM 2881 O O . LEU B 1 81 ? -12.047 32.781 9.18 1 98.62 81 LEU B O 1
ATOM 2885 N N . LYS B 1 82 ? -13.797 32.375 10.508 1 98.69 82 LYS B N 1
ATOM 2886 C CA . LYS B 1 82 ? -13.203 33.094 11.633 1 98.69 82 LYS B CA 1
ATOM 2887 C C . LYS B 1 82 ? -11.922 32.406 12.109 1 98.69 82 LYS B C 1
ATOM 2889 O O . LYS B 1 82 ? -10.938 33.062 12.43 1 98.69 82 LYS B O 1
ATOM 2894 N N . ALA B 1 83 ? -11.969 31.094 12.242 1 98.81 83 ALA B N 1
ATOM 2895 C CA . ALA B 1 83 ? -10.781 30.344 12.648 1 98.81 83 ALA B CA 1
ATOM 2896 C C . ALA B 1 83 ? -9.633 30.578 11.672 1 98.81 83 ALA B C 1
ATOM 2898 O O . ALA B 1 83 ? -8.484 30.781 12.094 1 98.81 83 ALA B O 1
ATOM 2899 N N . VAL B 1 84 ? -9.922 30.516 10.391 1 98.75 84 VAL B N 1
ATOM 2900 C CA . VAL B 1 84 ? -8.93 30.734 9.352 1 98.75 84 VAL B CA 1
ATOM 2901 C C . VAL B 1 84 ? -8.359 32.156 9.477 1 98.75 84 VAL B C 1
ATOM 2903 O O . VAL B 1 84 ? -7.152 32.344 9.32 1 98.75 84 VAL B O 1
ATOM 2906 N N . GLU B 1 85 ? -9.195 33.094 9.742 1 98.44 85 GLU B N 1
ATOM 2907 C CA . GLU B 1 85 ? -8.781 34.469 9.891 1 98.44 85 GLU B CA 1
ATOM 2908 C C . GLU B 1 85 ? -7.82 34.656 11.07 1 98.44 85 GLU B C 1
ATOM 2910 O O . GLU B 1 85 ? -6.875 35.438 10.992 1 98.44 85 GLU B O 1
ATOM 2915 N N . LEU B 1 86 ? -8.109 33.938 12.156 1 98.62 86 LEU B N 1
ATOM 2916 C CA . LEU B 1 86 ? -7.211 33.969 13.305 1 98.62 86 LEU B CA 1
ATOM 2917 C C . LEU B 1 86 ? -5.805 33.531 12.914 1 98.62 86 LEU B C 1
ATOM 2919 O O . LEU B 1 86 ? -4.816 34.094 13.406 1 98.62 86 LEU B O 1
ATOM 2923 N N . VAL B 1 87 ? -5.73 32.562 12.047 1 98.69 87 VAL B N 1
ATOM 2924 C CA . VAL B 1 87 ? -4.434 32.062 11.625 1 98.69 87 VAL B CA 1
ATOM 2925 C C . VAL B 1 87 ? -3.789 33 10.617 1 98.69 87 VAL B C 1
ATOM 2927 O O . VAL B 1 87 ? -2.611 33.344 10.742 1 98.69 87 VAL B O 1
ATOM 2930 N N . SER B 1 88 ? -4.59 33.438 9.641 1 97.75 88 SER B N 1
ATOM 2931 C CA . SER B 1 88 ? -4.043 34.25 8.57 1 97.75 88 SER B CA 1
ATOM 2932 C C . SER B 1 88 ? -3.6 35.625 9.102 1 97.75 88 SER B C 1
ATOM 2934 O O . SER B 1 88 ? -2.709 36.25 8.531 1 97.75 88 SER B O 1
ATOM 2936 N N . THR B 1 89 ? -4.156 36.094 10.227 1 97.31 89 THR B N 1
ATOM 2937 C CA . THR B 1 89 ? -3.803 37.375 10.812 1 97.31 89 THR B CA 1
ATOM 2938 C C . THR B 1 89 ? -2.729 37.219 11.883 1 97.31 89 THR B C 1
ATOM 2940 O O . THR B 1 89 ? -2.328 38.188 12.523 1 97.31 89 THR B O 1
ATOM 2943 N N . GLY B 1 90 ? -2.322 35.969 12.164 1 96.75 90 GLY B N 1
ATOM 2944 C CA . GLY B 1 90 ? -1.19 35.719 13.039 1 96.75 90 GLY B CA 1
ATOM 2945 C C . GLY B 1 90 ? -1.591 35.531 14.492 1 96.75 90 GLY B C 1
ATOM 2946 O O . GLY B 1 90 ? -0.731 35.438 15.367 1 96.75 90 GLY B O 1
ATOM 2947 N N . LYS B 1 91 ? -2.865 35.469 14.805 1 97.88 91 LYS B N 1
ATOM 2948 C CA . LYS B 1 91 ? -3.324 35.25 16.172 1 97.88 91 LYS B CA 1
ATOM 2949 C C . LYS B 1 91 ? -3.191 33.781 16.578 1 97.88 91 LYS B C 1
ATOM 2951 O O . LYS B 1 91 ? -3.164 33.469 17.766 1 97.88 91 LYS B O 1
ATOM 2956 N N . ALA B 1 92 ? -3.172 32.969 15.617 1 98.44 92 ALA B N 1
ATOM 2957 C CA . ALA B 1 92 ? -2.895 31.547 15.781 1 98.44 92 ALA B CA 1
ATOM 2958 C C . ALA B 1 92 ? -1.869 31.062 14.758 1 98.44 92 ALA B C 1
ATOM 2960 O O . ALA B 1 92 ? -1.603 31.75 13.766 1 98.44 92 ALA B O 1
ATOM 2961 N N . ASP B 1 93 ? -1.277 29.922 15.023 1 98.38 93 ASP B N 1
ATOM 2962 C CA . ASP B 1 93 ? -0.159 29.469 14.211 1 98.38 93 ASP B CA 1
ATOM 2963 C C . ASP B 1 93 ? -0.578 28.297 13.312 1 98.38 93 ASP B C 1
ATOM 2965 O O . ASP B 1 93 ? 0.092 28 12.32 1 98.38 93 ASP B O 1
ATOM 2969 N N . MET B 1 94 ? -1.589 27.562 13.711 1 98.38 94 MET B N 1
ATOM 2970 C CA . MET B 1 94 ? -2.068 26.375 13 1 98.38 94 MET B CA 1
ATOM 2971 C C . MET B 1 94 ? -3.592 26.297 13.047 1 98.38 94 MET B C 1
ATOM 2973 O O . MET B 1 94 ? -4.23 26.984 13.844 1 98.38 94 MET B O 1
ATOM 2977 N N . LEU B 1 95 ? -4.141 25.531 12.148 1 98.75 95 LEU B N 1
ATOM 2978 C CA . LEU B 1 95 ? -5.586 25.391 12.016 1 98.75 95 LEU B CA 1
ATOM 2979 C C . LEU B 1 95 ? -6.012 23.938 12.195 1 98.75 95 LEU B C 1
ATOM 2981 O O . LEU B 1 95 ? -5.336 23.031 11.711 1 98.75 95 LEU B O 1
ATOM 2985 N N . MET B 1 96 ? -7.098 23.703 12.883 1 98.56 96 MET B N 1
ATOM 2986 C CA . MET B 1 96 ? -7.641 22.359 13.055 1 98.56 96 MET B CA 1
ATOM 2987 C C . MET B 1 96 ? -9.125 22.328 12.703 1 98.56 96 MET B C 1
ATOM 2989 O O . MET B 1 96 ? -9.875 23.234 13.07 1 98.56 96 MET B O 1
ATOM 2993 N N . LYS B 1 97 ? -9.461 21.297 11.977 1 98 97 LYS B N 1
ATOM 2994 C CA . LYS B 1 97 ? -10.859 21.094 11.609 1 98 97 LYS B CA 1
ATOM 2995 C C . LYS B 1 97 ? -11.641 20.469 12.758 1 98 97 LYS B C 1
ATOM 2997 O O . LYS B 1 97 ? -11.211 19.469 13.336 1 98 97 LYS B O 1
ATOM 3002 N N . GLY B 1 98 ? -12.758 21.031 13.125 1 96.88 98 GLY B N 1
ATOM 3003 C CA . GLY B 1 98 ? -13.688 20.438 14.078 1 96.88 98 GLY B CA 1
ATOM 3004 C C . GLY B 1 98 ? -14.93 19.875 13.422 1 96.88 98 GLY B C 1
ATOM 3005 O O . GLY B 1 98 ? -14.844 19.109 12.461 1 96.88 98 GLY B O 1
ATOM 3006 N N . LEU B 1 99 ? -16.109 20.141 14.023 1 96 99 LEU B N 1
ATOM 3007 C CA . LEU B 1 99 ? -17.359 19.531 13.625 1 96 99 LEU B CA 1
ATOM 3008 C C . LEU B 1 99 ? -17.953 20.25 12.414 1 96 99 LEU B C 1
ATOM 3010 O O . LEU B 1 99 ? -19.016 20.859 12.508 1 96 99 LEU B O 1
ATOM 3014 N N . ILE B 1 100 ? -17.359 20.125 11.273 1 96.62 100 ILE B N 1
ATOM 3015 C CA . ILE B 1 100 ? -17.781 20.719 10.008 1 96.62 100 ILE B CA 1
ATOM 3016 C C . ILE B 1 100 ? -17.375 19.797 8.852 1 96.62 100 ILE B C 1
ATOM 3018 O O . ILE B 1 100 ? -16.422 19.031 8.977 1 96.62 100 ILE B O 1
ATOM 3022 N N . ASP B 1 101 ? -18.172 19.734 7.836 1 94.88 101 ASP B N 1
ATOM 3023 C CA . ASP B 1 101 ? -17.781 18.891 6.699 1 94.88 101 ASP B CA 1
ATOM 3024 C C . ASP B 1 101 ? -16.516 19.406 6.031 1 94.88 101 ASP B C 1
ATOM 3026 O O . ASP B 1 101 ? -16.25 20.609 6.047 1 94.88 101 ASP B O 1
ATOM 3030 N N . THR B 1 102 ? -15.805 18.578 5.406 1 94.44 102 THR B N 1
ATOM 3031 C CA . THR B 1 102 ? -14.477 18.859 4.871 1 94.44 102 THR B CA 1
ATOM 3032 C C . THR B 1 102 ? -14.555 19.875 3.738 1 94.44 102 THR B C 1
ATOM 3034 O O . THR B 1 102 ? -13.688 20.75 3.619 1 94.44 102 THR B O 1
ATOM 3037 N N . ALA B 1 103 ? -15.594 19.75 2.918 1 94.06 103 ALA B N 1
ATOM 3038 C CA . ALA B 1 103 ? -15.727 20.656 1.776 1 94.06 103 ALA B CA 1
ATOM 3039 C C . ALA B 1 103 ? -15.836 22.109 2.234 1 94.06 103 ALA B C 1
ATOM 3041 O O . ALA B 1 103 ? -15.117 22.984 1.732 1 94.06 103 ALA B O 1
ATOM 3042 N N . ASN B 1 104 ? -16.672 22.344 3.172 1 97.25 104 ASN B N 1
ATOM 3043 C CA . ASN B 1 104 ? -16.875 23.703 3.686 1 97.25 104 ASN B CA 1
ATOM 3044 C C . ASN B 1 104 ? -15.633 24.188 4.441 1 97.25 104 ASN B C 1
ATOM 3046 O O . ASN B 1 104 ? -15.266 25.359 4.336 1 97.25 104 ASN B O 1
ATOM 3050 N N . PHE B 1 105 ? -15.094 23.328 5.156 1 97.94 105 PHE B N 1
ATOM 3051 C CA . PHE B 1 105 ? -13.867 23.672 5.875 1 97.94 105 PHE B CA 1
ATOM 3052 C C . PHE B 1 105 ? -12.781 24.109 4.902 1 97.94 105 PHE B C 1
ATOM 3054 O O . PHE B 1 105 ? -12.156 25.156 5.098 1 97.94 105 PHE B O 1
ATOM 3061 N N . LEU B 1 106 ? -12.594 23.328 3.842 1 97.5 106 LEU B N 1
ATOM 3062 C CA . LEU B 1 106 ? -11.539 23.609 2.871 1 97.5 106 LEU B CA 1
ATOM 3063 C C . LEU B 1 106 ? -11.844 24.891 2.1 1 97.5 106 LEU B C 1
ATOM 3065 O O . LEU B 1 106 ? -10.93 25.641 1.726 1 97.5 106 LEU B O 1
ATOM 3069 N N . ARG B 1 107 ? -13.086 25.125 1.87 1 97.5 107 ARG B N 1
ATOM 3070 C CA . ARG B 1 107 ? -13.461 26.391 1.242 1 97.5 107 ARG B CA 1
ATOM 3071 C C . ARG B 1 107 ? -13 27.578 2.076 1 97.5 107 ARG B C 1
ATOM 3073 O O . ARG B 1 107 ? -12.562 28.594 1.529 1 97.5 107 ARG B O 1
ATOM 3080 N N . ALA B 1 108 ? -13.125 27.453 3.363 1 98.38 108 ALA B N 1
ATOM 3081 C CA . ALA B 1 108 ? -12.641 28.5 4.25 1 98.38 108 ALA B CA 1
ATOM 3082 C C . ALA B 1 108 ? -11.125 28.625 4.172 1 98.38 108 ALA B C 1
ATOM 3084 O O . ALA B 1 108 ? -10.594 29.734 4.082 1 98.38 108 ALA B O 1
ATOM 3085 N N . VAL B 1 109 ? -10.438 27.516 4.195 1 98.31 109 VAL B N 1
ATOM 3086 C CA . VAL B 1 109 ? -8.977 27.484 4.168 1 98.31 109 VAL B CA 1
ATOM 3087 C C . VAL B 1 109 ? -8.469 28.156 2.895 1 98.31 109 VAL B C 1
ATOM 3089 O O . VAL B 1 109 ? -7.477 28.891 2.924 1 98.31 109 VAL B O 1
ATOM 3092 N N . LEU B 1 110 ? -9.18 27.922 1.797 1 96.94 110 LEU B N 1
ATOM 3093 C CA . LEU B 1 110 ? -8.719 28.359 0.484 1 96.94 110 LEU B CA 1
ATOM 3094 C C . LEU B 1 110 ? -9.406 29.656 0.072 1 96.94 110 LEU B C 1
ATOM 3096 O O . LEU B 1 110 ? -9.359 30.047 -1.097 1 96.94 110 LEU B O 1
ATOM 3100 N N . ASN B 1 111 ? -10.117 30.234 1.024 1 97.38 111 ASN B N 1
ATOM 3101 C CA . ASN B 1 111 ? -10.758 31.516 0.746 1 97.38 111 ASN B CA 1
ATOM 3102 C C . ASN B 1 111 ? -9.758 32.531 0.184 1 97.38 111 ASN B C 1
ATOM 3104 O O . ASN B 1 111 ? -8.656 32.688 0.707 1 97.38 111 ASN B O 1
ATOM 3108 N N . LYS B 1 112 ? -10.133 33.25 -0.796 1 94.75 112 LYS B N 1
ATOM 3109 C CA . LYS B 1 112 ? -9.234 34.156 -1.519 1 94.75 112 LYS B CA 1
ATOM 3110 C C . LYS B 1 112 ? -8.898 35.375 -0.687 1 94.75 112 LYS B C 1
ATOM 3112 O O . LYS B 1 112 ? -7.812 35.938 -0.812 1 94.75 112 LYS B O 1
ATOM 3117 N N . GLU B 1 113 ? -9.734 35.781 0.138 1 94.81 113 GLU B N 1
ATOM 3118 C CA . GLU B 1 113 ? -9.578 37.031 0.851 1 94.81 113 GLU B CA 1
ATOM 3119 C C . GLU B 1 113 ? -8.898 36.844 2.199 1 94.81 113 GLU B C 1
ATOM 3121 O O . GLU B 1 113 ? -7.965 37.562 2.549 1 94.81 113 GLU B O 1
ATOM 3126 N N . VAL B 1 114 ? -9.312 35.844 2.945 1 94.25 114 VAL B N 1
ATOM 3127 C CA . VAL B 1 114 ? -8.836 35.719 4.32 1 94.25 114 VAL B CA 1
ATOM 3128 C C . VAL B 1 114 ? -8.172 34.344 4.527 1 94.25 114 VAL B C 1
ATOM 3130 O O . VAL B 1 114 ? -7.684 34.062 5.621 1 94.25 114 VAL B O 1
ATOM 3133 N N . GLY B 1 115 ? -8.164 33.562 3.508 1 95.94 115 GLY B N 1
ATOM 3134 C CA . GLY B 1 115 ? -7.711 32.188 3.645 1 95.94 115 GLY B CA 1
ATOM 3135 C C . GLY B 1 115 ? -6.203 32.062 3.756 1 95.94 115 GLY B C 1
ATOM 3136 O O . GLY B 1 115 ? -5.516 33.031 4.074 1 95.94 115 GLY B O 1
ATOM 3137 N N . LEU B 1 116 ? -5.758 30.828 3.605 1 97.5 116 LEU B N 1
ATOM 3138 C CA . LEU B 1 116 ? -4.363 30.5 3.865 1 97.5 116 LEU B CA 1
ATOM 3139 C C . LEU B 1 116 ? -3.639 30.156 2.568 1 97.5 116 LEU B C 1
ATOM 3141 O O . LEU B 1 116 ? -2.578 29.516 2.596 1 97.5 116 LEU B O 1
ATOM 3145 N N . ARG B 1 117 ? -4.129 30.578 1.507 1 95.31 117 ARG B N 1
ATOM 3146 C CA . ARG B 1 117 ? -3.559 30.25 0.203 1 95.31 117 ARG B CA 1
ATOM 3147 C C . ARG B 1 117 ? -2.168 30.859 0.048 1 95.31 117 ARG B C 1
ATOM 3149 O O . ARG B 1 117 ? -1.929 32 0.473 1 95.31 117 ARG B O 1
ATOM 3156 N N . THR B 1 118 ? -1.27 30.109 -0.561 1 94.19 118 THR B N 1
ATOM 3157 C CA . THR B 1 118 ? 0.081 30.594 -0.832 1 94.19 118 THR B CA 1
ATOM 3158 C C . THR B 1 118 ? 0.368 30.578 -2.33 1 94.19 118 THR B C 1
ATOM 3160 O O . THR B 1 118 ? 1.405 31.078 -2.773 1 94.19 118 THR B O 1
ATOM 3163 N N . GLY B 1 119 ? -0.534 30 -3.094 1 92.12 119 GLY B N 1
ATOM 3164 C CA . GLY B 1 119 ? -0.275 29.781 -4.504 1 92.12 119 GLY B CA 1
ATOM 3165 C C . GLY B 1 119 ? 0.262 28.391 -4.797 1 92.12 119 GLY B C 1
ATOM 3166 O O . GLY B 1 119 ? 0.245 27.938 -5.941 1 92.12 119 GLY B O 1
ATOM 3167 N N . LYS B 1 120 ? 0.722 27.75 -3.811 1 93.25 120 LYS B N 1
ATOM 3168 C CA . LYS B 1 120 ? 1.195 26.375 -3.939 1 93.25 120 LYS B CA 1
ATOM 3169 C C . LYS B 1 120 ? 0.046 25.375 -3.797 1 93.25 120 LYS B C 1
ATOM 3171 O O . LYS B 1 120 ? -0.991 25.703 -3.215 1 93.25 120 LYS B O 1
ATOM 3176 N N . LEU B 1 121 ? 0.271 24.25 -4.383 1 97.44 121 LEU B N 1
ATOM 3177 C CA . LEU B 1 121 ? -0.695 23.172 -4.238 1 97.44 121 LEU B CA 1
ATOM 3178 C C . LEU B 1 121 ? -0.7 22.625 -2.812 1 97.44 121 LEU B C 1
ATOM 3180 O O . LEU B 1 121 ? 0.361 22.375 -2.238 1 97.44 121 LEU B O 1
ATOM 3184 N N . MET B 1 122 ? -1.863 22.484 -2.207 1 97.75 122 MET B N 1
ATOM 3185 C CA . MET B 1 122 ? -2.002 21.828 -0.911 1 97.75 122 MET B CA 1
ATOM 3186 C C . MET B 1 122 ? -1.854 20.312 -1.048 1 97.75 122 MET B C 1
ATOM 3188 O O . MET B 1 122 ? -2.287 19.719 -2.043 1 97.75 122 MET B O 1
ATOM 3192 N N . SER B 1 123 ? -1.271 19.672 -0.044 1 98.56 123 SER B N 1
ATOM 3193 C CA . SER B 1 123 ? -1.11 18.219 -0.105 1 98.56 123 SER B CA 1
ATOM 3194 C C . SER B 1 123 ? -1.108 17.609 1.291 1 98.56 123 SER B C 1
ATOM 3196 O O . SER B 1 123 ? -0.914 18.312 2.285 1 98.56 123 SER B O 1
ATOM 3198 N N . HIS B 1 124 ? -1.457 16.375 1.347 1 98.38 124 HIS B N 1
ATOM 3199 C CA . HIS B 1 124 ? -1.468 15.57 2.559 1 98.38 124 HIS B CA 1
ATOM 3200 C C . HIS B 1 124 ? -0.092 14.969 2.834 1 98.38 124 HIS B C 1
ATOM 3202 O O . HIS B 1 124 ? 0.577 14.492 1.915 1 98.38 124 HIS B O 1
ATOM 3208 N N . VAL B 1 125 ? 0.388 15.055 4.039 1 98.75 125 VAL B N 1
ATOM 3209 C CA . VAL B 1 125 ? 1.602 14.375 4.48 1 98.75 125 VAL B CA 1
ATOM 3210 C C . VAL B 1 125 ? 1.307 13.555 5.73 1 98.75 125 VAL B C 1
ATOM 3212 O O . VAL B 1 125 ? 0.901 14.102 6.762 1 98.75 125 VAL B O 1
ATOM 3215 N N . ALA B 1 126 ? 1.432 12.273 5.613 1 98.69 126 ALA B N 1
ATOM 3216 C CA . ALA B 1 126 ? 1.335 11.375 6.766 1 98.69 126 ALA B CA 1
ATOM 3217 C C . ALA B 1 126 ? 2.717 10.914 7.223 1 98.69 126 ALA B C 1
ATOM 3219 O O . ALA B 1 126 ? 3.561 10.547 6.402 1 98.69 126 ALA B O 1
ATOM 3220 N N . VAL B 1 127 ? 2.98 11 8.5 1 98.75 127 VAL B N 1
ATOM 3221 C CA . VAL B 1 127 ? 4.23 10.531 9.086 1 98.75 127 VAL B CA 1
ATOM 3222 C C . VAL B 1 127 ? 3.986 9.234 9.859 1 98.75 127 VAL B C 1
ATOM 3224 O O . VAL B 1 127 ? 3.049 9.148 10.656 1 98.75 127 VAL B O 1
ATOM 3227 N N . PHE B 1 128 ? 4.824 8.234 9.586 1 98.69 128 PHE B N 1
ATOM 3228 C CA . PHE B 1 128 ? 4.656 6.922 10.211 1 98.69 128 PHE B CA 1
ATOM 3229 C C . PHE B 1 128 ? 5.898 6.535 11 1 98.69 128 PHE B C 1
ATOM 3231 O O . PHE B 1 128 ? 7.023 6.75 10.547 1 98.69 128 PHE B O 1
ATOM 3238 N N . GLU B 1 129 ? 5.699 6.098 12.172 1 98.56 129 GLU B N 1
ATOM 3239 C CA . GLU B 1 129 ? 6.656 5.273 12.906 1 98.56 129 GLU B CA 1
ATOM 3240 C C . GLU B 1 129 ? 6.34 3.789 12.758 1 98.56 129 GLU B C 1
ATOM 3242 O O . GLU B 1 129 ? 5.34 3.307 13.289 1 98.56 129 GLU B O 1
ATOM 3247 N N . ILE B 1 130 ? 7.113 3.098 11.992 1 97.38 130 ILE B N 1
ATOM 3248 C CA . ILE B 1 130 ? 6.895 1.692 11.672 1 97.38 130 ILE B CA 1
ATOM 3249 C C . ILE B 1 130 ? 7.902 0.827 12.422 1 97.38 130 ILE B C 1
ATOM 3251 O O . ILE B 1 130 ? 9.109 1.078 12.367 1 97.38 130 ILE B O 1
ATOM 3255 N N . PRO B 1 131 ? 7.527 -0.234 13.125 1 94.56 131 PRO B N 1
ATOM 3256 C CA . PRO B 1 131 ? 8.406 -1.031 13.977 1 94.56 131 PRO B CA 1
ATOM 3257 C C . PRO B 1 131 ? 9.609 -1.595 13.227 1 94.56 131 PRO B C 1
ATOM 3259 O O . PRO B 1 131 ? 10.711 -1.676 13.781 1 94.56 131 PRO B O 1
ATOM 3262 N N . LYS B 1 132 ? 9.547 -1.96 12.031 1 93.25 132 LYS B N 1
ATOM 3263 C CA . LYS B 1 132 ? 10.609 -2.619 11.281 1 93.25 132 LYS B CA 1
ATOM 3264 C C . LYS B 1 132 ? 11.562 -1.599 10.664 1 93.25 132 LYS B C 1
ATOM 3266 O O . LYS B 1 132 ? 12.57 -1.97 10.055 1 93.25 132 LYS B O 1
ATOM 3271 N N . LEU B 1 133 ? 11.281 -0.337 10.852 1 94.62 133 LEU B N 1
ATOM 3272 C CA . LEU B 1 133 ? 12.133 0.721 10.32 1 94.62 133 LEU B CA 1
ATOM 3273 C C . LEU B 1 133 ? 12.703 1.575 11.445 1 94.62 133 LEU B C 1
ATOM 3275 O O . LEU B 1 133 ? 12.039 1.798 12.461 1 94.62 133 LEU B O 1
ATOM 3279 N N . ASP B 1 134 ? 13.906 2.105 11.281 1 94.38 134 ASP B N 1
ATOM 3280 C CA . ASP B 1 134 ? 14.602 2.83 12.336 1 94.38 134 ASP B CA 1
ATOM 3281 C C . ASP B 1 134 ? 14.5 4.34 12.133 1 94.38 134 ASP B C 1
ATOM 3283 O O . ASP B 1 134 ? 15.375 5.094 12.562 1 94.38 134 ASP B O 1
ATOM 3287 N N . ARG B 1 135 ? 13.531 4.75 11.414 1 96.69 135 ARG B N 1
ATOM 3288 C CA . ARG B 1 135 ? 13.305 6.164 11.141 1 96.69 135 ARG B CA 1
ATOM 3289 C C . ARG B 1 135 ? 11.828 6.43 10.836 1 96.69 135 ARG B C 1
ATOM 3291 O O . ARG B 1 135 ? 11.07 5.5 10.562 1 96.69 135 ARG B O 1
ATOM 3298 N N . LEU B 1 136 ? 11.438 7.711 10.914 1 98.25 136 LEU B N 1
ATOM 3299 C CA . LEU B 1 136 ? 10.102 8.109 10.492 1 98.25 136 LEU B CA 1
ATOM 3300 C C . LEU B 1 136 ? 9.977 8.086 8.977 1 98.25 136 LEU B C 1
ATOM 3302 O O . LEU B 1 136 ? 10.914 8.445 8.266 1 98.25 136 LEU B O 1
ATOM 3306 N N . ILE B 1 137 ? 8.859 7.664 8.492 1 98.75 137 ILE B N 1
ATOM 3307 C CA . ILE B 1 137 ? 8.562 7.656 7.062 1 98.75 137 ILE B CA 1
ATOM 3308 C C . ILE B 1 137 ? 7.465 8.68 6.758 1 98.75 137 ILE B C 1
ATOM 3310 O O . ILE B 1 137 ? 6.414 8.68 7.406 1 98.75 137 ILE B O 1
ATOM 3314 N N . PHE B 1 138 ? 7.754 9.57 5.859 1 98.88 138 PHE B N 1
ATOM 3315 C CA . PHE B 1 138 ? 6.785 10.555 5.395 1 98.88 138 PHE B CA 1
ATOM 3316 C C . PHE B 1 138 ? 6.121 10.102 4.102 1 98.88 138 PHE B C 1
ATOM 3318 O O . PHE B 1 138 ? 6.797 9.883 3.096 1 98.88 138 PHE B O 1
ATOM 3325 N N . LEU B 1 139 ? 4.844 9.906 4.141 1 98.94 139 LEU B N 1
ATOM 3326 C CA . LEU B 1 139 ? 4.07 9.406 3.008 1 98.94 139 LEU B CA 1
ATOM 3327 C C . LEU B 1 139 ? 3.215 10.516 2.406 1 98.94 139 LEU B C 1
ATOM 3329 O O . LEU B 1 139 ? 2.422 11.148 3.111 1 98.94 139 LEU B O 1
ATOM 3333 N N . THR B 1 140 ? 3.387 10.805 1.15 1 98.88 140 THR B N 1
ATOM 3334 C CA . THR B 1 140 ? 2.596 11.828 0.476 1 98.88 140 THR B CA 1
ATOM 3335 C C . THR B 1 140 ? 2.387 11.469 -0.993 1 98.88 140 THR B C 1
ATOM 3337 O O . THR B 1 140 ? 3.238 10.82 -1.607 1 98.88 140 THR B O 1
ATOM 3340 N N . ASP B 1 141 ? 1.288 11.734 -1.609 1 98.44 141 ASP B N 1
ATOM 3341 C CA . ASP B 1 141 ? 0.008 12.156 -1.049 1 98.44 141 ASP B CA 1
ATOM 3342 C C . ASP B 1 141 ? -0.948 10.977 -0.912 1 98.44 141 ASP B C 1
ATOM 3344 O O . ASP B 1 141 ? -1.132 10.211 -1.858 1 98.44 141 ASP B O 1
ATOM 3348 N N . ALA B 1 142 ? -1.5 10.828 0.181 1 98 142 ALA B N 1
ATOM 3349 C CA . ALA B 1 142 ? -2.311 9.641 0.431 1 98 142 ALA B CA 1
ATOM 3350 C C . ALA B 1 142 ? -3.795 9.992 0.475 1 98 142 ALA B C 1
ATOM 3352 O O . ALA B 1 142 ? -4.645 9.102 0.544 1 98 142 ALA B O 1
ATOM 3353 N N . ALA B 1 143 ? -4.121 11.312 0.311 1 96.38 143 ALA B N 1
ATOM 3354 C CA . ALA B 1 143 ? -5.508 11.602 0.666 1 96.38 143 ALA B CA 1
ATOM 3355 C C . ALA B 1 143 ? -6.047 12.781 -0.137 1 96.38 143 ALA B C 1
ATOM 3357 O O . ALA B 1 143 ? -7.262 12.938 -0.278 1 96.38 143 ALA B O 1
ATOM 3358 N N . PHE B 1 144 ? -5.207 13.594 -0.698 1 96.69 144 PHE B N 1
ATOM 3359 C CA . PHE B 1 144 ? -5.703 14.906 -1.098 1 96.69 144 PHE B CA 1
ATOM 3360 C C . PHE B 1 144 ? -5.664 15.062 -2.613 1 96.69 144 PHE B C 1
ATOM 3362 O O . PHE B 1 144 ? -6.648 15.477 -3.227 1 96.69 144 PHE B O 1
ATOM 3369 N N . ASN B 1 145 ? -4.535 14.828 -3.244 1 98.06 145 ASN B N 1
ATOM 3370 C CA . ASN B 1 145 ? -4.391 14.961 -4.691 1 98.06 145 ASN B CA 1
ATOM 3371 C C . ASN B 1 145 ? -4.555 13.617 -5.395 1 98.06 145 ASN B C 1
ATOM 3373 O O . ASN B 1 145 ? -3.73 12.719 -5.219 1 98.06 145 ASN B O 1
ATOM 3377 N N . MET B 1 146 ? -5.52 13.492 -6.238 1 97.69 146 MET B N 1
ATOM 3378 C CA . MET B 1 146 ? -5.906 12.203 -6.801 1 97.69 146 MET B CA 1
ATOM 33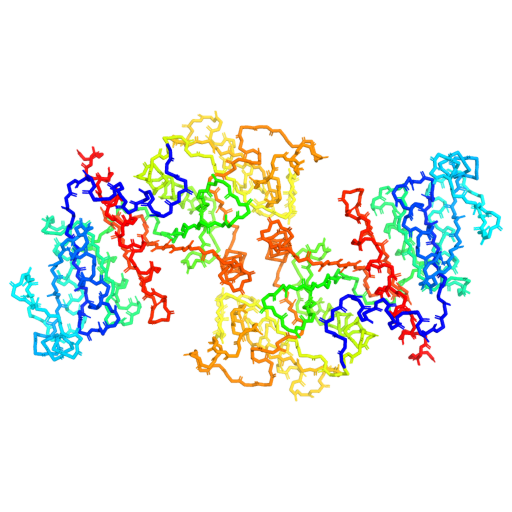79 C C . MET B 1 146 ? -4.891 11.734 -7.836 1 97.69 146 MET B C 1
ATOM 3381 O O . MET B 1 146 ? -4.32 10.648 -7.707 1 97.69 146 MET B O 1
ATOM 3385 N N . TYR B 1 147 ? -4.707 12.531 -8.852 1 98.19 147 TYR B N 1
ATOM 3386 C CA . TYR B 1 147 ? -3.811 12.211 -9.953 1 98.19 147 TYR B CA 1
ATOM 3387 C C . TYR B 1 147 ? -2.887 13.383 -10.266 1 98.19 147 TYR B C 1
ATOM 3389 O O . TYR B 1 147 ? -3.012 14.016 -11.312 1 98.19 147 TYR B O 1
ATOM 3397 N N . PRO B 1 148 ? -1.909 13.625 -9.398 1 98.44 148 PRO B N 1
ATOM 3398 C CA . PRO B 1 148 ? -1.037 14.789 -9.57 1 98.44 148 PRO B CA 1
ATOM 3399 C C . PRO B 1 148 ? -0.152 14.688 -10.812 1 98.44 148 PRO B C 1
ATOM 3401 O O . PRO B 1 148 ? 0.408 13.617 -11.086 1 98.44 148 PRO B O 1
ATOM 3404 N N . GLU B 1 149 ? -0.091 15.719 -11.547 1 98 149 GLU B N 1
ATOM 3405 C CA . GLU B 1 149 ? 0.863 15.844 -12.648 1 98 149 GLU B CA 1
ATOM 3406 C C . GLU B 1 149 ? 2.23 16.297 -12.141 1 98 149 GLU B C 1
ATOM 3408 O O . GLU B 1 149 ? 2.43 16.453 -10.938 1 98 149 GLU B O 1
ATOM 3413 N N . LEU B 1 150 ? 3.156 16.422 -13.102 1 98.38 150 LEU B N 1
ATOM 3414 C CA . LEU B 1 150 ? 4.539 16.703 -12.734 1 98.38 150 LEU B CA 1
ATOM 3415 C C . LEU B 1 150 ? 4.629 17.984 -11.891 1 98.38 150 LEU B C 1
ATOM 3417 O O . LEU B 1 150 ? 5.277 17.984 -10.836 1 98.38 150 LEU B O 1
ATOM 3421 N N . LYS B 1 151 ? 3.977 19.062 -12.328 1 97.88 151 LYS B N 1
ATOM 3422 C CA . LYS B 1 151 ? 4.02 20.328 -11.602 1 97.88 151 LYS B CA 1
ATOM 3423 C C . LYS B 1 151 ? 3.453 20.156 -10.188 1 97.88 151 LYS B C 1
ATOM 3425 O O . LYS B 1 151 ? 3.982 20.734 -9.234 1 97.88 151 LYS B O 1
ATOM 3430 N N . ASP B 1 152 ? 2.338 19.406 -10.109 1 98.56 152 ASP B N 1
ATOM 3431 C CA . ASP B 1 152 ? 1.737 19.125 -8.805 1 98.56 152 ASP B CA 1
ATOM 3432 C C . ASP B 1 152 ? 2.715 18.375 -7.906 1 98.56 152 ASP B C 1
ATOM 3434 O O . ASP B 1 152 ? 2.838 18.688 -6.719 1 98.56 152 ASP B O 1
ATOM 3438 N N . LYS B 1 153 ? 3.404 17.406 -8.469 1 98.88 153 LYS B N 1
ATOM 3439 C CA . LYS B 1 153 ? 4.324 16.578 -7.707 1 98.88 153 LYS B CA 1
ATOM 3440 C C . LYS B 1 153 ? 5.492 17.391 -7.16 1 98.88 153 LYS B C 1
ATOM 3442 O O . LYS B 1 153 ? 5.996 17.109 -6.074 1 98.88 153 LYS B O 1
ATOM 3447 N N . ILE B 1 154 ? 5.934 18.391 -7.906 1 98.69 154 ILE B N 1
ATOM 3448 C CA . ILE B 1 154 ? 6.98 19.281 -7.426 1 98.69 154 ILE B CA 1
ATOM 3449 C C . ILE B 1 154 ? 6.52 19.969 -6.145 1 98.69 154 ILE B C 1
ATOM 3451 O O . ILE B 1 154 ? 7.242 19.984 -5.145 1 98.69 154 ILE B O 1
ATOM 3455 N N . ASP B 1 155 ? 5.312 20.516 -6.145 1 98.62 155 ASP B N 1
ATOM 3456 C CA . ASP B 1 155 ? 4.766 21.203 -4.973 1 98.62 155 ASP B CA 1
ATOM 3457 C C . ASP B 1 155 ? 4.578 20.219 -3.812 1 98.62 155 ASP B C 1
ATOM 3459 O O . ASP B 1 155 ? 4.844 20.562 -2.658 1 98.62 155 ASP B O 1
ATOM 3463 N N . ILE B 1 156 ? 4.07 19.016 -4.105 1 98.88 156 ILE B N 1
ATOM 3464 C CA . ILE B 1 156 ? 3.844 18 -3.092 1 98.88 156 ILE B CA 1
ATOM 3465 C C . ILE B 1 156 ? 5.164 17.641 -2.412 1 98.88 156 ILE B C 1
ATOM 3467 O O . ILE B 1 156 ? 5.223 17.5 -1.188 1 98.88 156 ILE B O 1
ATOM 3471 N N . VAL B 1 157 ? 6.234 17.5 -3.205 1 98.81 157 VAL B N 1
ATOM 3472 C CA . VAL B 1 157 ? 7.562 17.219 -2.672 1 98.81 157 VAL B CA 1
ATOM 3473 C C . VAL B 1 157 ? 8.008 18.359 -1.759 1 98.81 157 VAL B C 1
ATOM 3475 O O . VAL B 1 157 ? 8.422 18.125 -0.62 1 98.81 157 VAL B O 1
ATOM 3478 N N . LYS B 1 158 ? 7.891 19.594 -2.244 1 98.31 158 LYS B N 1
ATOM 3479 C CA . LYS B 1 158 ? 8.32 20.734 -1.459 1 98.31 158 LYS B CA 1
ATOM 3480 C C . LYS B 1 158 ? 7.566 20.812 -0.133 1 98.31 158 LYS B C 1
ATOM 3482 O O . LYS B 1 158 ? 8.156 21.109 0.909 1 98.31 158 LYS B O 1
ATOM 3487 N N . ASN B 1 159 ? 6.285 20.578 -0.182 1 98.38 159 ASN B N 1
ATOM 3488 C CA . ASN B 1 159 ? 5.473 20.547 1.029 1 98.38 159 ASN B CA 1
ATOM 3489 C C . ASN B 1 159 ? 5.988 19.516 2.025 1 98.38 159 ASN B C 1
ATOM 3491 O O . ASN B 1 159 ? 6.129 19.812 3.215 1 98.38 159 ASN B O 1
ATOM 3495 N N . SER B 1 160 ? 6.23 18.312 1.547 1 98.75 160 SER B N 1
ATOM 3496 C CA . SER B 1 160 ? 6.652 17.219 2.418 1 98.75 160 SER B CA 1
ATOM 3497 C C . SER B 1 160 ? 8.055 17.469 2.971 1 98.75 160 SER B C 1
ATOM 3499 O O . SER B 1 160 ? 8.359 17.062 4.098 1 98.75 160 SER B O 1
ATOM 3501 N N . VAL B 1 161 ? 8.922 18.094 2.172 1 98.56 161 VAL B N 1
ATOM 3502 C CA . VAL B 1 161 ? 10.266 18.453 2.613 1 98.56 161 VAL B CA 1
ATOM 3503 C C . VAL B 1 161 ? 10.172 19.422 3.789 1 98.56 161 VAL B C 1
ATOM 3505 O O . VAL B 1 161 ? 10.914 19.281 4.77 1 98.56 161 VAL B O 1
ATOM 3508 N N . THR B 1 162 ? 9.25 20.359 3.701 1 98 162 THR B N 1
ATOM 3509 C CA . THR B 1 162 ? 9.031 21.297 4.785 1 98 162 THR B CA 1
ATOM 3510 C C . THR B 1 162 ? 8.68 20.578 6.082 1 98 162 THR B C 1
ATOM 3512 O O . THR B 1 162 ? 9.203 20.922 7.148 1 98 162 THR B O 1
ATOM 3515 N N . VAL B 1 163 ? 7.836 19.562 6.016 1 98.56 163 VAL B N 1
ATOM 3516 C CA . VAL B 1 163 ? 7.43 18.812 7.191 1 98.56 163 VAL B CA 1
ATOM 3517 C C . VAL B 1 163 ? 8.625 18.031 7.75 1 98.56 163 VAL B C 1
ATOM 3519 O O . VAL B 1 163 ? 8.867 18.047 8.961 1 98.56 163 VAL B O 1
ATOM 3522 N N . ALA B 1 164 ? 9.375 17.391 6.844 1 98.62 164 ALA B N 1
ATOM 3523 C CA . ALA B 1 164 ? 10.531 16.609 7.273 1 98.62 164 ALA B CA 1
ATOM 3524 C C . ALA B 1 164 ? 11.578 17.5 7.945 1 98.62 164 ALA B C 1
ATOM 3526 O O . ALA B 1 164 ? 12.141 17.125 8.977 1 98.62 164 ALA B O 1
ATOM 3527 N N . GLN B 1 165 ? 11.82 18.641 7.391 1 98.12 165 GLN B N 1
ATOM 3528 C CA . GLN B 1 165 ? 12.781 19.562 7.969 1 98.12 165 GLN B CA 1
ATOM 3529 C C . GLN B 1 165 ? 12.305 20.078 9.32 1 98.12 165 GLN B C 1
ATOM 3531 O O . GLN B 1 165 ? 13.109 20.266 10.242 1 98.12 165 GLN B O 1
ATOM 3536 N N . ALA B 1 166 ? 11.023 20.359 9.438 1 97.81 166 ALA B N 1
ATOM 3537 C CA . ALA B 1 166 ? 10.461 20.797 10.711 1 97.81 166 ALA B CA 1
ATOM 3538 C C . ALA B 1 166 ? 10.703 19.766 11.805 1 97.81 166 ALA B C 1
ATOM 3540 O O . ALA B 1 166 ? 10.898 20.125 12.977 1 97.81 166 ALA B O 1
ATOM 3541 N N . VAL B 1 167 ? 10.664 18.5 11.453 1 97.81 167 VAL B N 1
ATOM 3542 C CA . VAL B 1 167 ? 10.875 17.391 12.383 1 97.81 167 VAL B CA 1
ATOM 3543 C C . VAL B 1 167 ? 12.352 17.281 12.734 1 97.81 167 VAL B C 1
ATOM 3545 O O . VAL B 1 167 ? 12.703 16.828 13.828 1 97.81 167 VAL B O 1
ATOM 3548 N N . GLY B 1 168 ? 13.219 17.672 11.766 1 96.44 168 GLY B N 1
ATOM 3549 C CA . GLY B 1 168 ? 14.633 17.688 12.109 1 96.44 168 GLY B CA 1
ATOM 3550 C C . GLY B 1 168 ? 15.508 17.031 11.055 1 96.44 168 GLY B C 1
ATOM 3551 O O . GLY B 1 168 ? 16.703 16.828 11.281 1 96.44 168 GLY B O 1
ATOM 3552 N N . ILE B 1 169 ? 14.945 16.672 9.953 1 97.5 169 ILE B N 1
ATOM 3553 C CA . ILE B 1 169 ? 15.727 16.125 8.859 1 97.5 169 ILE B CA 1
ATOM 3554 C C . ILE B 1 169 ? 16.188 17.234 7.922 1 97.5 169 ILE B C 1
ATOM 3556 O O . ILE B 1 169 ? 15.406 17.719 7.098 1 97.5 169 ILE B O 1
ATOM 3560 N N . GLU B 1 170 ? 17.359 17.641 7.945 1 96.75 170 GLU B N 1
ATOM 3561 C CA . GLU B 1 170 ? 17.875 18.828 7.258 1 96.75 170 GLU B CA 1
ATOM 3562 C C . GLU B 1 170 ? 17.781 18.672 5.742 1 96.75 170 GLU B C 1
ATOM 3564 O O . GLU B 1 170 ? 17.312 19.562 5.047 1 96.75 170 GLU B O 1
ATOM 3569 N N . ILE B 1 171 ? 18.281 17.547 5.27 1 97.69 171 ILE B N 1
ATOM 3570 C CA . ILE B 1 171 ? 18.234 17.25 3.844 1 97.69 171 ILE B CA 1
ATOM 3571 C C . ILE B 1 171 ? 17.5 15.93 3.615 1 97.69 171 ILE B C 1
ATOM 3573 O O . ILE B 1 171 ? 18.141 14.883 3.42 1 97.69 171 ILE B O 1
ATOM 3577 N N . PRO B 1 172 ? 16.141 16.016 3.59 1 98.5 172 PRO B N 1
ATOM 3578 C CA . PRO B 1 172 ? 15.367 14.797 3.42 1 98.5 172 PRO B CA 1
ATOM 3579 C C . PRO B 1 172 ? 15.648 14.094 2.094 1 98.5 172 PRO B C 1
ATOM 3581 O O . PRO B 1 172 ? 15.867 14.758 1.076 1 98.5 172 PRO B O 1
ATOM 3584 N N . LYS B 1 173 ? 15.688 12.797 2.143 1 98.75 173 LYS B N 1
ATOM 3585 C CA . LYS B 1 173 ? 15.789 11.945 0.958 1 98.75 173 LYS B CA 1
ATOM 3586 C C . LYS B 1 173 ? 14.406 11.547 0.448 1 98.75 173 LYS B C 1
ATOM 3588 O O . LYS B 1 173 ? 13.648 10.883 1.157 1 98.75 173 LYS B O 1
ATOM 3593 N N . VAL B 1 174 ? 14.102 11.945 -0.774 1 98.88 174 VAL B N 1
ATOM 3594 C CA . VAL B 1 174 ? 12.773 11.758 -1.349 1 98.88 174 VAL B CA 1
ATOM 3595 C C . VAL B 1 174 ? 12.82 10.648 -2.398 1 98.88 174 VAL B C 1
ATOM 3597 O O . VAL B 1 174 ? 13.633 10.695 -3.322 1 98.88 174 VAL B O 1
ATOM 3600 N N . ALA B 1 175 ? 11.945 9.664 -2.277 1 98.88 175 ALA B N 1
ATOM 3601 C CA . ALA B 1 175 ? 11.812 8.594 -3.264 1 98.88 175 ALA B CA 1
ATOM 3602 C C . ALA B 1 175 ? 10.477 8.68 -3.992 1 98.88 175 ALA B C 1
ATOM 3604 O O . ALA B 1 175 ? 9.43 8.391 -3.414 1 98.88 175 ALA B O 1
ATOM 3605 N N . PRO B 1 176 ? 10.461 9.156 -5.254 1 98.81 176 PRO B N 1
ATOM 3606 C CA . PRO B 1 176 ? 9.266 8.898 -6.062 1 98.81 176 PRO B CA 1
ATOM 3607 C C . PRO B 1 176 ? 9.031 7.41 -6.305 1 98.81 176 PRO B C 1
ATOM 3609 O O . PRO B 1 176 ? 9.789 6.773 -7.047 1 98.81 176 PRO B O 1
ATOM 3612 N N . VAL B 1 177 ? 8.016 6.848 -5.734 1 98.81 177 VAL B N 1
ATOM 3613 C CA . VAL B 1 177 ? 7.828 5.402 -5.688 1 98.81 177 VAL B CA 1
ATOM 3614 C C . VAL B 1 177 ? 7.074 4.941 -6.934 1 98.81 177 VAL B C 1
ATOM 3616 O O . VAL B 1 177 ? 6.062 5.535 -7.312 1 98.81 177 VAL B O 1
ATOM 3619 N N . CYS B 1 178 ? 7.578 3.961 -7.586 1 98.38 178 CYS B N 1
ATOM 3620 C CA . CYS B 1 178 ? 6.992 3.309 -8.75 1 98.38 178 CYS B CA 1
ATOM 3621 C C . CYS B 1 178 ? 6.945 1.797 -8.57 1 98.38 178 CYS B C 1
ATOM 3623 O O . CYS B 1 178 ? 7.352 1.283 -7.523 1 98.38 178 CYS B O 1
ATOM 3625 N N . ALA B 1 179 ? 6.395 1.129 -9.555 1 97.44 179 ALA B N 1
ATOM 3626 C CA . ALA B 1 179 ? 6.328 -0.329 -9.508 1 97.44 179 ALA B CA 1
ATOM 3627 C C . ALA B 1 179 ? 7.652 -0.951 -9.953 1 97.44 179 ALA B C 1
ATOM 3629 O O . ALA B 1 179 ? 7.895 -2.139 -9.719 1 97.44 179 ALA B O 1
ATOM 3630 N N . VAL B 1 180 ? 8.5 -0.171 -10.555 1 95.62 180 VAL B N 1
ATOM 3631 C CA . VAL B 1 180 ? 9.789 -0.634 -11.055 1 95.62 180 VAL B CA 1
ATOM 3632 C C . VAL B 1 180 ? 10.859 0.416 -10.773 1 95.62 180 VAL B C 1
ATOM 3634 O O . VAL B 1 180 ? 10.547 1.562 -10.453 1 95.62 180 VAL B O 1
ATOM 3637 N N . GLU B 1 181 ? 12.102 0.082 -10.906 1 95.75 181 GLU B N 1
ATOM 3638 C CA . GLU B 1 181 ? 13.203 0.983 -10.586 1 95.75 181 GLU B CA 1
ATOM 3639 C C . GLU B 1 181 ? 13.906 1.474 -11.844 1 95.75 181 GLU B C 1
ATOM 3641 O O . GLU B 1 181 ? 14.977 2.076 -11.773 1 95.75 181 GLU B O 1
ATOM 3646 N N . VAL B 1 182 ? 13.305 1.157 -13.008 1 95.56 182 VAL B N 1
ATOM 3647 C CA . VAL B 1 182 ? 13.812 1.638 -14.281 1 95.56 182 VAL B CA 1
ATOM 3648 C C . VAL B 1 182 ? 12.75 2.488 -14.977 1 95.56 182 VAL B C 1
ATOM 3650 O O . VAL B 1 182 ? 11.547 2.314 -14.734 1 95.56 182 VAL B O 1
ATOM 3653 N N . VAL B 1 183 ? 13.242 3.404 -15.805 1 97.81 183 VAL B N 1
ATOM 3654 C CA . VAL B 1 183 ? 12.289 4.223 -16.547 1 97.81 183 VAL B CA 1
ATOM 3655 C C . VAL B 1 183 ? 11.57 3.363 -17.594 1 97.81 183 VAL B C 1
ATOM 3657 O O . VAL B 1 183 ? 12.211 2.672 -18.391 1 97.81 183 VAL B O 1
ATOM 3660 N N . ASN B 1 184 ? 10.328 3.326 -17.469 1 97.62 184 ASN B N 1
ATOM 3661 C CA . ASN B 1 184 ? 9.445 2.662 -18.422 1 97.62 184 ASN B CA 1
ATOM 3662 C C . ASN B 1 184 ? 8.484 3.65 -19.094 1 97.62 184 ASN B C 1
ATOM 3664 O O . ASN B 1 184 ? 7.555 4.141 -18.453 1 97.62 184 ASN B O 1
ATOM 3668 N N . PRO B 1 185 ? 8.672 3.906 -20.375 1 97.19 185 PRO B N 1
ATOM 3669 C CA . PRO B 1 185 ? 7.867 4.922 -21.062 1 97.19 185 PRO B CA 1
ATOM 3670 C C . PRO B 1 185 ? 6.371 4.625 -21 1 97.19 185 PRO B C 1
ATOM 3672 O O . PRO B 1 185 ? 5.551 5.527 -21.203 1 97.19 185 PRO B O 1
ATOM 3675 N N . SER B 1 186 ? 6.062 3.404 -20.688 1 96.75 186 SER B N 1
ATOM 3676 C CA . SER B 1 186 ? 4.656 3.031 -20.609 1 96.75 186 SER B CA 1
ATOM 3677 C C . SER B 1 186 ? 4.102 3.232 -19.203 1 96.75 186 SER B C 1
ATOM 3679 O O . SER B 1 186 ? 2.916 3 -18.969 1 96.75 186 SER B O 1
ATOM 3681 N N . MET B 1 187 ? 4.945 3.67 -18.281 1 97.62 187 MET B N 1
ATOM 3682 C CA . MET B 1 187 ? 4.555 3.936 -16.906 1 97.62 187 MET B CA 1
ATOM 3683 C C . MET B 1 187 ? 4.82 5.391 -16.531 1 97.62 187 MET B C 1
ATOM 3685 O O . MET B 1 187 ? 5.934 5.738 -16.125 1 97.62 187 MET B O 1
ATOM 3689 N N . GLN B 1 188 ? 3.791 6.156 -16.562 1 98.12 188 GLN B N 1
ATOM 3690 C CA . GLN B 1 188 ? 3.924 7.59 -16.328 1 98.12 188 GLN B CA 1
ATOM 3691 C C . GLN B 1 188 ? 4.621 7.871 -15 1 98.12 188 GLN B C 1
ATOM 3693 O O . GLN B 1 188 ? 5.383 8.836 -14.883 1 98.12 188 GLN B O 1
ATOM 3698 N N . ALA B 1 189 ? 4.375 7.078 -13.992 1 98.44 189 ALA B N 1
ATOM 3699 C CA . ALA B 1 189 ? 5 7.254 -12.688 1 98.44 189 ALA B CA 1
ATOM 3700 C C . ALA B 1 189 ? 6.523 7.289 -12.805 1 98.44 189 ALA B C 1
ATOM 3702 O O . ALA B 1 189 ? 7.188 8.07 -12.125 1 98.44 189 ALA B O 1
ATOM 3703 N N . THR B 1 190 ? 7.102 6.453 -13.695 1 98.62 190 THR B N 1
ATOM 3704 C CA . THR B 1 190 ? 8.555 6.375 -13.82 1 98.62 190 THR B CA 1
ATOM 3705 C C . THR B 1 190 ? 9.094 7.574 -14.594 1 98.62 190 THR B C 1
ATOM 3707 O O . THR B 1 190 ? 10.211 8.023 -14.344 1 98.62 190 THR B O 1
ATOM 3710 N N . ILE B 1 191 ? 8.273 8.039 -15.516 1 98.62 191 ILE B N 1
ATOM 3711 C CA . ILE B 1 191 ? 8.656 9.234 -16.266 1 98.62 191 ILE B CA 1
ATOM 3712 C C . ILE B 1 191 ? 8.727 10.43 -15.312 1 98.62 191 ILE B C 1
ATOM 3714 O O . ILE B 1 191 ? 9.742 11.133 -15.266 1 98.62 191 ILE B O 1
ATOM 3718 N N . ASP B 1 192 ? 7.676 10.625 -14.539 1 98.81 192 ASP B N 1
ATOM 3719 C CA . ASP B 1 192 ? 7.648 11.711 -13.57 1 98.81 192 ASP B CA 1
ATOM 3720 C C . ASP B 1 192 ? 8.82 11.609 -12.602 1 98.81 192 ASP B C 1
ATOM 3722 O O . ASP B 1 192 ? 9.492 12.602 -12.32 1 98.81 192 ASP B O 1
ATOM 3726 N N . ALA B 1 193 ? 9.047 10.398 -12.094 1 98.69 193 ALA B N 1
ATOM 3727 C CA . ALA B 1 193 ? 10.102 10.156 -11.109 1 98.69 193 ALA B CA 1
ATOM 3728 C C . ALA B 1 193 ? 11.469 10.531 -11.672 1 98.69 193 ALA B C 1
ATOM 3730 O O . ALA B 1 193 ? 12.289 11.133 -10.977 1 98.69 193 ALA B O 1
ATOM 3731 N N . SER B 1 194 ? 11.672 10.164 -12.93 1 98.56 194 SER B N 1
ATOM 3732 C CA . SER B 1 194 ? 12.961 10.445 -13.562 1 98.56 194 SER B CA 1
ATOM 3733 C C . SER B 1 194 ? 13.164 11.945 -13.727 1 98.56 194 SER B C 1
ATOM 3735 O O . SER B 1 194 ? 14.273 12.453 -13.523 1 98.56 194 SER B O 1
ATOM 3737 N N . ILE B 1 195 ? 12.125 12.641 -14.109 1 98.75 195 ILE B N 1
ATOM 3738 C CA . ILE B 1 195 ? 12.219 14.078 -14.312 1 98.75 195 ILE B CA 1
ATOM 3739 C C . ILE B 1 195 ? 12.469 14.773 -12.977 1 98.75 195 ILE B C 1
ATOM 3741 O O . ILE B 1 195 ? 13.352 15.633 -12.867 1 98.75 195 ILE B O 1
ATOM 3745 N N . LEU B 1 196 ? 11.719 14.406 -11.914 1 98.81 196 LEU B N 1
ATOM 3746 C CA . LEU B 1 196 ? 11.898 14.984 -10.578 1 98.81 196 LEU B CA 1
ATOM 3747 C C . LEU B 1 196 ? 13.328 14.789 -10.094 1 98.81 196 LEU B C 1
ATOM 3749 O O . LEU B 1 196 ? 13.93 15.703 -9.531 1 98.81 196 LEU B O 1
ATOM 3753 N N . SER B 1 197 ? 13.828 13.594 -10.281 1 98.38 197 SER B N 1
ATOM 3754 C CA . SER B 1 197 ? 15.188 13.273 -9.859 1 98.38 197 SER B CA 1
ATOM 3755 C C . SER B 1 197 ? 16.219 14.141 -10.578 1 98.38 197 SER B C 1
ATOM 3757 O O . SER B 1 197 ? 17.156 14.633 -9.953 1 98.38 197 SER B O 1
ATOM 3759 N N . LYS B 1 198 ? 16.031 14.25 -11.852 1 98.25 198 LYS B N 1
ATOM 3760 C CA . LYS B 1 198 ? 16.953 15.078 -12.633 1 98.25 198 LYS B CA 1
ATOM 3761 C C . LYS B 1 198 ? 16.875 16.547 -12.211 1 98.25 198 LYS B C 1
ATOM 3763 O O . LYS B 1 198 ? 17.875 17.234 -12.18 1 98.25 198 LYS B O 1
ATOM 3768 N N . MET B 1 199 ? 15.68 17.031 -11.977 1 98.38 199 MET B N 1
ATOM 3769 C CA . MET B 1 199 ? 15.5 18.406 -11.484 1 98.38 199 MET B CA 1
ATOM 3770 C C . MET B 1 199 ? 16.266 18.609 -10.18 1 98.38 199 MET B C 1
ATOM 3772 O O . MET B 1 199 ? 16.859 19.672 -9.977 1 98.38 199 MET B O 1
ATOM 3776 N N . SER B 1 200 ? 16.141 17.641 -9.32 1 97.75 200 SER B N 1
ATOM 3777 C CA . SER B 1 200 ? 16.891 17.703 -8.062 1 97.75 200 SER B CA 1
ATOM 3778 C C . SER B 1 200 ? 18.391 17.734 -8.312 1 97.75 200 SER B C 1
ATOM 3780 O O . SER B 1 200 ? 19.109 18.547 -7.734 1 97.75 200 SER B O 1
ATOM 3782 N N . ASP B 1 201 ? 18.875 16.891 -9.203 1 96.75 201 ASP B N 1
ATOM 3783 C CA . ASP B 1 201 ? 20.297 16.828 -9.562 1 96.75 201 ASP B CA 1
ATOM 3784 C C . ASP B 1 201 ? 20.797 18.188 -10.039 1 96.75 201 ASP B C 1
ATOM 3786 O O . ASP B 1 201 ? 21.953 18.547 -9.789 1 96.75 201 ASP B O 1
ATOM 3790 N N . ARG B 1 202 ? 19.938 18.859 -10.664 1 97.56 202 ARG B N 1
ATOM 3791 C CA . ARG B 1 202 ? 20.328 20.109 -11.289 1 97.56 202 ARG B CA 1
ATOM 3792 C C . ARG B 1 202 ? 20.078 21.297 -10.359 1 97.56 202 ARG B C 1
ATOM 3794 O O . ARG B 1 202 ? 20.25 22.453 -10.75 1 97.56 202 ARG B O 1
ATOM 3801 N N . GLY B 1 203 ? 19.531 21.031 -9.234 1 97 203 GLY B N 1
ATOM 3802 C CA . GLY B 1 203 ? 19.328 22.078 -8.242 1 97 203 GLY B CA 1
ATOM 3803 C C . GLY B 1 203 ? 18.047 22.859 -8.445 1 97 203 GLY B C 1
ATOM 3804 O O . GLY B 1 203 ? 17.859 23.938 -7.859 1 97 203 GLY B O 1
ATOM 3805 N N . GLN B 1 204 ? 17.172 22.359 -9.289 1 97.62 204 GLN B N 1
ATOM 3806 C CA . GLN B 1 204 ? 15.883 23.031 -9.508 1 97.62 204 GLN B CA 1
ATOM 3807 C C . GLN B 1 204 ? 14.945 22.812 -8.328 1 97.62 204 GLN B C 1
ATOM 3809 O O . GLN B 1 204 ? 14.039 23.625 -8.094 1 97.62 204 GLN B O 1
ATOM 3814 N N . ILE B 1 205 ? 15.023 21.719 -7.711 1 97.81 205 ILE B N 1
ATOM 3815 C CA . ILE B 1 205 ? 14.352 21.438 -6.445 1 97.81 205 ILE B CA 1
ATOM 3816 C C . ILE B 1 205 ? 15.375 21.391 -5.312 1 97.81 205 ILE B C 1
ATOM 3818 O O . ILE B 1 205 ? 16.219 20.5 -5.266 1 97.81 205 ILE B O 1
ATOM 3822 N N . LYS B 1 206 ? 15.289 22.312 -4.434 1 96.88 206 LYS B N 1
ATOM 3823 C CA . LYS B 1 206 ? 16.328 22.5 -3.432 1 96.88 206 LYS B CA 1
ATOM 3824 C C . LYS B 1 206 ? 15.891 21.969 -2.072 1 96.88 206 LYS B C 1
ATOM 3826 O O . LYS B 1 206 ? 14.703 21.719 -1.846 1 96.88 206 LYS B O 1
ATOM 3831 N N . GLY B 1 207 ? 16.844 21.719 -1.23 1 97.19 207 GLY B N 1
ATOM 3832 C CA . GLY B 1 207 ? 16.578 21.406 0.166 1 97.19 207 GLY B CA 1
ATOM 3833 C C . GLY B 1 207 ? 16.359 19.922 0.413 1 97.19 207 GLY B C 1
ATOM 3834 O O . GLY B 1 207 ? 16.016 19.516 1.525 1 97.19 207 GLY B O 1
ATOM 3835 N N . CYS B 1 208 ? 16.516 19.188 -0.665 1 98.38 208 CYS B N 1
ATOM 3836 C CA . CYS B 1 208 ? 16.328 17.75 -0.539 1 98.38 208 CYS B CA 1
ATOM 3837 C C . CYS B 1 208 ? 17.094 17 -1.618 1 98.38 208 CYS B C 1
ATOM 3839 O O . CYS B 1 208 ? 17.719 17.625 -2.486 1 98.38 208 CYS B O 1
ATOM 3841 N N . LEU B 1 209 ? 17.203 15.727 -1.466 1 98.56 209 LEU B N 1
ATOM 3842 C CA . LEU B 1 209 ? 17.703 14.82 -2.49 1 98.56 209 LEU B CA 1
ATOM 3843 C C . LEU B 1 209 ? 16.594 13.93 -3.025 1 98.56 209 LEU B C 1
ATOM 3845 O O . LEU B 1 209 ? 15.875 13.289 -2.252 1 98.56 209 LEU B O 1
ATOM 3849 N N . ILE B 1 210 ? 16.406 14 -4.305 1 98.69 210 ILE B N 1
ATOM 3850 C CA . ILE B 1 210 ? 15.391 13.156 -4.934 1 98.69 210 ILE B CA 1
ATOM 3851 C C . ILE B 1 210 ? 16.062 12.117 -5.828 1 98.69 210 ILE B C 1
ATOM 3853 O O . ILE B 1 210 ? 16.969 12.453 -6.602 1 98.69 210 ILE B O 1
ATOM 3857 N N . ASP B 1 211 ? 15.68 10.898 -5.688 1 98 211 ASP B N 1
ATOM 3858 C CA . ASP B 1 211 ? 16.172 9.859 -6.594 1 98 211 ASP B CA 1
ATOM 3859 C C . ASP B 1 211 ? 15.062 8.852 -6.91 1 98 211 ASP B C 1
ATOM 3861 O O . ASP B 1 211 ? 14.383 8.367 -6.004 1 98 211 ASP B O 1
ATOM 3865 N N . GLY B 1 212 ? 14.953 8.578 -8.195 1 96.56 212 GLY B N 1
ATOM 3866 C CA . GLY B 1 212 ? 13.984 7.617 -8.688 1 96.56 212 GLY B CA 1
ATOM 3867 C C . GLY B 1 212 ? 14.047 7.422 -10.195 1 96.56 212 GLY B C 1
ATOM 3868 O O . GLY B 1 212 ? 14.852 8.062 -10.875 1 96.56 212 GLY B O 1
ATOM 3869 N N . PRO B 1 213 ? 13.211 6.598 -10.75 1 97.94 213 PRO B N 1
ATOM 3870 C CA . PRO B 1 213 ? 12.172 5.812 -10.07 1 97.94 213 PRO B CA 1
ATOM 3871 C C . PRO B 1 213 ? 12.75 4.766 -9.125 1 97.94 213 PRO B C 1
ATOM 3873 O O . PRO B 1 213 ? 13.797 4.18 -9.414 1 97.94 213 PRO B O 1
ATOM 3876 N N . LEU B 1 214 ? 12.094 4.562 -7.977 1 98.06 214 LEU B N 1
ATOM 3877 C CA . LEU B 1 214 ? 12.414 3.494 -7.035 1 98.06 214 LEU B CA 1
ATOM 3878 C C . LEU B 1 214 ? 11.172 2.67 -6.711 1 98.06 214 LEU B C 1
ATOM 3880 O O . LEU B 1 214 ? 10.086 3.225 -6.523 1 98.06 214 LEU B O 1
ATOM 3884 N N . ALA B 1 215 ? 11.297 1.356 -6.75 1 97.69 215 ALA B N 1
ATOM 3885 C CA . ALA B 1 215 ? 10.273 0.539 -6.109 1 97.69 215 ALA B CA 1
ATOM 3886 C C . ALA B 1 215 ? 10.312 0.698 -4.59 1 97.69 215 ALA B C 1
ATOM 3888 O O . ALA B 1 215 ? 11.32 1.134 -4.031 1 97.69 215 ALA B O 1
ATOM 3889 N N . LEU B 1 216 ? 9.219 0.389 -3.967 1 98.12 216 LEU B N 1
ATOM 3890 C CA . LEU B 1 216 ? 9.102 0.667 -2.539 1 98.12 216 LEU B CA 1
ATOM 3891 C C . LEU B 1 216 ? 10.188 -0.062 -1.752 1 98.12 216 LEU B C 1
ATOM 3893 O O . LEU B 1 216 ? 10.727 0.479 -0.784 1 98.12 216 LEU B O 1
ATOM 3897 N N . ASP B 1 217 ? 10.5 -1.315 -2.143 1 95.81 217 ASP B N 1
ATOM 3898 C CA . ASP B 1 217 ? 11.523 -2.086 -1.438 1 95.81 217 ASP B CA 1
ATOM 3899 C C . ASP B 1 217 ? 12.883 -1.413 -1.546 1 95.81 217 ASP B C 1
ATOM 3901 O O . ASP B 1 217 ? 13.617 -1.325 -0.56 1 95.81 217 ASP B O 1
ATOM 3905 N N . ASN B 1 218 ? 13.203 -0.876 -2.719 1 96.25 218 ASN B N 1
ATOM 3906 C CA . ASN B 1 218 ? 14.477 -0.191 -2.934 1 96.25 218 ASN B CA 1
ATOM 3907 C C . ASN B 1 218 ? 14.516 1.155 -2.217 1 96.25 218 ASN B C 1
ATOM 3909 O O . ASN B 1 218 ? 15.594 1.691 -1.953 1 96.25 218 ASN B O 1
ATOM 3913 N N . ALA B 1 219 ? 13.367 1.731 -1.995 1 97.5 219 ALA B N 1
ATOM 3914 C CA . ALA B 1 219 ? 13.289 2.996 -1.267 1 97.5 219 ALA B CA 1
ATOM 3915 C C . ALA B 1 219 ? 13.508 2.779 0.229 1 97.5 219 ALA B C 1
ATOM 3917 O O . ALA B 1 219 ? 14.117 3.615 0.9 1 97.5 219 ALA B O 1
ATOM 3918 N N . LEU B 1 220 ? 13.055 1.606 0.752 1 96.69 220 LEU B N 1
ATOM 3919 C CA . LEU B 1 220 ? 12.953 1.416 2.195 1 96.69 220 LEU B CA 1
ATOM 3920 C C . LEU B 1 220 ? 14.156 0.642 2.729 1 96.69 220 LEU B C 1
ATOM 3922 O O . LEU B 1 220 ? 14.539 0.804 3.889 1 96.69 220 LEU B O 1
ATOM 3926 N N . SER B 1 221 ? 14.703 -0.245 1.935 1 94.12 221 SER B N 1
ATOM 3927 C CA . SER B 1 221 ? 15.68 -1.208 2.436 1 94.12 221 SER B CA 1
ATOM 3928 C C . SER B 1 221 ? 17 -1.111 1.67 1 94.12 221 SER B C 1
ATOM 3930 O O . SER B 1 221 ? 17.031 -1.296 0.451 1 94.12 221 SER B O 1
ATOM 3932 N N . ILE B 1 222 ? 18.078 -0.956 2.406 1 92.44 222 ILE B N 1
ATOM 3933 C CA . ILE B 1 222 ? 19.406 -0.898 1.802 1 92.44 222 ILE B CA 1
ATOM 3934 C C . ILE B 1 222 ? 19.734 -2.24 1.152 1 92.44 222 ILE B C 1
ATOM 3936 O O . ILE B 1 222 ? 20.266 -2.285 0.042 1 92.44 222 ILE B O 1
ATOM 3940 N N . GLU B 1 223 ? 19.359 -3.256 1.829 1 90.06 223 GLU B N 1
ATOM 3941 C CA . GLU B 1 223 ? 19.609 -4.605 1.331 1 90.06 223 GLU B CA 1
ATOM 3942 C C . GLU B 1 223 ? 18.875 -4.855 0.021 1 90.06 223 GLU B C 1
ATOM 3944 O O . GLU B 1 223 ? 19.453 -5.395 -0.929 1 90.06 223 GLU B O 1
ATOM 3949 N N . ALA B 1 224 ? 17.625 -4.469 0.014 1 89.44 224 ALA B N 1
ATOM 3950 C CA . ALA B 1 224 ? 16.828 -4.652 -1.201 1 89.44 224 ALA B CA 1
ATOM 3951 C C . ALA B 1 224 ? 17.406 -3.846 -2.359 1 89.44 224 ALA B C 1
ATOM 3953 O O . ALA B 1 224 ? 17.484 -4.332 -3.49 1 89.44 224 ALA B O 1
ATOM 3954 N N . ALA B 1 225 ? 17.812 -2.668 -2.061 1 90.12 225 ALA B N 1
ATOM 3955 C CA . ALA B 1 225 ? 18.406 -1.811 -3.084 1 90.12 225 ALA B CA 1
ATOM 3956 C C . ALA B 1 225 ? 19.703 -2.416 -3.629 1 90.12 225 ALA B C 1
ATOM 3958 O O . ALA B 1 225 ? 19.906 -2.469 -4.844 1 90.12 225 ALA B O 1
ATOM 3959 N N . ALA B 1 226 ? 20.547 -2.898 -2.764 1 88.06 226 ALA B N 1
ATOM 3960 C CA . ALA B 1 226 ? 21.812 -3.504 -3.154 1 88.06 226 ALA B CA 1
ATOM 3961 C C . ALA B 1 226 ? 21.594 -4.73 -4.031 1 88.06 226 ALA B C 1
ATOM 3963 O O . ALA B 1 226 ? 22.281 -4.926 -5.027 1 88.06 226 ALA B O 1
ATOM 3964 N N . HIS B 1 227 ? 20.656 -5.516 -3.664 1 85.38 227 HIS B N 1
ATOM 3965 C CA . HIS B 1 227 ? 20.328 -6.742 -4.391 1 85.38 227 HIS B CA 1
ATOM 3966 C C . HIS B 1 227 ? 19.906 -6.441 -5.824 1 85.38 227 HIS B C 1
ATOM 3968 O O . HIS B 1 227 ? 20.188 -7.227 -6.734 1 85.38 227 HIS B O 1
ATOM 3974 N N . LYS B 1 228 ? 19.281 -5.312 -5.98 1 85.38 228 LYS B N 1
ATOM 3975 C CA . LYS B 1 228 ? 18.797 -4.957 -7.312 1 85.38 228 LYS B CA 1
ATOM 3976 C C . LYS B 1 228 ? 19.781 -4.051 -8.039 1 85.38 228 LYS B C 1
ATOM 3978 O O . LYS B 1 228 ? 19.484 -3.535 -9.117 1 85.38 228 LYS B O 1
ATOM 3983 N N . GLY B 1 229 ? 20.828 -3.791 -7.367 1 86.88 229 GLY B N 1
ATOM 3984 C CA . GLY B 1 229 ? 21.875 -2.967 -7.965 1 86.88 229 GLY B CA 1
ATOM 3985 C C . GLY B 1 229 ? 21.5 -1.497 -8.031 1 86.88 229 GLY B C 1
ATOM 3986 O O . GLY B 1 229 ? 21.969 -0.771 -8.906 1 86.88 229 GLY B O 1
ATOM 3987 N N . VAL B 1 230 ? 20.547 -1.151 -7.301 1 84.88 230 VAL B N 1
ATOM 3988 C CA . VAL B 1 230 ? 20.141 0.252 -7.234 1 84.88 230 VAL B CA 1
ATOM 3989 C C . VAL B 1 230 ? 21.031 0.993 -6.234 1 84.88 230 VAL B C 1
ATOM 3991 O O . VAL B 1 230 ? 21.172 0.568 -5.086 1 84.88 230 VAL B O 1
ATOM 3994 N N . ASN B 1 231 ? 21.609 2.016 -6.777 1 83.88 231 ASN B N 1
ATOM 3995 C CA . ASN B 1 231 ? 22.547 2.775 -5.949 1 83.88 231 ASN B CA 1
ATOM 3996 C C . ASN B 1 231 ? 22.125 4.238 -5.828 1 83.88 231 ASN B C 1
ATOM 3998 O O . ASN B 1 231 ? 21.172 4.664 -6.469 1 83.88 231 ASN B O 1
ATOM 4002 N N . GLY B 1 232 ? 22.734 4.941 -4.883 1 84.88 232 GLY B N 1
ATOM 4003 C CA . GLY B 1 232 ? 22.438 6.355 -4.684 1 84.88 232 GLY B CA 1
ATOM 4004 C C . GLY B 1 232 ? 22.203 6.719 -3.232 1 84.88 232 GLY B C 1
ATOM 4005 O O . GLY B 1 232 ? 22.094 5.836 -2.375 1 84.88 232 GLY B O 1
ATOM 4006 N N . SER B 1 233 ? 22.062 7.969 -3.035 1 89.44 233 SER B N 1
ATOM 4007 C CA . SER B 1 233 ? 21.969 8.477 -1.674 1 89.44 233 SER B CA 1
ATOM 4008 C C . SER B 1 233 ? 20.562 8.25 -1.104 1 89.44 233 SER B C 1
ATOM 4010 O O . SER B 1 233 ? 20.391 8.211 0.115 1 89.44 233 SER B O 1
ATOM 4012 N N . VAL B 1 234 ? 19.578 7.98 -1.936 1 96.19 234 VAL B N 1
ATOM 4013 C CA . VAL B 1 234 ? 18.203 7.859 -1.486 1 96.19 234 VAL B CA 1
ATOM 4014 C C . VAL B 1 234 ? 17.828 6.387 -1.333 1 96.19 234 VAL B C 1
ATOM 4016 O O . VAL B 1 234 ? 17.031 6.023 -0.47 1 96.19 234 VAL B O 1
ATOM 4019 N N . ALA B 1 235 ? 18.453 5.469 -2.1 1 95.19 235 ALA B N 1
ATOM 4020 C CA . ALA B 1 235 ? 18.125 4.047 -2.139 1 95.19 235 ALA B CA 1
ATOM 4021 C C . ALA B 1 235 ? 18.297 3.41 -0.761 1 95.19 235 ALA B C 1
ATOM 4023 O O . ALA B 1 235 ? 19.359 3.512 -0.142 1 95.19 235 ALA B O 1
ATOM 4024 N N . GLY B 1 236 ? 17.188 2.859 -0.32 1 95.94 236 GLY B N 1
ATOM 4025 C CA . GLY B 1 236 ? 17.172 2.172 0.961 1 95.94 236 GLY B CA 1
ATOM 4026 C C . GLY B 1 236 ? 17.094 3.117 2.145 1 95.94 236 GLY B C 1
ATOM 4027 O O . GLY B 1 236 ? 16.969 2.678 3.291 1 95.94 236 GLY B O 1
ATOM 4028 N N . ARG B 1 237 ? 17.078 4.438 1.883 1 96.44 237 ARG B N 1
ATOM 4029 C CA . ARG B 1 237 ? 17.188 5.41 2.965 1 96.44 237 ARG B CA 1
ATOM 4030 C C . ARG B 1 237 ? 16.156 6.523 2.822 1 96.44 237 ARG B C 1
ATOM 4032 O O . ARG B 1 237 ? 16.328 7.609 3.383 1 96.44 237 ARG B O 1
ATOM 4039 N N . ALA B 1 238 ? 15.172 6.266 2.061 1 98.25 238 ALA B N 1
ATOM 4040 C CA . ALA B 1 238 ? 14.188 7.312 1.789 1 98.25 238 ALA B CA 1
ATOM 4041 C C . ALA B 1 238 ? 13.5 7.77 3.072 1 98.25 238 ALA B C 1
ATOM 4043 O O . ALA B 1 238 ? 13.141 6.949 3.916 1 98.25 238 ALA B O 1
ATOM 4044 N N . ASP B 1 239 ? 13.391 9.078 3.25 1 98.44 239 ASP B N 1
ATOM 4045 C CA . ASP B 1 239 ? 12.594 9.68 4.312 1 98.44 239 ASP B CA 1
ATOM 4046 C C . ASP B 1 239 ? 11.156 9.922 3.852 1 98.44 239 ASP B C 1
ATOM 4048 O O . ASP B 1 239 ? 10.211 9.672 4.598 1 98.44 239 ASP B O 1
ATOM 4052 N N . ILE B 1 240 ? 11.078 10.414 2.67 1 98.88 240 ILE B N 1
ATOM 4053 C CA . ILE B 1 240 ? 9.797 10.797 2.084 1 98.88 240 ILE B CA 1
ATOM 4054 C C . ILE B 1 240 ? 9.461 9.867 0.919 1 98.88 240 ILE B C 1
ATOM 4056 O O . ILE B 1 240 ? 10.273 9.688 0.009 1 98.88 240 ILE B O 1
ATOM 4060 N N . LEU B 1 241 ? 8.359 9.242 0.973 1 98.94 241 LEU B N 1
ATOM 4061 C CA . LEU B 1 241 ? 7.816 8.445 -0.119 1 98.94 241 LEU B CA 1
ATOM 4062 C C . LEU B 1 241 ? 6.762 9.227 -0.893 1 98.94 241 LEU B C 1
ATOM 4064 O O . LEU B 1 241 ? 5.672 9.492 -0.375 1 98.94 241 LEU B O 1
ATOM 4068 N N . LEU B 1 242 ? 7.082 9.633 -2.125 1 98.94 242 LEU B N 1
ATOM 4069 C CA . LEU B 1 242 ? 6.145 10.305 -3.016 1 98.94 242 LEU B CA 1
ATOM 4070 C C . LEU B 1 242 ? 5.352 9.289 -3.834 1 98.94 242 LEU B C 1
ATOM 4072 O O . LEU B 1 242 ? 5.918 8.586 -4.672 1 98.94 242 LEU B O 1
ATOM 4076 N N . MET B 1 243 ? 4.066 9.219 -3.623 1 98.88 243 MET B N 1
ATOM 4077 C CA . MET B 1 243 ? 3.213 8.234 -4.281 1 98.88 243 MET B CA 1
ATOM 4078 C C . MET B 1 243 ? 2.762 8.727 -5.652 1 98.88 243 MET B C 1
ATOM 4080 O O . MET B 1 243 ? 2.574 9.93 -5.848 1 98.88 243 MET B O 1
ATOM 4084 N N . PRO B 1 244 ? 2.557 7.855 -6.539 1 98.69 244 PRO B N 1
ATOM 4085 C CA . PRO B 1 244 ? 2.25 8.258 -7.914 1 98.69 244 PRO B CA 1
ATOM 4086 C C . PRO B 1 244 ? 0.808 8.734 -8.078 1 98.69 244 PRO B C 1
ATOM 4088 O O . PRO B 1 244 ? 0.516 9.531 -8.977 1 98.69 244 PRO B O 1
ATOM 4091 N N . ASN B 1 245 ? -0.092 8.242 -7.277 1 98.38 245 ASN B N 1
ATOM 4092 C CA . ASN B 1 245 ? -1.51 8.57 -7.359 1 98.38 245 ASN B CA 1
ATOM 4093 C C . ASN B 1 245 ? -2.24 8.25 -6.059 1 98.38 245 ASN B C 1
ATOM 4095 O O . ASN B 1 245 ? -1.649 7.695 -5.133 1 98.38 245 ASN B O 1
ATOM 4099 N N . ILE B 1 246 ? -3.467 8.578 -6.008 1 98.5 246 ILE B N 1
ATOM 4100 C CA . ILE B 1 246 ? -4.215 8.531 -4.758 1 98.5 246 ILE B CA 1
ATOM 4101 C C . ILE B 1 246 ? -4.441 7.078 -4.344 1 98.5 246 ILE B C 1
ATOM 4103 O O . ILE B 1 246 ? -4.438 6.758 -3.15 1 98.5 246 ILE B O 1
ATOM 4107 N N . GLU B 1 247 ? -4.66 6.168 -5.336 1 98.44 247 GLU B N 1
ATOM 4108 C CA . GLU B 1 247 ? -4.895 4.77 -4.988 1 98.44 247 GLU B CA 1
ATOM 4109 C C . GLU B 1 247 ? -3.686 4.164 -4.281 1 98.44 247 GLU B C 1
ATOM 4111 O O . GLU B 1 247 ? -3.82 3.551 -3.223 1 98.44 247 GLU B O 1
ATOM 4116 N N . ALA B 1 248 ? -2.518 4.398 -4.895 1 98.69 248 ALA B N 1
ATOM 4117 C CA . ALA B 1 248 ? -1.284 3.861 -4.32 1 98.69 248 ALA B CA 1
ATOM 4118 C C . ALA B 1 248 ? -1.026 4.438 -2.934 1 98.69 248 ALA B C 1
ATOM 4120 O O . ALA B 1 248 ? -0.711 3.701 -1.996 1 98.69 248 ALA B O 1
ATOM 4121 N N . GLY B 1 249 ? -1.203 5.711 -2.846 1 98.75 249 GLY B N 1
ATOM 4122 C CA . GLY B 1 249 ? -0.976 6.367 -1.567 1 98.75 249 GLY B CA 1
ATOM 4123 C C . GLY B 1 249 ? -1.943 5.918 -0.488 1 98.75 249 GLY B C 1
ATOM 4124 O O . GLY B 1 249 ? -1.528 5.574 0.62 1 98.75 249 GLY B O 1
ATOM 4125 N N . ASN B 1 250 ? -3.211 5.957 -0.81 1 98.56 250 ASN B N 1
ATOM 4126 C CA . ASN B 1 250 ? -4.25 5.582 0.145 1 98.56 250 ASN B CA 1
ATOM 4127 C C . ASN B 1 250 ? -4.109 4.125 0.581 1 98.56 250 ASN B C 1
ATOM 4129 O O . ASN B 1 250 ? -4.25 3.812 1.765 1 98.56 250 ASN B O 1
ATOM 4133 N N . ILE B 1 251 ? -3.816 3.281 -0.347 1 98.69 251 ILE B N 1
ATOM 4134 C CA . ILE B 1 251 ? -3.703 1.854 -0.065 1 98.69 251 ILE B CA 1
ATOM 4135 C C . ILE B 1 251 ? -2.484 1.599 0.821 1 98.69 251 ILE B C 1
ATOM 4137 O O . ILE B 1 251 ? -2.549 0.802 1.76 1 98.69 251 ILE B O 1
ATOM 4141 N N . MET B 1 252 ? -1.344 2.238 0.538 1 98.75 252 MET B N 1
ATOM 4142 C CA . MET B 1 252 ? -0.199 2.072 1.428 1 98.75 252 MET B CA 1
ATOM 4143 C C . MET B 1 252 ? -0.52 2.58 2.828 1 98.75 252 MET B C 1
ATOM 4145 O O . MET B 1 252 ? -0.197 1.925 3.82 1 98.75 252 MET B O 1
ATOM 4149 N N . TYR B 1 253 ? -1.146 3.77 2.887 1 98.5 253 TYR B N 1
ATOM 4150 C CA . TYR B 1 253 ? -1.539 4.355 4.164 1 98.5 253 TYR B CA 1
ATOM 4151 C C . TYR B 1 253 ? -2.371 3.371 4.98 1 98.5 253 TYR B C 1
ATOM 4153 O O . TYR B 1 253 ? -2.076 3.119 6.152 1 98.5 253 TYR B O 1
ATOM 4161 N N . LYS B 1 254 ? -3.381 2.842 4.406 1 97.88 254 LYS B N 1
ATOM 4162 C CA . LYS B 1 254 ? -4.293 1.936 5.102 1 97.88 254 LYS B CA 1
ATOM 4163 C C . LYS B 1 254 ? -3.623 0.594 5.383 1 97.88 254 LYS B C 1
ATOM 4165 O O . LYS B 1 254 ? -3.902 -0.041 6.402 1 97.88 254 LYS B O 1
ATOM 4170 N N . THR B 1 255 ? -2.768 0.083 4.426 1 98.44 255 THR B N 1
ATOM 4171 C CA . THR B 1 255 ? -2.021 -1.142 4.691 1 98.44 255 THR B CA 1
ATOM 4172 C C . THR B 1 255 ? -1.205 -1.011 5.973 1 98.44 255 THR B C 1
ATOM 4174 O O . THR B 1 255 ? -1.298 -1.858 6.863 1 98.44 255 THR B O 1
ATOM 4177 N N . LEU B 1 256 ? -0.454 0.087 6.113 1 97.94 256 LEU B N 1
ATOM 4178 C CA . LEU B 1 256 ? 0.346 0.314 7.312 1 97.94 256 LEU B CA 1
ATOM 4179 C C . LEU B 1 256 ? -0.54 0.377 8.555 1 97.94 256 LEU B C 1
ATOM 4181 O O . LEU B 1 256 ? -0.251 -0.272 9.562 1 97.94 256 LEU B O 1
ATOM 4185 N N . THR B 1 257 ? -1.638 1.093 8.477 1 96.06 257 THR B N 1
ATOM 4186 C CA . THR B 1 257 ? -2.512 1.367 9.609 1 96.06 257 THR B CA 1
ATOM 4187 C C . THR B 1 257 ? -3.18 0.086 10.102 1 96.06 257 THR B C 1
ATOM 4189 O O . THR B 1 257 ? -3.363 -0.102 11.305 1 96.06 257 THR B O 1
ATOM 4192 N N . TYR B 1 258 ? -3.49 -0.831 9.203 1 95.19 258 TYR B N 1
ATOM 4193 C CA . TYR B 1 258 ? -4.359 -1.936 9.586 1 95.19 258 TYR B CA 1
ATOM 4194 C C . TYR B 1 258 ? -3.574 -3.236 9.695 1 95.19 258 TYR B C 1
ATOM 4196 O O . TYR B 1 258 ? -4.07 -4.227 10.242 1 95.19 258 TYR B O 1
ATOM 4204 N N . THR B 1 259 ? -2.291 -3.203 9.211 1 96.38 259 THR B N 1
ATOM 4205 C CA . THR B 1 259 ? -1.592 -4.484 9.219 1 96.38 259 THR B CA 1
ATOM 4206 C C . THR B 1 259 ? -0.321 -4.398 10.055 1 96.38 259 THR B C 1
ATOM 4208 O O . THR B 1 259 ? 0.349 -5.41 10.281 1 96.38 259 THR B O 1
ATOM 4211 N N . THR B 1 260 ? 0.052 -3.219 10.531 1 96.44 260 THR B N 1
ATOM 4212 C CA . THR B 1 260 ? 1.203 -3.053 11.414 1 96.44 260 THR B CA 1
ATOM 4213 C C . THR B 1 260 ? 0.788 -2.404 12.727 1 96.44 260 THR B C 1
ATOM 4215 O O . THR B 1 260 ? -0.358 -1.979 12.883 1 96.44 260 THR B O 1
ATOM 4218 N N . GLU B 1 261 ? 1.693 -2.383 13.703 1 95.75 261 GLU B N 1
ATOM 4219 C CA . GLU B 1 261 ? 1.518 -1.635 14.938 1 95.75 261 GLU B CA 1
ATOM 4220 C C . GLU B 1 261 ? 2.115 -0.235 14.836 1 95.75 261 GLU B C 1
ATOM 4222 O O . GLU B 1 261 ? 2.686 0.279 15.797 1 95.75 261 GLU B O 1
ATOM 4227 N N . CYS B 1 262 ? 1.956 0.38 13.812 1 96.75 262 CYS B N 1
ATOM 4228 C CA . CYS B 1 262 ? 2.576 1.675 13.547 1 96.75 262 CYS B CA 1
ATOM 4229 C C . CYS B 1 262 ? 1.895 2.777 14.352 1 96.75 262 CYS B C 1
ATOM 4231 O O . CYS B 1 262 ? 0.787 2.59 14.859 1 96.75 262 CYS B O 1
ATOM 4233 N N . ARG B 1 263 ? 2.6 3.875 14.594 1 97.5 263 ARG B N 1
ATOM 4234 C CA . ARG B 1 263 ? 2.074 5.164 15.031 1 97.5 263 ARG B CA 1
ATOM 4235 C C . ARG B 1 263 ? 2.104 6.184 13.898 1 97.5 263 ARG B C 1
ATOM 4237 O O . ARG B 1 263 ? 2.996 6.145 13.047 1 97.5 263 ARG B O 1
ATOM 4244 N N . SER B 1 264 ? 1.12 7.02 13.898 1 97.75 264 SER B N 1
ATOM 4245 C CA . SER B 1 264 ? 1.097 7.93 12.758 1 97.75 264 SER B CA 1
ATOM 4246 C C . SER B 1 264 ? 0.52 9.289 13.141 1 97.75 264 SER B C 1
ATOM 4248 O O . SER B 1 264 ? -0.013 9.453 14.242 1 97.75 264 SER B O 1
ATOM 4250 N N . GLY B 1 265 ? 0.736 10.258 12.406 1 97.94 265 GLY B N 1
ATOM 4251 C CA . GLY B 1 265 ? 0.154 11.594 12.375 1 97.94 265 GLY B CA 1
ATOM 4252 C C . GLY B 1 265 ? 0.163 12.211 10.984 1 97.94 265 GLY B C 1
ATOM 4253 O O . GLY B 1 265 ? 1.092 11.992 10.211 1 97.94 265 GLY B O 1
ATOM 4254 N N . ALA B 1 266 ? -0.858 12.945 10.711 1 97.88 266 ALA B N 1
ATOM 4255 C CA . ALA B 1 266 ? -0.941 13.508 9.367 1 97.88 266 ALA B CA 1
ATOM 4256 C C . ALA B 1 266 ? -1.437 14.953 9.406 1 97.88 266 ALA B C 1
ATOM 4258 O O . ALA B 1 266 ? -2.078 15.367 10.375 1 97.88 266 ALA B O 1
ATOM 4259 N N . LEU B 1 267 ? -1.104 15.688 8.383 1 97.62 267 LEU B N 1
ATOM 4260 C CA . LEU B 1 267 ? -1.579 17.062 8.266 1 97.62 267 LEU B CA 1
ATOM 4261 C C . LEU B 1 267 ? -1.62 17.516 6.812 1 97.62 267 LEU B C 1
ATOM 4263 O O . LEU B 1 267 ? -1.121 16.812 5.93 1 97.62 267 LEU B O 1
ATOM 4267 N N . LEU B 1 268 ? -2.355 18.547 6.578 1 98.19 268 LEU B N 1
ATOM 4268 C CA . LEU B 1 268 ? -2.363 19.234 5.293 1 98.19 268 LEU B CA 1
ATOM 4269 C C . LEU B 1 268 ? -1.393 20.406 5.301 1 98.19 268 LEU B C 1
ATOM 4271 O O . LEU B 1 268 ? -1.339 21.172 6.27 1 98.19 268 LEU B O 1
ATOM 4275 N N . VAL B 1 269 ? -0.632 20.469 4.223 1 98.12 269 VAL B N 1
ATOM 4276 C CA . VAL B 1 269 ? 0.392 21.5 4.09 1 98.12 269 VAL B CA 1
ATOM 4277 C C . VAL B 1 269 ? 0.316 22.141 2.701 1 98.12 269 VAL B C 1
ATOM 4279 O O . VAL B 1 269 ? -0.502 21.734 1.874 1 98.12 269 VAL B O 1
ATOM 4282 N N . GLY B 1 270 ? 1.104 23.109 2.475 1 97.38 270 GLY B N 1
ATOM 4283 C CA . GLY B 1 270 ? 1.037 23.891 1.244 1 97.38 270 GLY B CA 1
ATOM 4284 C C . GLY B 1 270 ? 0.315 25.219 1.409 1 97.38 270 GLY B C 1
ATOM 4285 O O . GLY B 1 270 ? 0.21 25.984 0.459 1 97.38 270 GLY B O 1
ATOM 4286 N N . THR B 1 271 ? -0.245 25.453 2.572 1 97.62 271 THR B N 1
ATOM 4287 C CA . THR B 1 271 ? -0.855 26.719 2.975 1 97.62 271 THR B CA 1
ATOM 4288 C C . THR B 1 271 ? 0.095 27.516 3.857 1 97.62 271 THR B C 1
ATOM 4290 O O . THR B 1 271 ? 1.175 27.031 4.211 1 97.62 271 THR B O 1
ATOM 4293 N N . SER B 1 272 ? -0.292 28.719 4.109 1 97.44 272 SER B N 1
ATOM 4294 C CA . SER B 1 272 ? 0.586 29.609 4.867 1 97.44 272 SER B CA 1
ATOM 4295 C C . SER B 1 272 ? 0.759 29.109 6.301 1 97.44 272 SER B C 1
ATOM 4297 O O . SER B 1 272 ? 1.671 29.562 7.008 1 97.44 272 SER B O 1
ATOM 4299 N N . ALA B 1 273 ? -0.062 28.25 6.766 1 98.19 273 ALA B N 1
ATOM 4300 C CA . ALA B 1 273 ? -0.001 27.547 8.047 1 98.19 273 ALA B CA 1
ATOM 4301 C C . ALA B 1 273 ? -0.473 26.094 7.91 1 98.19 273 ALA B C 1
ATOM 4303 O O . ALA B 1 273 ? -1.295 25.797 7.047 1 98.19 273 ALA B O 1
ATOM 4304 N N . PRO B 1 274 ? 0.134 25.188 8.75 1 98.56 274 PRO B N 1
ATOM 4305 C CA . PRO B 1 274 ? -0.316 23.797 8.656 1 98.56 274 PRO B CA 1
ATOM 4306 C C . PRO B 1 274 ? -1.759 23.609 9.125 1 98.56 274 PRO B C 1
ATOM 4308 O O . PRO B 1 274 ? -2.244 24.375 9.961 1 98.56 274 PRO B O 1
ATOM 4311 N N . VAL B 1 275 ? -2.4 22.641 8.555 1 98.62 275 VAL B N 1
ATOM 4312 C CA . VAL B 1 275 ? -3.803 22.359 8.836 1 98.62 275 VAL B CA 1
ATOM 4313 C C . VAL B 1 275 ? -3.947 20.922 9.344 1 98.62 275 VAL B C 1
ATOM 4315 O O . VAL B 1 275 ? -3.492 19.984 8.688 1 98.62 275 VAL B O 1
ATOM 4318 N N . VAL B 1 276 ? -4.555 20.734 10.492 1 98.19 276 VAL B N 1
ATOM 4319 C CA . VAL B 1 276 ? -4.801 19.422 11.078 1 98.19 276 VAL B CA 1
ATOM 4320 C C . VAL B 1 276 ? -6.227 18.969 10.766 1 98.19 276 VAL B C 1
ATOM 4322 O O . VAL B 1 276 ? -7.191 19.641 11.156 1 98.19 276 VAL B O 1
ATOM 4325 N N . LEU B 1 277 ? -6.238 17.922 9.945 1 93.56 277 LEU B N 1
ATOM 4326 C CA . LEU B 1 277 ? -7.512 17.281 9.641 1 93.56 277 LEU B CA 1
ATOM 4327 C C . LEU B 1 277 ? -7.613 15.914 10.312 1 93.56 277 LEU B C 1
ATOM 4329 O O . LEU B 1 277 ? -6.824 15.016 10.023 1 93.56 277 LEU B O 1
ATOM 4333 N N . THR B 1 278 ? -8.398 15.797 11.289 1 83.88 278 THR B N 1
ATOM 4334 C CA . THR B 1 278 ? -8.5 14.508 11.961 1 83.88 278 THR B CA 1
ATOM 4335 C C . THR B 1 278 ? -9.883 13.898 11.758 1 83.88 278 THR B C 1
ATOM 4337 O O . THR B 1 278 ? -10.844 14.609 11.461 1 83.88 278 THR B O 1
ATOM 4340 N N . SER B 1 279 ? -9.812 12.586 11.711 1 80.94 279 SER B N 1
ATOM 4341 C CA . SER B 1 279 ? -11.062 11.836 11.633 1 80.94 279 SER B CA 1
ATOM 4342 C C . SER B 1 279 ? -11.578 11.469 13.016 1 80.94 279 SER B C 1
ATOM 4344 O O . SER B 1 279 ? -10.797 11.312 13.961 1 80.94 279 SER B O 1
ATOM 4346 N N . ARG B 1 280 ? -12.922 11.336 13.125 1 76.31 280 ARG B N 1
ATOM 4347 C CA . ARG B 1 280 ? -13.539 10.898 14.383 1 76.31 280 ARG B CA 1
ATOM 4348 C C . ARG B 1 280 ? -13.008 9.523 14.797 1 76.31 280 ARG B C 1
ATOM 4350 O O . ARG B 1 280 ? -12.969 9.203 15.984 1 76.31 280 ARG B O 1
ATOM 4357 N N . ASN B 1 281 ? -12.5 8.844 13.805 1 78.25 281 ASN B N 1
ATOM 4358 C CA . ASN B 1 281 ? -12.078 7.469 14.07 1 78.25 281 ASN B CA 1
ATOM 4359 C C . ASN B 1 281 ? -10.586 7.383 14.352 1 78.25 281 ASN B C 1
ATOM 4361 O O . ASN B 1 281 ? -10.078 6.32 14.719 1 78.25 281 ASN B O 1
ATOM 4365 N N . ASP B 1 282 ? -9.922 8.484 14.273 1 87.88 282 ASP B N 1
ATOM 4366 C CA . ASP B 1 282 ? -8.508 8.484 14.625 1 87.88 282 ASP B CA 1
ATOM 4367 C C . ASP B 1 282 ? -8.312 8.273 16.125 1 87.88 282 ASP B C 1
ATOM 4369 O O . ASP B 1 282 ? -9.117 8.75 16.938 1 87.88 282 ASP B O 1
ATOM 4373 N N . SER B 1 283 ? -7.332 7.578 16.453 1 90.5 283 SER B N 1
ATOM 4374 C CA . SER B 1 283 ? -7.012 7.418 17.875 1 90.5 283 SER B CA 1
ATOM 4375 C C . SER B 1 283 ? -6.582 8.742 18.484 1 90.5 283 SER B C 1
ATOM 4377 O O . SER B 1 283 ? -6.211 9.68 17.781 1 90.5 283 SER B O 1
ATOM 4379 N N . HIS B 1 284 ? -6.652 8.781 19.781 1 91.12 284 HIS B N 1
ATOM 4380 C CA . HIS B 1 284 ? -6.168 9.945 20.531 1 91.12 284 HIS B CA 1
ATOM 4381 C C . HIS B 1 284 ? -4.699 10.211 20.234 1 91.12 284 HIS B C 1
ATOM 4383 O O . HIS B 1 284 ? -4.305 11.359 20.016 1 91.12 284 HIS B O 1
ATOM 4389 N N . GLU B 1 285 ? -3.969 9.18 20.219 1 94.38 285 GLU B N 1
ATOM 4390 C CA . GLU B 1 285 ? -2.539 9.297 19.953 1 94.38 285 GLU B CA 1
ATOM 4391 C C . GLU B 1 285 ? -2.285 9.891 18.562 1 94.38 285 GLU B C 1
ATOM 4393 O O . GLU B 1 285 ? -1.415 10.75 18.406 1 94.38 285 GLU B O 1
ATOM 4398 N N . THR B 1 286 ? -3.021 9.438 17.594 1 96.06 286 THR B N 1
ATOM 4399 C CA . THR B 1 286 ? -2.859 9.914 16.219 1 96.06 286 THR B CA 1
ATOM 4400 C C . THR B 1 286 ? -3.15 11.414 16.141 1 96.06 286 THR B C 1
ATOM 4402 O O . THR B 1 286 ? -2.441 12.148 15.445 1 96.06 286 THR B O 1
ATOM 4405 N N . LYS B 1 287 ? -4.176 11.883 16.828 1 95.62 287 LYS B N 1
ATOM 4406 C CA . LYS B 1 287 ? -4.523 13.305 16.844 1 95.62 287 LYS B CA 1
ATOM 4407 C C . LYS B 1 287 ? -3.428 14.133 17.516 1 95.62 287 LYS B C 1
ATOM 4409 O O . LYS B 1 287 ? -3.062 15.203 17.031 1 95.62 287 LYS B O 1
ATOM 4414 N N . MET B 1 288 ? -2.889 13.594 18.594 1 95.75 288 MET B N 1
ATOM 4415 C CA . MET B 1 288 ? -1.811 14.273 19.312 1 95.75 288 MET B CA 1
ATOM 4416 C C . MET B 1 288 ? -0.57 14.398 18.422 1 95.75 288 MET B C 1
ATOM 4418 O O . MET B 1 288 ? 0.066 15.453 18.391 1 95.75 288 MET B O 1
ATOM 4422 N N . ASN B 1 289 ? -0.283 13.312 17.781 1 97.94 289 ASN B N 1
ATOM 4423 C CA . ASN B 1 289 ? 0.858 13.32 16.875 1 97.94 289 ASN B CA 1
ATOM 4424 C C . ASN B 1 289 ? 0.687 14.359 15.773 1 97.94 289 ASN B C 1
ATOM 4426 O O . ASN B 1 289 ? 1.638 15.062 15.422 1 97.94 289 ASN B O 1
ATOM 4430 N N . ALA B 1 290 ? -0.533 14.469 15.258 1 98.25 290 ALA B N 1
ATOM 4431 C CA . ALA B 1 290 ? -0.823 15.438 14.195 1 98.25 290 ALA B CA 1
ATOM 4432 C C . ALA B 1 290 ? -0.632 16.859 14.688 1 98.25 290 ALA B C 1
ATOM 4434 O O . ALA B 1 290 ? -0.052 17.703 13.984 1 98.25 290 ALA B O 1
ATOM 4435 N N . ILE B 1 291 ? -1.09 17.172 15.883 1 98.25 291 ILE B N 1
ATOM 4436 C CA . ILE B 1 291 ? -0.971 18.5 16.453 1 98.25 291 ILE B CA 1
ATOM 4437 C C . ILE B 1 291 ? 0.501 18.828 16.688 1 98.25 291 ILE B C 1
ATOM 4439 O O . ILE B 1 291 ? 0.946 19.938 16.391 1 98.25 291 ILE B O 1
ATOM 4443 N N . ALA B 1 292 ? 1.244 17.859 17.203 1 98.31 292 ALA B N 1
ATOM 4444 C CA . ALA B 1 292 ? 2.668 18.078 17.438 1 98.31 292 ALA B CA 1
ATOM 4445 C C . ALA B 1 292 ? 3.412 18.359 16.141 1 98.31 292 ALA B C 1
ATOM 4447 O O . ALA B 1 292 ? 4.25 19.25 16.078 1 98.31 292 ALA B O 1
ATOM 4448 N N . LEU B 1 293 ? 3.143 17.547 15.125 1 98.5 293 LEU B N 1
ATOM 4449 C CA . LEU B 1 293 ? 3.746 17.766 13.82 1 98.5 293 LEU B CA 1
ATOM 4450 C C . LEU B 1 293 ? 3.412 19.156 13.297 1 98.5 293 LEU B C 1
ATOM 4452 O O . LEU B 1 293 ? 4.281 19.859 12.766 1 98.5 293 LEU B O 1
ATOM 4456 N N . ALA B 1 294 ? 2.135 19.516 13.43 1 98.62 294 ALA B N 1
ATOM 4457 C CA . ALA B 1 294 ? 1.694 20.828 12.969 1 98.62 294 ALA B CA 1
ATOM 4458 C C . ALA B 1 294 ? 2.441 21.953 13.695 1 98.62 294 ALA B C 1
ATOM 4460 O O . ALA B 1 294 ? 2.818 22.953 13.078 1 98.62 294 ALA B O 1
ATOM 4461 N N . ALA B 1 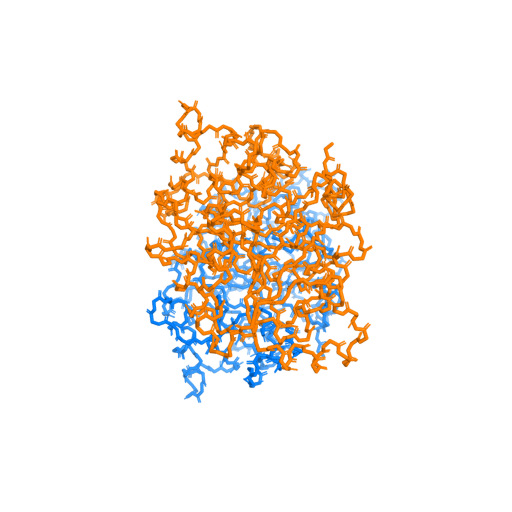295 ? 2.635 21.812 14.969 1 98.31 295 ALA B N 1
ATOM 4462 C CA . ALA B 1 295 ? 3.363 22.797 15.75 1 98.31 295 ALA B CA 1
ATOM 4463 C C . ALA B 1 295 ? 4.789 22.969 15.234 1 98.31 295 ALA B C 1
ATOM 4465 O O . ALA B 1 295 ? 5.281 24.094 15.109 1 98.31 295 ALA B O 1
ATOM 4466 N N . LEU B 1 296 ? 5.426 21.844 14.969 1 98.12 296 LEU B N 1
ATOM 4467 C CA . LEU B 1 296 ? 6.785 21.891 14.445 1 98.12 296 LEU B CA 1
ATOM 4468 C C . LEU B 1 296 ? 6.82 22.578 13.086 1 98.12 296 LEU B C 1
ATOM 4470 O O . LEU B 1 296 ? 7.723 23.375 12.812 1 98.12 296 LEU B O 1
ATOM 4474 N N . VAL B 1 297 ? 5.855 22.266 12.234 1 98.38 297 VAL B N 1
ATOM 4475 C CA . VAL B 1 297 ? 5.793 22.859 10.906 1 98.38 297 VAL B CA 1
ATOM 4476 C C . VAL B 1 297 ? 5.547 24.359 11.023 1 98.38 297 VAL B C 1
ATOM 4478 O O . VAL B 1 297 ? 6.152 25.156 10.297 1 98.38 297 VAL B O 1
ATOM 4481 N N . ALA B 1 298 ? 4.594 24.719 11.914 1 98.06 298 ALA B N 1
ATOM 4482 C CA . ALA B 1 298 ? 4.312 26.141 12.133 1 98.06 298 ALA B CA 1
ATOM 4483 C C . ALA B 1 298 ? 5.574 26.891 12.562 1 98.06 298 ALA B C 1
ATOM 4485 O O . ALA B 1 298 ? 5.812 28.016 12.125 1 98.06 298 ALA B O 1
ATOM 4486 N N . ASN B 1 299 ? 6.34 26.297 13.422 1 96.56 299 ASN B N 1
ATOM 4487 C CA . ASN B 1 299 ? 7.594 26.906 13.867 1 96.56 299 ASN B CA 1
ATOM 4488 C C . ASN B 1 299 ? 8.562 27.094 12.703 1 96.56 299 ASN B C 1
ATOM 4490 O O . ASN B 1 299 ? 9.234 28.125 12.609 1 96.56 299 ASN B O 1
ATOM 4494 N N . LYS B 1 300 ? 8.672 26.094 11.906 1 94.69 300 LYS B N 1
ATOM 4495 C CA . LYS B 1 300 ? 9.562 26.141 10.75 1 94.69 300 LYS B CA 1
ATOM 4496 C C . LYS B 1 300 ? 9.141 27.25 9.781 1 94.69 300 LYS B C 1
ATOM 4498 O O . LYS B 1 300 ? 9.992 27.969 9.242 1 94.69 300 LYS B O 1
ATOM 4503 N N . LEU B 1 301 ? 7.852 27.344 9.523 1 94.12 301 LEU B N 1
ATOM 4504 C CA . LEU B 1 301 ? 7.34 28.328 8.57 1 94.12 301 LEU B CA 1
ATOM 4505 C C . LEU B 1 301 ? 7.559 29.75 9.086 1 94.12 301 LEU B C 1
ATOM 4507 O O . LEU B 1 301 ? 7.734 30.672 8.289 1 94.12 301 LEU B O 1
ATOM 4511 N N . LYS B 1 302 ? 7.48 30 10.328 1 86.19 302 LYS B N 1
ATOM 4512 C CA . LYS B 1 302 ? 7.715 31.328 10.922 1 86.19 302 LYS B CA 1
ATOM 4513 C C . LYS B 1 302 ? 9.188 31.703 10.844 1 86.19 302 LYS B C 1
ATOM 4515 O O . LYS B 1 302 ? 9.523 32.875 10.648 1 86.19 302 LYS B O 1
ATOM 4520 N N . GLY B 1 303 ? 10.008 30.688 11.078 1 74.5 303 GLY B N 1
ATOM 4521 C CA . GLY B 1 303 ? 11.43 30.953 10.969 1 74.5 303 GLY B CA 1
ATOM 4522 C C . GLY B 1 303 ? 11.867 31.312 9.555 1 74.5 303 GLY B C 1
ATOM 4523 O O . GLY B 1 303 ? 12.875 31.984 9.367 1 74.5 303 GLY B O 1
ATOM 4524 N N . ASN B 1 304 ? 11.25 30.797 8.633 1 63.84 304 ASN B N 1
ATOM 4525 C CA . ASN B 1 304 ? 11.562 31.109 7.242 1 63.84 304 ASN B CA 1
ATOM 4526 C C . ASN B 1 304 ? 11.047 32.5 6.84 1 63.84 304 ASN B C 1
ATOM 4528 O O . ASN B 1 304 ? 11.375 33 5.766 1 63.84 304 ASN B O 1
ATOM 4532 N N . LYS B 1 305 ? 10.148 33.125 7.754 1 52.16 305 LYS B N 1
ATOM 4533 C CA . LYS B 1 305 ? 9.68 34.5 7.477 1 52.16 305 LYS B CA 1
ATOM 4534 C C . LYS B 1 305 ? 10.648 35.531 8.039 1 52.16 305 LYS B C 1
ATOM 4536 O O . LYS B 1 305 ? 11.297 35.281 9.062 1 52.16 305 LYS B O 1
#

InterPro domains:
  IPR002505 Phosphate acetyl/butaryl transferase [PF01515] (6-75)
  IPR002505 Phosphate acetyl/butaryl transferase [PF01515] (78-295)
  IPR012147 Phosphate acetyl/butyryltransferase [PIRSF000428] (3-300)
  IPR014079 Phosphate butyryltransferase [TIGR02706] (5-298)
  IPR050500 Phosphate Acetyltransferase/Butyryltransferase [PTHR43356] (3-302)

Sequence (610 aa):
MVKNFQEVLEKAKSQETKKIAVAVAQDKPVLEAIRDAKEQGIAEAILVGDKEKIGIVASEIGMDLTGFEIVHEENPVKAALKAVELVSTGKADMLMKGLIDTANFLRAVLNKEVGLRTGKLMSHVAVFEIPKLDRLIFLTDAAFNMYPELKDKIDIVKNSVTVAQAVGIEIPKVAPVCAVEVVNPSMQATIDASILSKMSDRGQIKGCLIDGPLALDNALSIEAAAHKGVNGSVAGRADILLMPNIEAGNIMYKTLTYTTECRSGALLVGTSAPVVLTSRNDSHETKMNAIALAALVANKLKGNKMVKNFQEVLEKAKSQETKKIAVAVAQDKPVLEAIRDAKEQGIAEAILVGDKEKIGIVASEIGMDLTGFEIVHEENPVKAALKAVELVSTGKADMLMKGLIDTANFLRAVLNKEVGLRTGKLMSHVAVFEIPKLDRLIFLTDAAFNMYPELKDKIDIVKNSVTVAQAVGIEIPKVAPVCAVEVVNPSMQATIDASILSKMSDRGQIKGCLIDGPLALDNALSIEAAAHKGVNGSVAGRADILLMPNIEAGNIMYKTLTYTTECRSGALLVGTSAPVVLTSRNDSHETKMNAIALAALVANKLKGNK

pLDDT: mean 96.25, std 4.97, range [51.81, 98.94]

Organism: NCBI:txid2716538

Solvent-accessible surface area (backbone atoms only — not comparable to full-atom values): 29441 Å² total; per-residue (Å²): 121,57,41,43,65,69,50,44,47,51,51,24,42,72,42,83,71,32,32,31,18,24,17,17,36,54,26,62,72,54,45,52,38,50,50,50,31,39,74,68,46,37,28,47,54,36,39,15,12,36,58,68,53,31,49,53,45,29,56,74,71,69,49,78,58,86,88,44,52,72,47,73,30,75,50,53,71,60,9,26,38,50,23,32,34,35,32,60,72,64,78,18,42,24,39,30,60,36,63,61,61,66,68,62,44,47,47,29,42,58,27,88,85,51,22,31,66,65,84,52,56,64,32,29,38,36,39,33,34,41,86,78,48,91,38,44,36,33,38,26,28,38,75,62,46,56,74,56,48,66,73,50,46,53,36,42,49,54,40,48,45,50,47,41,38,35,64,51,38,75,65,38,20,29,19,33,37,26,69,43,60,55,80,37,95,89,37,64,50,18,50,47,16,37,51,53,17,51,35,23,76,69,57,76,43,72,70,44,44,42,42,36,22,21,21,56,51,28,24,62,28,51,65,51,8,53,75,69,67,47,74,63,88,24,42,17,54,33,33,31,42,37,41,55,25,20,48,33,18,26,42,40,53,41,47,46,67,68,55,38,89,49,48,45,26,39,34,37,33,33,40,75,40,30,32,36,67,69,59,92,82,51,50,67,65,32,47,44,41,15,51,27,52,35,38,27,32,28,52,43,57,54,66,76,98,121,60,41,41,65,70,49,44,48,51,52,24,42,72,42,82,71,33,30,32,19,24,16,19,34,54,26,60,72,54,45,53,38,50,51,50,32,38,76,68,47,35,29,46,55,36,40,15,12,34,57,69,52,30,49,54,43,29,56,74,71,69,49,78,59,85,88,44,53,71,47,74,29,75,52,53,69,59,8,27,39,51,22,32,35,35,32,60,72,62,76,19,44,25,39,32,60,37,65,61,61,64,68,62,47,48,50,27,40,57,28,87,86,51,24,32,67,65,85,52,55,65,32,30,40,36,38,33,35,42,86,77,49,90,39,44,36,35,38,28,28,38,76,63,46,54,74,55,48,66,72,50,46,52,36,42,48,54,37,46,44,50,48,40,37,35,63,51,38,76,66,40,20,29,19,33,37,26,68,44,60,54,78,36,94,90,35,65,50,18,49,46,16,37,52,52,15,50,35,25,76,70,57,74,43,72,70,44,45,42,42,35,23,21,20,57,51,27,24,62,28,50,66,52,8,54,76,69,67,47,74,63,90,24,42,18,52,34,31,31,42,37,40,56,26,20,48,34,18,26,42,40,54,41,47,45,66,68,58,39,89,49,48,46,26,38,36,35,33,33,40,73,40,29,32,35,67,70,57,93,82,50,50,69,64,33,47,44,40,15,52,26,52,35,39,27,33,30,52,45,57,54,66,76,98

Foldseek 3Di:
DDFALVLLQVVLQVDDAFEEEEQAQLAQLNVVLQQVCVVSNNHAYEYFEAPVSNVVSCVVVVHDCPRYHYHHDHDRLVSLLVSQQCCQVPVGLEYEYGDDDPVSNVCSQVPPPRHFADPFDKAKWKWKDFPVARHIAIFIHQADFFADDLSNLLSRVVFSLLLVVLSPDQAAEEEQADQDFDQDPVGVSQVSLVVVQVCVVVCVRDRYHGDTDDHPCQQQQVVSCVVVPHDDDRGNPHRYYYYRGNVRRNVVVVCCVPVGPMAMEMWMTNTLAIYGYDDPPDDSRRSNSNSSSRSSSSVSSVVVD/DDFALVLLQVVLQVDDAFEEEEQAQLAQLNVVLQQVCVVSNNHAYEYFEAPVSNVVSCVVVVHDCPRYHYHHDHDRLVSLLVSQQCCQVPVGLEYEYGDDDPVSNVCSQVPPPRHFADPFDKAKWKWKDFPVARHIAIFIHQADFFADDLSNLLSRVVFSLLLVVLSPDQAAEEEQADQDFDQDPVGVSQVSLVVVQVCVVVCVRDRYHGHTDDHPCQQQQVVSCVVVPHDDDRGNPHRYYYYRGNVRRNVVVVCCVPVGPMAMEMWMTNGLAIYGYDDPPDDSRRSNSNSSSRSSSSVSSVVVD